Protein AF-A0AAE9F0Z2-F1 (afdb_monomer)

InterPro domains:
  IPR056711 Domain of unknown function DUF7809 [PF25100] (105-266)

Secondary structure (DSSP, 8-state):
-----S-S--SS-HHHHHHHHHHHS-GGGS-TT----SSSHHHHHHHHHHHTTTTTTTSSSHHHHHHHHHHHTTSTTHHHHTT--TTS-----PPPEEETTS-EEEEGGGHHHHHHTT------HHHHHHHHHHHHHHHHHHHHHHHHH-S-TT-EEE--HHHHHHHHHHHHHHHHTHHHHHHHHHHSS-GGGGG--HHHHHHHHHHHS---HHHHHHHHHHHHHHHTTS-GGGSHHHHHHHHHHHHHHHHHHHHHHHHTT---SSS-----PPPEEEEEEETTEEEEEHHHHHHHHHTTT---TTTHHHHHHSPTTBEEEHHHHHHHS-HHHHHHSEEEEEPPP--SSSPPPEE-TTSSEEEEHHHHHHHHHHIIIIIS-HHHH--GGGHHHHHHHHHHHGGGS-TTS-SBEEEHHHHHHHHHHHHHHIIIII--TTS-PPPPPPPBTTB--HHHHHHHHHHTTGGGTS-HHHHHHHHHHHHHTTS-GGG--HHHHHHHHHHHHHHHHHHH-HHHHHHHHHTT-HHHHSTTS--HHHHHHHHHHHHHHHHS-------------------PPP-------------------------------------------------------

Structure (mmCIF, N/CA/C/O backbone):
data_AF-A0AAE9F0Z2-F1
#
_entry.id   AF-A0AAE9F0Z2-F1
#
loop_
_atom_site.group_PDB
_atom_site.id
_atom_site.type_symbol
_atom_site.label_atom_id
_atom_site.label_alt_id
_atom_site.label_comp_id
_atom_site.label_asym_id
_atom_site.label_entity_id
_atom_site.label_seq_id
_atom_site.pdbx_PDB_ins_code
_atom_site.Cartn_x
_atom_site.Cartn_y
_atom_site.Cartn_z
_atom_site.occupancy
_atom_site.B_iso_or_equiv
_atom_site.auth_seq_id
_atom_site.auth_comp_id
_atom_site.auth_asym_id
_atom_site.auth_atom_id
_atom_site.pdbx_PDB_model_num
ATOM 1 N N . MET A 1 1 ? 5.894 -17.227 -7.018 1.00 23.23 1 MET A N 1
ATOM 2 C CA . MET A 1 1 ? 7.211 -17.845 -7.264 1.00 23.23 1 MET A CA 1
ATOM 3 C C . MET A 1 1 ? 8.264 -16.753 -7.184 1.00 23.23 1 MET A C 1
ATOM 5 O O . MET A 1 1 ? 8.417 -16.005 -8.135 1.00 23.23 1 MET A O 1
ATOM 9 N N . LEU A 1 2 ? 8.924 -16.619 -6.035 1.00 24.56 2 LEU A N 1
ATOM 10 C CA . LEU A 1 2 ? 10.175 -15.875 -5.896 1.00 24.56 2 LEU A CA 1
ATOM 11 C C . LEU A 1 2 ? 11.239 -16.944 -5.645 1.00 24.56 2 LEU A C 1
ATOM 13 O O . LEU A 1 2 ? 11.263 -17.547 -4.576 1.00 24.56 2 LEU A O 1
ATOM 17 N N . SER A 1 3 ? 12.028 -17.264 -6.666 1.00 22.17 3 SER A N 1
ATOM 18 C CA . SER A 1 3 ? 13.262 -18.024 -6.478 1.00 22.17 3 SER A CA 1
ATOM 19 C C . SER A 1 3 ? 14.332 -17.024 -6.032 1.00 22.17 3 SER A C 1
ATOM 21 O O . SER A 1 3 ? 14.550 -16.045 -6.750 1.00 22.17 3 SER A O 1
ATOM 23 N N . PRO A 1 4 ? 14.983 -17.210 -4.872 1.00 28.02 4 PRO A N 1
ATOM 24 C CA . PRO A 1 4 ? 16.077 -16.363 -4.424 1.00 28.02 4 PRO A CA 1
ATOM 25 C C . PRO A 1 4 ? 17.340 -16.752 -5.198 1.00 28.02 4 PRO A C 1
ATOM 27 O O . PRO A 1 4 ? 18.231 -17.422 -4.689 1.00 28.02 4 PRO A O 1
ATOM 30 N N . GLN A 1 5 ? 17.403 -16.361 -6.466 1.00 26.73 5 GLN A N 1
ATOM 31 C CA . GLN A 1 5 ? 18.641 -16.361 -7.240 1.00 26.73 5 GLN A CA 1
ATOM 32 C C . GLN A 1 5 ? 18.972 -14.928 -7.645 1.00 26.73 5 GLN A C 1
ATOM 34 O O . GLN A 1 5 ? 19.009 -14.566 -8.813 1.00 26.73 5 GLN A O 1
ATOM 39 N N . SER A 1 6 ? 19.224 -14.093 -6.644 1.00 31.36 6 SER A N 1
ATOM 40 C CA . SER A 1 6 ? 20.105 -12.945 -6.813 1.00 31.36 6 SER A CA 1
ATOM 41 C C . SER A 1 6 ? 21.090 -12.972 -5.658 1.00 31.36 6 SER A C 1
ATOM 43 O O . SER A 1 6 ? 20.675 -12.886 -4.503 1.00 31.36 6 SER A O 1
ATOM 45 N N . ASN A 1 7 ? 22.371 -13.151 -5.984 1.00 29.77 7 ASN A N 1
ATOM 46 C CA . ASN A 1 7 ? 23.508 -13.074 -5.068 1.00 29.77 7 ASN A CA 1
ATOM 47 C C . ASN A 1 7 ? 23.286 -11.981 -4.011 1.00 29.77 7 ASN A C 1
ATOM 49 O O . ASN A 1 7 ? 22.944 -10.855 -4.371 1.00 29.77 7 ASN A O 1
ATOM 53 N N . GLY A 1 8 ? 23.446 -12.338 -2.733 1.00 32.72 8 GLY A N 1
ATOM 54 C CA . GLY A 1 8 ? 23.045 -11.567 -1.551 1.00 32.72 8 GLY A CA 1
ATOM 55 C C . GLY A 1 8 ? 23.664 -10.174 -1.410 1.00 32.72 8 GLY A C 1
ATOM 56 O O . GLY A 1 8 ? 24.499 -9.944 -0.542 1.00 32.72 8 GLY A O 1
ATOM 57 N N . ARG A 1 9 ? 23.219 -9.224 -2.233 1.00 47.19 9 ARG A N 1
ATOM 58 C CA . ARG A 1 9 ? 23.392 -7.788 -2.020 1.00 47.19 9 ARG A CA 1
ATOM 59 C C . ARG A 1 9 ? 22.071 -7.208 -1.520 1.00 47.19 9 ARG A C 1
ATOM 61 O O . ARG A 1 9 ? 21.014 -7.500 -2.076 1.00 47.19 9 ARG A O 1
ATOM 68 N N . ASN A 1 10 ? 22.168 -6.394 -0.471 1.00 51.69 10 ASN A N 1
ATOM 69 C CA . ASN A 1 10 ? 21.094 -5.595 0.115 1.00 51.69 10 ASN A CA 1
ATOM 70 C C . ASN A 1 10 ? 20.153 -5.027 -0.972 1.00 51.69 10 ASN A C 1
ATOM 72 O O . ASN A 1 10 ? 20.595 -4.266 -1.832 1.00 51.69 10 ASN A O 1
ATOM 76 N N . LEU A 1 11 ? 18.862 -5.393 -0.946 1.00 65.38 11 LEU A N 1
ATOM 77 C CA . LEU A 1 11 ? 17.857 -4.919 -1.919 1.00 65.38 11 LEU A CA 1
ATOM 78 C C . LEU A 1 11 ? 17.582 -3.407 -1.811 1.00 65.38 11 LEU A C 1
ATOM 80 O O . LEU A 1 11 ? 17.001 -2.812 -2.721 1.00 65.38 11 LEU A O 1
ATOM 84 N N . LEU A 1 12 ? 17.986 -2.797 -0.697 1.00 75.44 12 LEU A N 1
ATOM 85 C CA . LEU A 1 12 ? 17.801 -1.395 -0.352 1.00 75.44 12 LEU A CA 1
ATOM 86 C C . LEU A 1 12 ? 19.026 -0.901 0.411 1.00 75.44 12 LEU A C 1
ATOM 88 O O . LEU A 1 12 ? 19.617 -1.645 1.193 1.00 75.44 12 LEU A O 1
ATOM 92 N N . THR A 1 13 ? 19.377 0.370 0.238 1.00 80.75 13 THR A N 1
ATOM 93 C CA . THR A 1 13 ? 20.332 1.019 1.138 1.00 80.75 13 THR A CA 1
ATOM 94 C C . THR A 1 13 ? 19.736 1.198 2.534 1.00 80.75 13 THR A C 1
ATOM 96 O O . THR A 1 13 ? 18.512 1.303 2.663 1.00 80.75 13 THR A O 1
ATOM 99 N N . PRO A 1 14 ? 20.580 1.314 3.576 1.00 85.12 14 PRO A N 1
ATOM 100 C CA . PRO A 1 14 ? 20.148 1.682 4.920 1.00 85.12 14 PRO A CA 1
ATOM 101 C C . PRO A 1 14 ? 19.176 2.861 4.991 1.00 85.12 14 PRO A C 1
ATOM 103 O O . PRO A 1 14 ? 18.185 2.817 5.718 1.00 85.12 14 PRO A O 1
ATOM 106 N N . GLU A 1 15 ? 19.432 3.906 4.204 1.00 87.12 15 GLU A N 1
ATOM 107 C CA . GLU A 1 15 ? 18.581 5.093 4.157 1.00 87.12 15 GLU A CA 1
ATOM 108 C C . GLU A 1 15 ? 17.193 4.777 3.586 1.00 87.12 15 GLU A C 1
ATOM 110 O O . GLU A 1 15 ? 16.177 5.103 4.201 1.00 87.12 15 GLU A O 1
ATOM 115 N N . ASN A 1 16 ? 17.132 4.102 2.434 1.00 88.19 16 ASN A N 1
ATOM 116 C CA . ASN A 1 16 ? 15.860 3.741 1.810 1.00 88.19 16 ASN A CA 1
ATOM 117 C C . ASN A 1 16 ? 15.083 2.737 2.671 1.00 88.19 16 ASN A C 1
ATOM 119 O O . ASN A 1 16 ? 13.862 2.837 2.773 1.00 88.19 16 ASN A O 1
ATOM 123 N N . PHE A 1 17 ? 15.772 1.822 3.357 1.00 88.00 17 PHE A N 1
ATOM 124 C CA . PHE A 1 17 ? 15.135 0.927 4.315 1.00 88.00 17 PHE A CA 1
ATOM 125 C C . PHE A 1 17 ? 14.530 1.688 5.499 1.00 88.00 17 PHE A C 1
ATOM 127 O O . PHE A 1 17 ? 13.364 1.479 5.834 1.00 88.00 17 PHE A O 1
ATOM 134 N N . MET A 1 18 ? 15.278 2.627 6.085 1.00 90.25 18 MET A N 1
ATOM 135 C CA . MET A 1 18 ? 14.787 3.481 7.168 1.00 90.25 18 MET A CA 1
ATOM 136 C C . MET A 1 18 ? 13.537 4.271 6.752 1.00 90.25 18 MET A C 1
ATOM 138 O O . MET A 1 18 ? 12.600 4.380 7.544 1.00 90.25 18 MET A O 1
ATOM 142 N N . LYS A 1 19 ? 13.474 4.773 5.509 1.00 92.19 19 LYS A N 1
ATOM 143 C CA . LYS A 1 19 ? 12.275 5.445 4.968 1.00 92.19 19 LYS A CA 1
ATOM 144 C C . LYS A 1 19 ? 11.043 4.530 4.997 1.00 92.19 19 LYS A C 1
ATOM 146 O O . LYS A 1 19 ? 9.976 4.967 5.420 1.00 92.19 19 LYS A O 1
ATOM 151 N N . ILE A 1 20 ? 11.182 3.254 4.622 1.00 91.69 20 ILE A N 1
ATOM 152 C CA . ILE A 1 20 ? 10.072 2.284 4.679 1.00 91.69 20 ILE A CA 1
ATOM 153 C C . ILE A 1 20 ? 9.693 1.967 6.124 1.00 91.69 20 ILE A C 1
ATOM 155 O O . ILE A 1 20 ? 8.508 1.944 6.453 1.00 91.69 20 ILE A O 1
ATOM 159 N N . VAL A 1 21 ? 10.681 1.741 6.997 1.00 92.75 21 VAL A N 1
ATOM 160 C CA . VAL A 1 21 ? 10.434 1.450 8.417 1.00 92.75 21 VAL A CA 1
ATOM 161 C C . VAL A 1 21 ? 9.631 2.581 9.050 1.00 92.75 21 VAL A C 1
ATOM 163 O O . VAL A 1 21 ? 8.590 2.309 9.635 1.00 92.75 21 VAL A O 1
ATOM 166 N N . LYS A 1 22 ? 10.039 3.840 8.851 1.00 92.94 22 LYS A N 1
ATOM 167 C CA . LYS A 1 22 ? 9.308 5.018 9.346 1.00 92.94 22 LYS A CA 1
ATOM 168 C C . LYS A 1 22 ? 7.918 5.179 8.732 1.00 92.94 22 LYS A C 1
ATOM 170 O O . LYS A 1 22 ? 7.051 5.791 9.344 1.00 92.94 22 LYS A O 1
ATOM 175 N N . ARG A 1 23 ? 7.682 4.633 7.536 1.00 92.75 23 ARG A N 1
ATOM 176 C CA . ARG A 1 23 ? 6.346 4.620 6.927 1.00 92.75 23 ARG A CA 1
ATOM 177 C C . ARG A 1 23 ? 5.436 3.539 7.510 1.00 92.75 23 ARG A C 1
ATOM 179 O O . ARG A 1 23 ? 4.223 3.746 7.545 1.00 92.75 23 ARG A O 1
ATOM 186 N N . CYS A 1 24 ? 6.000 2.399 7.909 1.00 92.44 24 CYS A N 1
ATOM 187 C CA . CYS A 1 24 ? 5.256 1.230 8.385 1.00 92.44 24 CYS A CA 1
ATOM 188 C C . CYS A 1 24 ? 5.094 1.186 9.909 1.00 92.44 24 CYS A C 1
ATOM 190 O O . CYS A 1 24 ? 4.158 0.561 10.406 1.00 92.44 24 CYS A O 1
ATOM 192 N N . ILE A 1 25 ? 6.023 1.804 10.639 1.00 93.56 25 ILE A N 1
ATOM 193 C CA . ILE A 1 25 ? 6.140 1.755 12.092 1.00 93.56 25 ILE A CA 1
ATOM 194 C C . ILE A 1 25 ? 6.165 3.195 12.630 1.00 93.56 25 ILE A C 1
ATOM 196 O O . ILE A 1 25 ? 7.055 3.953 12.242 1.00 93.56 25 ILE A O 1
ATOM 200 N N . PRO A 1 26 ? 5.242 3.566 13.537 1.00 92.62 26 PRO A N 1
ATOM 201 C CA . PRO A 1 26 ? 5.269 4.858 14.219 1.00 92.62 26 PRO A CA 1
ATOM 202 C C . PRO A 1 26 ? 6.601 5.118 14.929 1.00 92.62 26 PRO A C 1
ATOM 204 O O . PRO A 1 26 ? 7.195 4.200 15.509 1.00 92.62 26 PRO A O 1
ATOM 207 N N . GLU A 1 27 ? 7.059 6.369 14.918 1.00 92.44 27 GLU A N 1
ATOM 208 C CA . GLU A 1 27 ? 8.378 6.757 15.432 1.00 92.44 27 GLU A CA 1
ATOM 209 C C . GLU A 1 27 ? 8.548 6.425 16.924 1.00 92.44 27 GLU A C 1
ATOM 211 O O . GLU A 1 27 ? 9.615 5.982 17.344 1.00 92.44 27 GLU A O 1
ATOM 216 N N . GLU A 1 28 ? 7.479 6.503 17.719 1.00 91.38 28 GLU A N 1
ATOM 217 C CA . GLU A 1 28 ? 7.463 6.181 19.153 1.00 91.38 28 GLU A CA 1
ATOM 218 C C . GLU A 1 28 ? 7.796 4.706 19.451 1.00 91.38 28 GLU A C 1
ATOM 220 O O . GLU A 1 28 ? 8.251 4.344 20.557 1.00 91.38 28 GLU A O 1
ATOM 225 N N . LEU A 1 29 ? 7.561 3.835 18.465 1.00 92.44 29 LEU A N 1
ATOM 226 C CA . LEU A 1 29 ? 7.838 2.404 18.541 1.00 92.44 29 LEU A CA 1
ATOM 227 C C . LEU A 1 29 ? 9.240 2.045 18.034 1.00 92.44 29 LEU A C 1
ATOM 229 O O . LEU A 1 29 ? 9.730 0.964 18.376 1.00 92.44 29 LEU A O 1
ATOM 233 N N . ILE A 1 30 ? 9.903 2.941 17.298 1.00 93.69 30 ILE A N 1
ATOM 234 C CA . ILE A 1 30 ? 11.276 2.762 16.820 1.00 93.69 30 ILE A CA 1
ATOM 235 C C . ILE A 1 30 ? 12.249 3.176 17.941 1.00 93.69 30 ILE A C 1
ATOM 237 O O . ILE A 1 30 ? 12.164 4.285 18.471 1.00 93.69 30 ILE A O 1
ATOM 241 N N . PRO A 1 31 ? 13.185 2.311 18.370 1.00 91.56 31 PRO A N 1
ATOM 242 C CA . PRO A 1 31 ? 14.181 2.688 19.371 1.00 91.56 31 PRO A CA 1
ATOM 243 C C . PRO A 1 31 ? 15.118 3.777 18.843 1.00 91.56 31 PRO A C 1
ATOM 245 O O . PRO A 1 31 ? 15.688 3.632 17.767 1.00 91.56 31 PRO A O 1
ATOM 248 N N . SER A 1 32 ? 15.361 4.825 19.631 1.00 88.94 32 SER A N 1
ATOM 249 C CA . SER A 1 32 ? 16.244 5.937 19.240 1.00 88.94 32 SER A CA 1
ATOM 250 C C . SER A 1 32 ? 17.703 5.528 19.014 1.00 88.94 32 SER A C 1
ATOM 252 O O . SER A 1 32 ? 18.441 6.226 18.328 1.00 88.94 32 SER A O 1
ATOM 254 N N . ASN A 1 33 ? 18.129 4.407 19.598 1.00 87.88 33 ASN A N 1
ATOM 255 C CA . ASN A 1 33 ? 19.465 3.840 19.442 1.00 87.88 33 ASN A CA 1
ATOM 256 C C . ASN A 1 33 ? 19.540 2.745 18.366 1.00 87.88 33 ASN A C 1
ATOM 258 O O . ASN A 1 33 ? 20.595 2.131 18.218 1.00 87.88 33 ASN A O 1
ATOM 262 N N . TRP A 1 34 ? 18.432 2.441 17.686 1.00 92.62 34 TRP A N 1
ATOM 263 C CA . TRP A 1 34 ? 18.434 1.475 16.598 1.00 92.62 34 TRP A CA 1
ATOM 264 C C . TRP A 1 34 ? 18.971 2.131 15.327 1.00 92.62 34 TRP A C 1
ATOM 266 O O . TRP A 1 34 ? 18.594 3.249 14.977 1.00 92.62 34 TRP A O 1
ATOM 276 N N . ILE A 1 35 ? 19.856 1.418 14.640 1.00 87.81 35 ILE A N 1
ATOM 277 C CA . ILE A 1 35 ? 20.432 1.824 13.362 1.00 87.81 35 ILE A CA 1
ATOM 278 C C . ILE A 1 35 ? 20.193 0.715 12.345 1.00 87.81 35 ILE A C 1
ATOM 280 O O . ILE A 1 35 ? 20.168 -0.463 12.692 1.00 87.81 35 ILE A O 1
ATOM 284 N N . CYS A 1 36 ? 20.003 1.104 11.089 1.00 86.31 36 CYS A N 1
ATOM 285 C CA . CYS A 1 36 ? 19.877 0.161 9.989 1.00 86.31 36 CYS A CA 1
ATOM 286 C C . CYS A 1 36 ? 21.267 -0.113 9.407 1.00 86.31 36 CYS A C 1
ATOM 288 O O . CYS A 1 36 ? 21.727 0.624 8.541 1.00 86.31 36 CYS A O 1
ATOM 290 N N . ASP A 1 37 ? 21.957 -1.142 9.882 1.00 86.12 37 ASP A N 1
ATOM 291 C CA . ASP A 1 37 ? 23.317 -1.480 9.440 1.00 86.12 37 ASP A CA 1
ATOM 292 C C . ASP A 1 37 ? 23.492 -2.960 9.065 1.00 86.12 37 ASP A C 1
ATOM 294 O O . ASP A 1 37 ? 24.594 -3.390 8.722 1.00 86.12 37 ASP A O 1
ATOM 298 N N . GLN A 1 38 ? 22.406 -3.740 9.082 1.00 86.06 38 GLN A N 1
ATOM 299 C CA . GLN A 1 38 ? 22.452 -5.170 8.784 1.00 86.06 38 GLN A CA 1
ATOM 300 C C . GLN A 1 38 ? 22.494 -5.447 7.265 1.00 86.06 38 GLN A C 1
ATOM 302 O O . GLN A 1 38 ? 22.052 -4.614 6.460 1.00 86.06 38 GLN A O 1
ATOM 307 N N . PRO A 1 39 ? 23.028 -6.614 6.844 1.00 75.81 39 PRO A N 1
ATOM 308 C CA . PRO A 1 39 ? 23.294 -6.927 5.434 1.00 75.81 39 PRO A CA 1
ATOM 309 C C . PRO A 1 39 ? 22.051 -7.212 4.580 1.00 75.81 39 PRO A C 1
ATOM 311 O O . PRO A 1 39 ? 22.183 -7.321 3.360 1.00 75.81 39 PRO A O 1
ATOM 314 N N . ASP A 1 40 ? 20.876 -7.359 5.193 1.00 80.31 40 ASP A N 1
ATOM 315 C CA . ASP A 1 40 ? 19.605 -7.585 4.507 1.00 80.31 40 ASP A CA 1
ATOM 316 C C . ASP A 1 40 ? 18.405 -7.073 5.333 1.00 80.31 40 ASP A C 1
ATOM 318 O O . ASP A 1 40 ? 18.523 -6.715 6.510 1.00 80.31 40 ASP A O 1
ATOM 322 N N . ILE A 1 41 ? 17.231 -7.015 4.697 1.00 81.50 41 ILE A N 1
ATOM 323 C CA . ILE A 1 41 ? 15.986 -6.489 5.283 1.00 81.50 41 ILE A CA 1
ATOM 324 C C . ILE A 1 41 ? 15.498 -7.352 6.460 1.00 81.50 41 ILE A C 1
ATOM 326 O O . ILE A 1 41 ? 15.017 -6.804 7.452 1.00 81.50 41 ILE A O 1
ATOM 330 N N . LEU A 1 42 ? 15.622 -8.681 6.377 1.00 87.00 42 LEU A N 1
ATOM 331 C CA . LEU A 1 42 ? 15.175 -9.588 7.437 1.00 87.00 42 LEU A CA 1
ATOM 332 C C . LEU A 1 42 ? 16.051 -9.427 8.681 1.00 87.00 42 LEU A C 1
ATOM 334 O O . LEU A 1 42 ? 15.515 -9.242 9.769 1.00 87.00 42 LEU A O 1
ATOM 338 N N . SER A 1 43 ? 17.373 -9.378 8.508 1.00 89.19 43 SER A N 1
ATOM 339 C CA . SER A 1 43 ? 18.321 -9.126 9.599 1.00 89.19 43 SER A CA 1
ATOM 340 C C . SER A 1 43 ? 18.071 -7.769 10.276 1.00 89.19 43 SER A C 1
ATOM 342 O O . SER A 1 43 ? 18.089 -7.663 11.503 1.00 89.19 43 SER A O 1
ATOM 344 N N . ASN A 1 44 ? 17.763 -6.718 9.501 1.00 88.75 44 ASN A N 1
ATOM 345 C CA . ASN A 1 44 ? 17.380 -5.420 10.072 1.00 88.75 44 ASN A CA 1
ATOM 346 C C . ASN A 1 44 ? 16.036 -5.484 10.827 1.00 88.75 44 ASN A C 1
ATOM 348 O O . ASN A 1 44 ? 15.890 -4.835 11.864 1.00 88.75 44 ASN A O 1
ATOM 352 N N . ALA A 1 45 ? 15.058 -6.254 10.337 1.00 89.31 45 ALA A N 1
ATOM 353 C CA . ALA A 1 45 ? 13.771 -6.445 11.007 1.00 89.31 45 ALA A CA 1
ATOM 354 C C . ALA A 1 45 ? 13.911 -7.234 12.322 1.00 89.31 45 ALA A C 1
ATOM 356 O O . ALA A 1 45 ? 13.307 -6.850 13.327 1.00 89.31 45 ALA A O 1
ATOM 357 N N . GLU A 1 46 ? 14.734 -8.287 12.344 1.00 91.69 46 GLU A N 1
ATOM 358 C CA . GLU A 1 46 ? 15.075 -9.037 13.558 1.00 91.69 46 GLU A CA 1
ATOM 359 C C . GLU A 1 46 ? 15.698 -8.106 14.607 1.00 91.69 46 GLU A C 1
ATOM 361 O O . GLU A 1 46 ? 15.252 -8.064 15.761 1.00 91.69 46 GLU A O 1
ATOM 366 N N . GLU A 1 47 ? 16.672 -7.290 14.191 1.00 92.62 47 GLU A N 1
ATOM 367 C CA . GLU A 1 47 ? 17.334 -6.347 15.087 1.00 92.62 47 GLU A CA 1
ATOM 368 C C . GLU A 1 47 ? 16.376 -5.281 15.619 1.00 92.62 47 GLU A C 1
ATOM 370 O O . GLU A 1 47 ? 16.395 -4.979 16.814 1.00 92.62 47 GLU A O 1
ATOM 375 N N . LEU A 1 48 ? 15.500 -4.743 14.766 1.00 93.19 48 LEU A N 1
ATOM 376 C CA . LEU A 1 48 ? 14.483 -3.775 15.170 1.00 93.19 48 LEU A CA 1
ATOM 377 C C . LEU A 1 48 ? 13.538 -4.372 16.220 1.00 93.19 48 LEU A C 1
ATOM 379 O O . LEU A 1 48 ? 13.287 -3.749 17.256 1.00 93.19 48 LEU A O 1
ATOM 383 N N . LEU A 1 49 ? 13.047 -5.595 15.996 1.00 91.19 49 LEU A N 1
ATOM 384 C CA . LEU A 1 49 ? 12.151 -6.281 16.928 1.00 91.19 49 LEU A CA 1
ATOM 385 C C . LEU A 1 49 ? 12.837 -6.536 18.281 1.00 91.19 49 LEU A C 1
ATOM 387 O O . LEU A 1 49 ? 12.238 -6.319 19.342 1.00 91.19 49 LEU A O 1
ATOM 391 N N . ARG A 1 50 ? 14.115 -6.935 18.252 1.00 89.56 50 ARG A N 1
ATOM 392 C CA . ARG A 1 50 ? 14.952 -7.142 19.442 1.00 89.56 50 ARG A CA 1
ATOM 393 C C . ARG A 1 50 ? 15.191 -5.836 20.202 1.00 89.56 50 ARG A C 1
ATOM 395 O O . ARG A 1 50 ? 14.964 -5.773 21.417 1.00 89.56 50 ARG A O 1
ATOM 402 N N . ALA A 1 51 ? 15.603 -4.783 19.500 1.00 91.31 51 ALA A N 1
ATOM 403 C CA . ALA A 1 51 ? 15.893 -3.466 20.061 1.00 91.31 51 ALA A CA 1
ATOM 404 C C . ALA A 1 51 ? 14.638 -2.782 20.627 1.00 91.31 51 ALA A C 1
ATOM 406 O O . ALA A 1 51 ? 14.719 -2.078 21.636 1.00 91.31 51 ALA A O 1
ATOM 407 N N . ALA A 1 52 ? 13.461 -3.050 20.050 1.00 88.81 52 ALA A N 1
ATOM 408 C CA . ALA A 1 52 ? 12.174 -2.546 20.525 1.00 88.81 52 ALA A CA 1
ATOM 409 C C . ALA A 1 52 ? 11.768 -3.070 21.912 1.00 88.81 52 ALA A C 1
ATOM 411 O O . ALA A 1 52 ? 10.844 -2.519 22.514 1.00 88.81 52 ALA A O 1
ATOM 412 N N . ARG A 1 53 ? 12.435 -4.108 22.450 1.00 83.75 53 ARG A N 1
ATOM 413 C CA . ARG A 1 53 ? 12.219 -4.649 23.812 1.00 83.75 53 ARG A CA 1
ATOM 414 C C . ARG A 1 53 ? 10.735 -4.871 24.146 1.00 83.75 53 ARG A C 1
ATOM 416 O O . ARG A 1 53 ? 10.270 -4.547 25.239 1.00 83.75 53 ARG A O 1
ATOM 423 N N . GLY A 1 54 ? 9.981 -5.407 23.186 1.00 82.69 54 GLY A N 1
ATOM 424 C CA . GLY A 1 54 ? 8.551 -5.699 23.330 1.00 82.69 54 GLY A CA 1
ATOM 425 C C . GLY A 1 54 ? 7.597 -4.542 23.008 1.00 82.69 54 GLY A C 1
ATOM 426 O O . GLY A 1 54 ? 6.389 -4.750 23.051 1.00 82.69 54 GLY A O 1
ATOM 427 N N . LYS A 1 55 ? 8.078 -3.344 22.633 1.00 86.88 55 LYS A N 1
ATOM 428 C CA . LYS A 1 55 ? 7.207 -2.276 22.092 1.00 86.88 55 LYS A CA 1
ATOM 429 C C . LYS A 1 55 ? 6.486 -2.713 20.811 1.00 86.88 55 LYS A C 1
ATOM 431 O O . LYS A 1 55 ? 5.323 -2.371 20.636 1.00 86.88 55 LYS A O 1
ATOM 436 N N . LEU A 1 56 ? 7.158 -3.518 19.990 1.00 90.94 56 LEU A N 1
ATOM 437 C CA . LEU A 1 56 ? 6.636 -4.136 18.768 1.00 90.94 56 LEU A CA 1
ATOM 438 C C . LEU A 1 56 ? 6.031 -5.532 19.018 1.00 90.94 56 LEU A C 1
ATOM 440 O O . LEU A 1 56 ? 5.958 -6.361 18.119 1.00 90.94 56 LEU A O 1
ATOM 444 N N . GLY A 1 57 ? 5.587 -5.819 20.247 1.00 89.00 57 GLY A N 1
ATOM 445 C CA . GLY A 1 57 ? 5.072 -7.138 20.632 1.00 89.00 57 GLY A CA 1
ATOM 446 C C . GLY A 1 57 ? 3.756 -7.558 19.966 1.00 89.00 57 GLY A C 1
ATOM 447 O O . GLY A 1 57 ? 3.287 -8.656 20.251 1.00 89.00 57 GLY A O 1
ATOM 448 N N . MET A 1 58 ? 3.160 -6.726 19.097 1.00 91.25 58 MET A N 1
ATOM 449 C CA . MET A 1 58 ? 2.038 -7.120 18.231 1.00 91.25 58 MET A CA 1
ATOM 450 C C . MET A 1 58 ? 2.461 -7.985 17.037 1.00 91.25 58 MET A C 1
ATOM 452 O O . MET A 1 58 ? 1.597 -8.593 16.402 1.00 91.25 58 MET A O 1
ATOM 456 N N . PHE A 1 59 ? 3.753 -8.015 16.710 1.00 91.94 59 PHE A N 1
ATOM 457 C CA . PHE A 1 59 ? 4.307 -8.925 15.715 1.00 91.94 59 PHE A CA 1
ATOM 458 C C . PHE A 1 59 ? 4.698 -10.235 16.407 1.00 91.94 59 PHE A C 1
ATOM 460 O O . PHE A 1 59 ? 5.384 -10.226 17.431 1.00 91.94 59 PHE A O 1
ATOM 467 N N . GLU A 1 60 ? 4.226 -11.363 15.878 1.00 87.12 60 GLU A N 1
ATOM 468 C CA . GLU A 1 60 ? 4.512 -12.702 16.403 1.00 87.12 60 GLU A CA 1
ATOM 469 C C . GLU A 1 60 ? 5.966 -13.113 16.166 1.00 87.12 60 GLU A C 1
ATOM 471 O O . GLU A 1 60 ? 6.527 -13.876 16.954 1.00 87.12 60 GLU A O 1
ATOM 476 N N . SER A 1 61 ? 6.573 -12.594 15.098 1.00 89.19 61 SER A N 1
ATOM 477 C CA . SER A 1 61 ? 7.950 -12.872 14.706 1.00 89.19 61 SER A CA 1
ATOM 478 C C . SER A 1 61 ? 8.558 -11.728 13.891 1.00 89.19 61 SER A C 1
ATOM 480 O O . SER A 1 61 ? 7.865 -10.854 13.364 1.00 89.19 61 SER A O 1
ATOM 482 N N . ASP A 1 62 ? 9.878 -11.775 13.765 1.00 89.12 62 ASP A N 1
ATOM 483 C CA . ASP A 1 62 ? 10.677 -11.021 12.801 1.00 89.12 62 ASP A CA 1
ATOM 484 C C . ASP A 1 62 ? 10.193 -11.234 11.358 1.00 89.12 62 ASP A C 1
ATOM 486 O O . ASP A 1 62 ? 10.105 -10.272 10.605 1.00 89.12 62 ASP A O 1
ATOM 490 N N . VAL A 1 63 ? 9.777 -12.453 10.996 1.00 89.75 63 VAL A N 1
ATOM 491 C CA . VAL A 1 63 ? 9.192 -12.766 9.679 1.00 89.75 63 VAL A CA 1
ATOM 492 C C . VAL A 1 63 ? 7.889 -11.997 9.436 1.00 89.75 63 VAL A C 1
ATOM 494 O O . VAL A 1 63 ? 7.651 -11.522 8.325 1.00 89.75 63 VAL A O 1
ATOM 497 N N . GLU A 1 64 ? 7.037 -11.845 10.453 1.00 90.00 64 GLU A N 1
ATOM 498 C CA . GLU A 1 64 ? 5.798 -11.069 10.319 1.00 90.00 64 GLU A CA 1
ATOM 499 C C . GLU A 1 64 ? 6.076 -9.564 10.165 1.00 90.00 64 GLU A C 1
ATOM 501 O O . GLU A 1 64 ? 5.452 -8.892 9.334 1.00 90.00 64 GLU A O 1
ATOM 506 N N . LEU A 1 65 ? 7.042 -9.035 10.922 1.00 90.50 65 LEU A N 1
ATOM 507 C CA . LEU A 1 65 ? 7.495 -7.650 10.784 1.00 90.50 65 LEU A CA 1
ATOM 508 C C . LEU A 1 65 ? 8.134 -7.410 9.408 1.00 90.50 65 LEU A C 1
ATOM 510 O O . LEU A 1 65 ? 7.763 -6.467 8.710 1.00 90.50 65 LEU A O 1
ATOM 514 N N . PHE A 1 66 ? 9.032 -8.302 8.987 1.00 88.69 66 PHE A N 1
ATOM 515 C CA . PHE A 1 66 ? 9.643 -8.312 7.661 1.00 88.69 66 PHE A CA 1
ATOM 516 C C . PHE A 1 66 ? 8.582 -8.300 6.567 1.00 88.69 66 PHE A C 1
ATOM 518 O O . PHE A 1 66 ? 8.684 -7.507 5.635 1.00 88.69 66 PHE A O 1
ATOM 525 N N . LYS A 1 67 ? 7.548 -9.141 6.685 1.00 86.81 67 LYS A N 1
ATOM 526 C CA . LYS A 1 67 ? 6.447 -9.182 5.723 1.00 86.81 67 LYS A CA 1
ATOM 527 C C . LYS A 1 67 ? 5.703 -7.851 5.675 1.00 86.81 67 LYS A C 1
ATOM 529 O O . LYS A 1 67 ? 5.474 -7.346 4.590 1.00 86.81 67 LYS A O 1
ATOM 534 N N . THR A 1 68 ? 5.398 -7.250 6.823 1.00 87.38 68 THR A N 1
ATOM 535 C CA . THR A 1 68 ? 4.723 -5.940 6.885 1.00 87.38 68 THR A CA 1
ATOM 536 C C . THR A 1 68 ? 5.530 -4.852 6.170 1.00 87.38 68 THR A C 1
ATOM 538 O O . THR A 1 68 ? 4.976 -4.076 5.397 1.00 87.38 68 THR A O 1
ATOM 541 N N . ILE A 1 69 ? 6.846 -4.824 6.393 1.00 88.00 69 ILE A N 1
ATOM 542 C CA . ILE A 1 69 ? 7.764 -3.881 5.741 1.00 88.00 69 ILE A CA 1
ATOM 543 C C . ILE A 1 69 ? 7.882 -4.185 4.236 1.00 88.00 69 ILE A C 1
ATOM 545 O O . ILE A 1 69 ? 7.853 -3.276 3.410 1.00 88.00 69 ILE A O 1
ATOM 549 N N . SER A 1 70 ? 7.992 -5.464 3.872 1.00 84.69 70 SER A N 1
ATOM 550 C CA . SER A 1 70 ? 8.180 -5.916 2.488 1.00 84.69 70 SER A CA 1
ATOM 551 C C . SER A 1 70 ? 6.924 -5.758 1.638 1.00 84.69 70 SER A C 1
ATOM 553 O O . SER A 1 70 ? 7.031 -5.409 0.468 1.00 84.69 70 SER A O 1
ATOM 555 N N . ASP A 1 71 ? 5.736 -5.950 2.209 1.00 86.06 71 ASP A N 1
ATOM 556 C CA . ASP A 1 71 ? 4.460 -5.756 1.515 1.00 86.06 71 ASP A CA 1
ATOM 557 C C . ASP A 1 71 ? 4.318 -4.293 1.043 1.00 86.06 71 ASP A C 1
ATOM 559 O O . ASP A 1 71 ? 3.745 -4.038 -0.017 1.00 86.06 71 ASP A O 1
ATOM 563 N N . PHE A 1 72 ? 4.921 -3.329 1.756 1.00 89.88 72 PHE A N 1
ATOM 564 C CA . PHE A 1 72 ? 4.939 -1.922 1.340 1.00 89.88 72 PHE A CA 1
ATOM 565 C C . PHE A 1 72 ? 5.791 -1.675 0.080 1.00 89.88 72 PHE A C 1
ATOM 567 O O . PHE A 1 72 ? 5.487 -0.774 -0.700 1.00 89.88 72 PHE A O 1
ATOM 574 N N . LEU A 1 73 ? 6.816 -2.496 -0.181 1.00 88.88 73 LEU A N 1
ATOM 575 C CA . LEU A 1 73 ? 7.591 -2.428 -1.431 1.00 88.88 73 LEU A CA 1
ATOM 576 C C . LEU A 1 73 ? 6.774 -2.828 -2.664 1.00 88.88 73 LEU A C 1
ATOM 578 O O . LEU A 1 73 ? 7.210 -2.570 -3.785 1.00 88.88 73 LEU A O 1
ATOM 582 N N . GLY A 1 74 ? 5.621 -3.469 -2.465 1.00 89.38 74 GLY A N 1
ATOM 583 C CA . GLY A 1 74 ? 4.678 -3.801 -3.526 1.00 89.38 74 GLY A CA 1
ATOM 584 C C . GLY A 1 74 ? 3.620 -2.735 -3.793 1.00 89.38 74 GLY A C 1
ATOM 585 O O . GLY A 1 74 ? 2.799 -2.918 -4.691 1.00 89.38 74 GLY A O 1
ATOM 586 N N . VAL A 1 75 ? 3.626 -1.626 -3.045 1.00 91.56 75 VAL A N 1
ATOM 587 C CA . VAL A 1 75 ? 2.786 -0.466 -3.359 1.00 91.56 75 VAL A CA 1
ATOM 588 C C . VAL A 1 75 ? 3.225 0.108 -4.703 1.00 91.56 75 VAL A C 1
ATOM 590 O O . VAL A 1 75 ? 4.408 0.369 -4.921 1.00 91.56 75 VAL A O 1
ATOM 593 N N . ALA A 1 76 ? 2.269 0.324 -5.602 1.00 91.88 76 ALA A N 1
ATOM 594 C CA . ALA A 1 76 ? 2.571 0.853 -6.923 1.00 91.88 76 ALA A CA 1
ATOM 595 C C . ALA A 1 76 ? 3.248 2.223 -6.829 1.00 91.88 76 ALA A C 1
ATOM 597 O O . ALA A 1 76 ? 2.773 3.095 -6.103 1.00 91.88 76 ALA A O 1
ATOM 598 N N . GLY A 1 77 ? 4.370 2.406 -7.528 1.00 89.19 77 GLY A N 1
ATOM 599 C CA . GLY A 1 77 ? 5.174 3.625 -7.436 1.00 89.19 77 GLY A CA 1
ATOM 600 C C . GLY A 1 77 ? 5.795 3.881 -6.053 1.00 89.19 77 GLY A C 1
ATOM 601 O O . GLY A 1 77 ? 6.038 5.040 -5.710 1.00 89.19 77 GLY A O 1
ATOM 602 N N . CYS A 1 78 ? 6.059 2.844 -5.240 1.00 89.69 78 CYS A N 1
ATOM 603 C CA . CYS A 1 78 ? 6.538 3.024 -3.860 1.00 89.69 78 CYS A CA 1
ATOM 604 C C . CYS A 1 78 ? 7.830 3.848 -3.752 1.00 89.69 78 CYS A C 1
ATOM 606 O O . CYS A 1 78 ? 8.006 4.572 -2.775 1.00 89.69 78 CYS A O 1
ATOM 608 N N . ALA A 1 79 ? 8.732 3.749 -4.734 1.00 88.88 79 ALA A N 1
ATOM 609 C CA . ALA A 1 79 ? 9.994 4.484 -4.726 1.00 88.88 79 ALA A CA 1
ATOM 610 C C . ALA A 1 79 ? 9.773 6.003 -4.789 1.00 88.88 79 ALA A C 1
ATOM 612 O O . ALA A 1 79 ? 10.449 6.748 -4.082 1.00 88.88 79 ALA A O 1
ATOM 613 N N . ASP A 1 80 ? 8.795 6.450 -5.582 1.00 88.31 80 ASP A N 1
ATOM 614 C CA . ASP A 1 80 ? 8.358 7.848 -5.633 1.00 88.31 80 ASP A CA 1
ATOM 615 C C . ASP A 1 80 ? 7.648 8.257 -4.349 1.00 88.31 80 ASP A C 1
ATOM 617 O O . ASP A 1 80 ? 7.973 9.282 -3.753 1.00 88.31 80 ASP A O 1
ATOM 621 N N . LEU A 1 81 ? 6.707 7.422 -3.900 1.00 89.94 81 LEU A N 1
ATOM 622 C CA . LEU A 1 81 ? 5.914 7.674 -2.701 1.00 89.94 81 LEU A CA 1
ATOM 623 C C . LEU A 1 81 ? 6.792 7.876 -1.456 1.00 89.94 81 LEU A C 1
ATOM 625 O O . LEU A 1 81 ? 6.490 8.719 -0.616 1.00 89.94 81 LEU A O 1
ATOM 629 N N . LEU A 1 82 ? 7.876 7.107 -1.341 1.00 90.75 82 LEU A N 1
ATOM 630 C CA . LEU A 1 82 ? 8.827 7.177 -0.231 1.00 90.75 82 LEU A CA 1
ATOM 631 C C . LEU A 1 82 ? 10.025 8.087 -0.501 1.00 90.75 82 LEU A C 1
ATOM 633 O O . LEU A 1 82 ? 10.880 8.213 0.374 1.00 90.75 82 LEU A O 1
ATOM 637 N N . GLN A 1 83 ? 10.109 8.698 -1.686 1.00 90.88 83 GLN A N 1
ATOM 638 C CA . GLN A 1 83 ? 11.237 9.537 -2.100 1.00 90.88 83 GLN A CA 1
ATO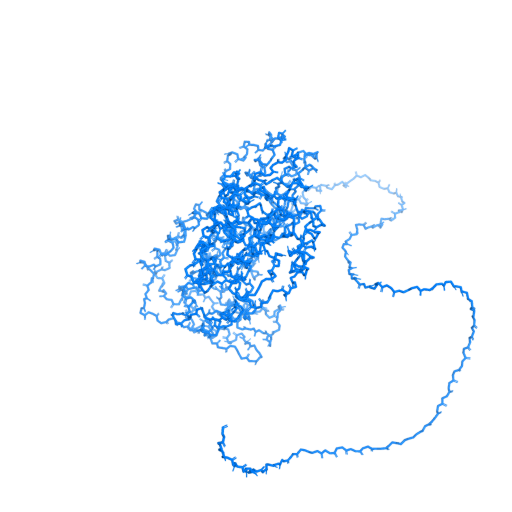M 639 C C . GLN A 1 83 ? 12.581 8.819 -1.895 1.00 90.88 83 GLN A C 1
ATOM 641 O O . GLN A 1 83 ? 13.500 9.314 -1.228 1.00 90.88 83 GLN A O 1
ATOM 646 N N . PHE A 1 84 ? 12.680 7.594 -2.418 1.00 89.31 84 PHE A N 1
ATOM 647 C CA . PHE A 1 84 ? 13.931 6.847 -2.383 1.00 89.31 84 PHE A CA 1
ATOM 648 C C . PHE A 1 84 ? 15.043 7.628 -3.068 1.00 89.31 84 PHE A C 1
ATOM 650 O O . PHE A 1 84 ? 14.828 8.248 -4.111 1.00 89.31 84 PHE A O 1
ATOM 657 N N . ASP A 1 85 ? 16.245 7.559 -2.495 1.00 83.50 85 ASP A N 1
ATOM 658 C CA . ASP A 1 85 ? 17.402 8.174 -3.130 1.00 83.50 85 ASP A CA 1
ATOM 659 C C . ASP A 1 85 ? 17.680 7.463 -4.461 1.00 83.50 85 ASP A C 1
ATOM 661 O O . ASP A 1 85 ? 17.915 6.248 -4.517 1.00 83.50 85 ASP A O 1
ATOM 665 N N . VAL A 1 86 ? 17.601 8.235 -5.542 1.00 71.69 86 VAL A N 1
ATOM 666 C CA . VAL A 1 86 ? 17.829 7.780 -6.915 1.00 71.69 86 VAL A CA 1
ATOM 667 C C . VAL A 1 86 ? 19.305 7.488 -7.179 1.00 71.69 86 VAL A C 1
ATOM 669 O O . VAL A 1 86 ? 19.603 6.633 -8.011 1.00 71.69 86 VAL A O 1
ATOM 672 N N . ASN A 1 87 ? 20.215 8.098 -6.410 1.00 72.75 87 ASN A N 1
ATOM 673 C CA . ASN A 1 87 ? 21.664 7.898 -6.508 1.00 72.75 87 ASN A CA 1
ATOM 674 C C . ASN A 1 87 ? 22.133 6.572 -5.896 1.00 72.75 87 ASN A C 1
ATOM 676 O O . ASN A 1 87 ? 23.324 6.265 -5.872 1.00 72.75 87 ASN A O 1
ATOM 680 N N . HIS A 1 88 ? 21.207 5.768 -5.381 1.00 74.62 88 HIS A N 1
ATOM 681 C CA . HIS A 1 88 ? 21.482 4.508 -4.711 1.00 74.62 88 HIS A CA 1
ATOM 682 C C . HIS A 1 88 ? 20.669 3.386 -5.326 1.00 74.62 88 HIS A C 1
ATOM 684 O O . HIS A 1 88 ? 19.514 3.605 -5.653 1.00 74.62 88 HIS A O 1
ATOM 690 N N . LEU A 1 89 ? 21.214 2.173 -5.469 1.00 73.38 89 LEU A N 1
ATOM 691 C CA . LEU A 1 89 ? 20.439 1.027 -5.956 1.00 73.38 89 LEU A CA 1
ATOM 692 C C . LEU A 1 89 ? 19.294 0.699 -4.985 1.00 73.38 89 LEU A C 1
ATOM 694 O O . LEU A 1 89 ? 19.460 0.694 -3.767 1.00 73.38 89 LEU A O 1
ATOM 698 N N . TYR A 1 90 ? 18.115 0.442 -5.546 1.00 78.25 90 TYR A N 1
ATOM 699 C CA . TYR A 1 90 ? 16.961 -0.062 -4.808 1.00 78.25 90 TYR A CA 1
ATOM 700 C C . TYR A 1 90 ? 16.183 -1.006 -5.715 1.00 78.25 90 TYR A C 1
ATOM 702 O O . TYR A 1 90 ? 16.197 -0.839 -6.938 1.00 78.25 90 TYR A O 1
ATOM 710 N N . LYS A 1 91 ? 15.486 -1.964 -5.111 1.00 79.38 91 LYS A N 1
ATOM 711 C CA . LYS A 1 91 ? 14.497 -2.806 -5.781 1.00 79.38 91 LYS A CA 1
ATOM 712 C C . LYS A 1 91 ? 13.160 -2.674 -5.063 1.00 79.38 91 LYS A C 1
ATOM 714 O O . LYS A 1 91 ? 13.094 -2.776 -3.840 1.00 79.38 91 LYS A O 1
ATOM 719 N N . THR A 1 92 ? 12.111 -2.429 -5.835 1.00 85.25 92 THR A N 1
ATOM 720 C CA . THR A 1 92 ? 10.720 -2.526 -5.379 1.00 85.25 92 THR A CA 1
ATOM 721 C C . THR A 1 92 ? 10.213 -3.945 -5.650 1.00 85.25 92 THR A C 1
ATOM 723 O O . THR A 1 92 ? 10.921 -4.749 -6.257 1.00 85.25 92 THR A O 1
ATOM 726 N N . ALA A 1 93 ? 9.009 -4.287 -5.198 1.00 86.38 93 ALA A N 1
ATOM 727 C CA . ALA A 1 93 ? 8.429 -5.615 -5.397 1.00 86.38 93 ALA A CA 1
ATOM 728 C C . ALA A 1 93 ? 7.031 -5.529 -6.034 1.00 86.38 93 ALA A C 1
ATOM 730 O O . ALA A 1 93 ? 6.056 -5.908 -5.382 1.00 86.38 93 ALA A O 1
ATOM 731 N N . PRO A 1 94 ? 6.904 -5.035 -7.285 1.00 89.56 94 PRO A N 1
ATOM 732 C CA . PRO A 1 94 ? 5.599 -4.808 -7.892 1.00 89.56 94 PRO A CA 1
ATOM 733 C C . PRO A 1 94 ? 4.695 -6.036 -7.881 1.00 89.56 94 PRO A C 1
ATOM 735 O O . PRO A 1 94 ? 5.131 -7.160 -8.148 1.00 89.56 94 PRO A O 1
ATOM 738 N N . ILE A 1 95 ? 3.415 -5.803 -7.598 1.00 89.31 95 ILE A N 1
ATOM 739 C CA . ILE A 1 95 ? 2.425 -6.864 -7.431 1.00 89.31 95 ILE A CA 1
ATOM 740 C C . ILE A 1 95 ? 1.650 -7.054 -8.732 1.00 89.31 95 ILE A C 1
ATOM 742 O O . ILE A 1 95 ? 1.040 -6.133 -9.270 1.00 89.31 95 ILE A O 1
ATOM 746 N N . MET A 1 96 ? 1.638 -8.292 -9.219 1.00 91.94 96 MET A N 1
ATOM 747 C CA . MET A 1 96 ? 0.783 -8.699 -10.327 1.00 91.94 96 MET A CA 1
ATOM 748 C C . MET A 1 96 ? -0.642 -8.956 -9.826 1.00 91.94 96 MET A C 1
ATOM 750 O O . MET A 1 96 ? -0.854 -9.675 -8.845 1.00 91.94 96 MET A O 1
ATOM 754 N N . HIS A 1 97 ? -1.623 -8.418 -10.540 1.00 94.38 97 HIS A N 1
ATOM 755 C CA . HIS A 1 97 ? -3.045 -8.556 -10.245 1.00 94.38 97 HIS A CA 1
ATOM 756 C C . HIS A 1 97 ? -3.735 -9.397 -11.315 1.00 94.38 97 HIS A C 1
ATOM 758 O O . HIS A 1 97 ? -3.346 -9.365 -12.476 1.00 94.38 97 HIS A O 1
ATOM 764 N N . LEU A 1 98 ? -4.768 -10.152 -10.945 1.00 95.62 98 LEU A N 1
ATOM 765 C CA . LEU A 1 98 ? -5.513 -10.985 -11.891 1.00 95.62 98 LEU A CA 1
ATOM 766 C C . LEU A 1 98 ? -6.877 -10.373 -12.175 1.00 95.62 98 LEU A C 1
ATOM 768 O O . LEU A 1 98 ? -7.573 -9.943 -11.257 1.00 95.62 98 LEU A O 1
ATOM 772 N N . SER A 1 99 ? -7.303 -10.384 -13.431 1.00 95.56 99 SER A N 1
ATOM 773 C CA . SER A 1 99 ? -8.673 -10.033 -13.777 1.00 95.56 99 SER A CA 1
ATOM 774 C C . SER A 1 99 ? -9.674 -11.103 -13.338 1.00 95.56 99 SER A C 1
ATOM 776 O O . SER A 1 99 ? -9.305 -12.225 -12.977 1.00 95.56 99 SER A O 1
ATOM 778 N N . LEU A 1 100 ? -10.973 -10.794 -13.414 1.00 93.88 100 LEU A N 1
ATOM 779 C CA . LEU A 1 100 ? -12.037 -11.793 -13.232 1.00 93.88 100 LEU A CA 1
ATOM 780 C C . LEU A 1 100 ? -11.901 -12.994 -14.184 1.00 93.88 100 LEU A C 1
ATOM 782 O O . LEU A 1 100 ? -12.416 -14.066 -13.877 1.00 93.88 100 LEU A O 1
ATOM 786 N N . LYS A 1 101 ? -11.208 -12.819 -15.315 1.00 92.56 101 LYS A N 1
ATOM 787 C CA . LYS A 1 101 ? -10.950 -13.852 -16.328 1.00 92.56 101 LYS A CA 1
ATOM 788 C C . LYS A 1 101 ? -9.627 -14.594 -16.095 1.00 92.56 101 LYS A C 1
ATOM 790 O O . LYS A 1 101 ? -9.260 -15.434 -16.907 1.00 92.56 101 LYS A O 1
ATOM 795 N N . GLY A 1 102 ? -8.906 -14.284 -15.014 1.00 93.25 102 GLY A N 1
ATOM 796 C CA . GLY A 1 102 ? -7.601 -14.872 -14.704 1.00 93.25 102 GLY A CA 1
ATOM 797 C C . GLY A 1 102 ? -6.444 -14.300 -15.526 1.00 93.25 102 GLY A C 1
ATOM 798 O O . GLY A 1 102 ? -5.365 -14.883 -15.527 1.00 93.25 102 GLY A O 1
ATOM 799 N N . VAL A 1 103 ? -6.647 -13.176 -16.221 1.00 92.75 103 VAL A N 1
ATOM 800 C CA . VAL A 1 103 ? -5.605 -12.526 -17.027 1.00 92.75 103 VAL A CA 1
ATOM 801 C C . VAL A 1 103 ? -4.733 -11.648 -16.122 1.00 92.75 103 VAL A C 1
ATOM 803 O O . VAL A 1 103 ? -5.292 -10.902 -15.316 1.00 92.75 103 VAL A O 1
ATOM 806 N N . PRO A 1 104 ? -3.394 -11.712 -16.213 1.00 93.56 104 PRO A N 1
ATOM 807 C CA . PRO A 1 104 ? -2.514 -10.925 -15.361 1.00 93.56 104 PRO A CA 1
ATOM 808 C C . PRO A 1 104 ? -2.325 -9.485 -15.847 1.00 93.56 104 PRO A C 1
ATOM 810 O O . PRO A 1 104 ? -2.176 -9.219 -17.038 1.00 93.56 104 PRO A O 1
ATOM 813 N N . PHE A 1 105 ? -2.293 -8.565 -14.887 1.00 93.75 105 PHE A N 1
ATOM 814 C CA . PHE A 1 105 ? -2.142 -7.125 -15.052 1.00 93.75 105 PHE A CA 1
ATOM 815 C C . PHE A 1 105 ? -1.110 -6.573 -14.071 1.00 93.75 105 PHE A C 1
ATOM 817 O O . PHE A 1 105 ? -0.955 -7.076 -12.956 1.00 93.75 105 PHE A O 1
ATOM 824 N N . LEU A 1 106 ? -0.452 -5.492 -14.474 1.00 92.50 106 LEU A N 1
ATOM 825 C CA . LEU A 1 106 ? 0.473 -4.721 -13.650 1.00 92.50 106 LEU A CA 1
ATOM 826 C C . LEU A 1 106 ? 0.145 -3.232 -13.784 1.00 92.50 106 LEU A C 1
ATOM 828 O O . LEU A 1 106 ? -0.319 -2.798 -14.839 1.00 92.50 106 LEU A O 1
ATOM 832 N N . TYR A 1 107 ? 0.390 -2.441 -12.741 1.00 92.56 107 TYR A N 1
ATOM 833 C CA . TYR A 1 107 ? 0.340 -0.987 -12.876 1.00 92.56 107 TYR A CA 1
ATOM 834 C C . TYR A 1 107 ? 1.397 -0.519 -13.874 1.00 92.56 107 TYR A C 1
ATOM 836 O O . TYR A 1 107 ? 2.548 -0.951 -13.811 1.00 92.56 107 TYR A O 1
ATOM 844 N N . LYS A 1 108 ? 1.023 0.388 -14.783 1.00 90.38 108 LYS A N 1
ATOM 845 C CA . LYS A 1 108 ? 1.943 0.909 -15.804 1.00 90.38 108 LYS A CA 1
ATOM 846 C C . LYS A 1 108 ? 3.191 1.526 -15.170 1.00 90.38 108 LYS A C 1
ATOM 848 O O . LYS A 1 108 ? 4.294 1.270 -15.643 1.00 90.38 108 LYS A O 1
ATOM 853 N N . VAL A 1 109 ? 3.020 2.247 -14.057 1.00 88.69 109 VAL A N 1
ATOM 854 C CA . VAL A 1 109 ? 4.121 2.853 -13.285 1.00 88.69 109 VAL A CA 1
ATOM 855 C C . VAL A 1 109 ? 5.158 1.836 -12.798 1.00 88.69 109 VAL A C 1
ATOM 857 O O . VAL A 1 109 ? 6.317 2.189 -12.631 1.00 88.69 109 VAL A O 1
ATOM 860 N N . ASP A 1 110 ? 4.791 0.564 -12.643 1.00 90.19 110 ASP A N 1
ATOM 861 C CA . ASP A 1 110 ? 5.693 -0.453 -12.107 1.00 90.19 110 ASP A CA 1
ATOM 862 C C . ASP A 1 110 ? 6.323 -1.359 -13.173 1.00 90.19 110 ASP A C 1
ATOM 864 O O . ASP A 1 110 ? 7.168 -2.190 -12.839 1.00 90.19 110 ASP A O 1
ATOM 868 N N . VAL A 1 111 ? 5.947 -1.237 -14.450 1.00 88.62 111 VAL A N 1
ATOM 869 C CA . VAL A 1 111 ? 6.397 -2.157 -15.514 1.00 88.62 111 VAL A CA 1
ATOM 870 C C . VAL A 1 111 ? 7.922 -2.194 -15.635 1.00 88.62 111 VAL A C 1
ATOM 872 O O . VAL A 1 111 ? 8.516 -3.273 -15.698 1.00 88.62 111 VAL A O 1
ATOM 875 N N . TYR A 1 112 ? 8.566 -1.026 -15.599 1.00 86.56 112 TYR A N 1
ATOM 876 C CA . TYR A 1 112 ? 10.024 -0.909 -15.633 1.00 86.56 112 TYR A CA 1
ATOM 877 C C . TYR A 1 112 ? 10.675 -1.532 -14.388 1.00 86.56 112 TYR A C 1
ATOM 879 O O . TYR A 1 112 ? 11.625 -2.307 -14.508 1.00 86.56 112 TYR A O 1
ATOM 887 N N . SER A 1 113 ? 10.130 -1.258 -13.201 1.00 85.44 113 SER A N 1
ATOM 888 C CA . SER A 1 113 ? 10.620 -1.829 -11.940 1.00 85.44 113 SER A CA 1
ATOM 889 C C . SER A 1 113 ? 10.475 -3.353 -11.896 1.00 85.44 113 SER A C 1
ATOM 891 O O . SER A 1 113 ? 11.387 -4.052 -11.459 1.00 85.44 113 SER A O 1
ATOM 893 N N . TYR A 1 114 ? 9.360 -3.883 -12.403 1.00 86.81 114 TYR A N 1
ATOM 894 C CA . TYR A 1 114 ? 9.106 -5.318 -12.485 1.00 86.81 114 TYR A CA 1
ATOM 895 C C . TYR A 1 114 ? 10.080 -6.008 -13.442 1.00 86.81 114 TYR A C 1
ATOM 897 O O . TYR A 1 114 ? 10.632 -7.052 -13.108 1.00 86.81 114 TYR A O 1
ATOM 905 N N . ALA A 1 115 ? 10.355 -5.405 -14.601 1.00 83.38 115 ALA A N 1
ATOM 906 C CA . ALA A 1 115 ? 11.335 -5.918 -15.555 1.00 83.38 115 ALA A CA 1
ATOM 907 C C . ALA A 1 115 ? 12.735 -6.047 -14.947 1.00 83.38 115 ALA A C 1
ATOM 909 O O . ALA A 1 115 ? 13.389 -7.079 -15.111 1.00 83.38 115 ALA A O 1
ATOM 910 N N . LEU A 1 116 ? 13.165 -5.030 -14.195 1.00 81.75 116 LEU A N 1
ATOM 911 C CA . LEU A 1 116 ? 14.485 -4.976 -13.571 1.00 81.75 116 LEU A CA 1
ATOM 912 C C . LEU A 1 116 ? 14.721 -6.110 -12.557 1.00 81.75 116 LEU A C 1
ATOM 914 O O . LEU A 1 116 ? 15.868 -6.496 -12.334 1.00 81.75 116 LEU A O 1
ATOM 918 N N . LEU A 1 117 ? 13.662 -6.691 -11.977 1.00 81.88 117 LEU A N 1
ATOM 919 C CA . LEU A 1 117 ? 13.784 -7.843 -11.074 1.00 81.88 117 LEU A CA 1
ATOM 920 C C . LEU A 1 117 ? 14.414 -9.067 -11.744 1.00 81.88 117 LEU A C 1
ATOM 922 O O . LEU A 1 117 ? 15.044 -9.871 -11.058 1.00 81.88 117 LEU A O 1
ATOM 926 N N . PHE A 1 118 ? 14.258 -9.193 -13.062 1.00 83.75 118 PHE A N 1
ATOM 927 C CA . PHE A 1 118 ? 14.668 -10.369 -13.824 1.00 83.75 118 PHE A CA 1
ATOM 928 C C . PHE A 1 118 ? 15.867 -10.117 -14.738 1.00 83.75 118 PHE A C 1
ATOM 930 O O . PHE A 1 118 ? 16.268 -11.025 -15.462 1.00 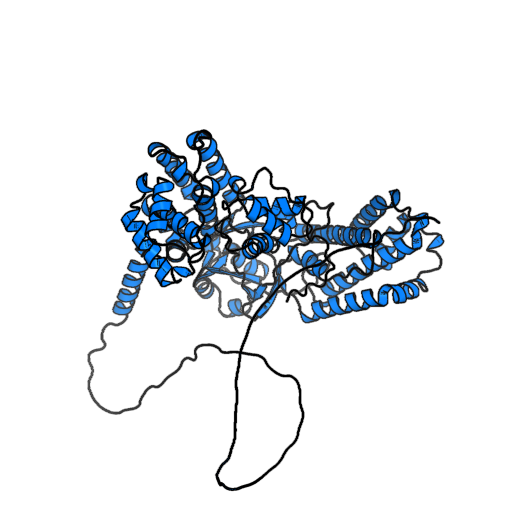83.75 118 PHE A O 1
ATOM 937 N N . VAL A 1 119 ? 16.437 -8.909 -14.728 1.00 85.00 119 VAL A N 1
ATOM 938 C CA . VAL A 1 119 ? 17.632 -8.601 -15.520 1.00 85.00 119 VAL A CA 1
ATOM 939 C C . VAL A 1 119 ? 18.861 -9.181 -14.808 1.00 85.00 119 VAL A C 1
ATOM 941 O O . VAL A 1 119 ? 19.203 -8.714 -13.717 1.00 85.00 119 VAL A O 1
ATOM 944 N N . PRO A 1 120 ? 19.547 -10.185 -15.387 1.00 86.94 120 PRO A N 1
ATOM 945 C CA . PRO A 1 120 ? 20.792 -10.690 -14.823 1.00 86.94 120 PRO A CA 1
ATOM 946 C C . PRO A 1 120 ? 21.915 -9.653 -14.973 1.00 86.94 120 PRO A C 1
ATOM 948 O O . PRO A 1 120 ? 21.899 -8.818 -15.877 1.00 86.94 120 PRO A O 1
ATOM 951 N N . CYS A 1 121 ? 22.923 -9.726 -14.106 1.00 86.62 121 CYS A N 1
ATOM 952 C CA . CYS A 1 121 ? 24.155 -8.959 -14.265 1.00 86.62 121 CYS A CA 1
ATOM 953 C C . CYS A 1 121 ? 25.308 -9.937 -14.534 1.00 86.62 121 CYS A C 1
ATOM 955 O O . CYS A 1 121 ? 25.700 -10.642 -13.604 1.00 86.62 121 CYS A O 1
ATOM 957 N N . PRO A 1 122 ? 25.849 -10.007 -15.767 1.00 86.19 122 PRO A N 1
ATOM 958 C CA . PRO A 1 122 ? 26.959 -10.907 -16.096 1.00 86.19 122 PRO A CA 1
ATOM 959 C C . PRO A 1 122 ? 28.322 -10.392 -15.596 1.00 86.19 122 PRO A C 1
ATOM 961 O O . PRO A 1 122 ? 29.349 -11.003 -15.872 1.00 86.19 122 PRO A O 1
ATOM 964 N N . PHE A 1 123 ? 28.344 -9.263 -14.884 1.00 86.69 123 PHE A N 1
ATOM 965 C CA . PHE A 1 123 ? 29.557 -8.600 -14.419 1.00 86.69 123 PHE A CA 1
ATOM 966 C C . PHE A 1 123 ? 29.754 -8.759 -12.915 1.00 86.69 123 PHE A C 1
ATOM 968 O O . PHE A 1 123 ? 28.797 -8.774 -12.133 1.00 86.69 123 PHE A O 1
ATOM 975 N N . GLU A 1 124 ? 31.020 -8.761 -12.509 1.00 86.94 124 GLU A N 1
ATOM 976 C CA . GLU A 1 124 ? 31.452 -8.778 -11.113 1.00 86.94 124 GLU A CA 1
ATOM 977 C C . GLU A 1 124 ? 32.099 -7.440 -10.720 1.00 86.94 124 GLU A C 1
ATOM 979 O O . GLU A 1 124 ? 32.259 -6.546 -11.548 1.00 86.94 124 GLU A O 1
ATOM 984 N N . ASN A 1 125 ? 32.450 -7.287 -9.439 1.00 88.81 125 ASN A N 1
ATOM 985 C CA . ASN A 1 125 ? 33.201 -6.140 -8.914 1.00 88.81 125 ASN A CA 1
ATOM 986 C C . ASN A 1 125 ? 32.599 -4.773 -9.301 1.00 88.81 125 ASN A C 1
ATOM 988 O O . ASN A 1 125 ? 31.385 -4.582 -9.201 1.00 88.81 125 ASN A O 1
ATOM 992 N N . TRP A 1 126 ? 33.450 -3.818 -9.691 1.00 90.62 126 TRP A N 1
ATOM 993 C CA . TRP A 1 126 ? 33.057 -2.445 -9.999 1.00 90.62 126 TRP A CA 1
ATOM 994 C C . TRP A 1 126 ? 32.227 -2.355 -11.282 1.00 90.62 126 TRP A C 1
ATOM 996 O O . TRP A 1 126 ? 31.329 -1.518 -11.362 1.00 90.62 126 TRP A O 1
ATOM 1006 N N . GLN A 1 127 ? 32.462 -3.251 -12.247 1.00 89.69 127 GLN A N 1
ATOM 1007 C CA . GLN A 1 127 ? 31.688 -3.318 -13.484 1.00 89.69 127 GLN A CA 1
ATOM 1008 C C . GLN A 1 127 ? 30.215 -3.635 -13.193 1.00 89.69 127 GLN A C 1
ATOM 1010 O O . GLN A 1 127 ? 29.307 -3.038 -13.770 1.00 89.69 127 GLN A O 1
ATOM 1015 N N . SER A 1 128 ? 29.971 -4.537 -12.235 1.00 89.50 128 SER A N 1
ATOM 1016 C CA . SER A 1 128 ? 28.619 -4.873 -11.778 1.00 89.50 128 SER A CA 1
ATOM 1017 C C . SER A 1 128 ? 27.874 -3.666 -11.216 1.00 89.50 128 SER A C 1
ATOM 1019 O O . SER A 1 128 ? 26.683 -3.503 -11.480 1.00 89.50 128 SER A O 1
ATOM 1021 N N . ASP A 1 129 ? 28.569 -2.819 -10.454 1.00 87.44 129 ASP A N 1
ATOM 1022 C CA . ASP A 1 129 ? 27.980 -1.619 -9.864 1.00 87.44 129 ASP A CA 1
ATOM 1023 C C . ASP A 1 129 ? 27.633 -0.611 -10.961 1.00 87.44 129 ASP A C 1
ATOM 1025 O O . ASP A 1 129 ? 26.484 -0.178 -11.045 1.00 87.44 129 ASP A O 1
ATOM 1029 N N . VAL A 1 130 ? 28.585 -0.320 -11.856 1.00 89.50 130 VAL A N 1
ATOM 1030 C CA . VAL A 1 130 ? 28.387 0.589 -12.995 1.00 89.50 130 VAL A CA 1
ATOM 1031 C C . VAL A 1 130 ? 27.181 0.167 -13.829 1.00 89.50 130 VAL A C 1
ATOM 1033 O O . VAL A 1 130 ? 26.292 0.981 -14.063 1.00 89.50 130 VAL A O 1
ATOM 1036 N N . VAL A 1 131 ? 27.106 -1.106 -14.230 1.00 89.50 131 VAL A N 1
ATOM 1037 C CA . VAL A 1 131 ? 26.013 -1.633 -15.061 1.00 89.50 131 VAL A CA 1
ATOM 1038 C C . VAL A 1 131 ? 24.667 -1.552 -14.355 1.00 89.50 131 VAL A C 1
ATOM 1040 O O . VAL A 1 131 ? 23.683 -1.125 -14.958 1.00 89.50 131 VAL A O 1
ATOM 1043 N N . GLN A 1 132 ? 24.598 -1.938 -13.081 1.00 88.31 132 GLN A N 1
ATOM 1044 C CA . GLN A 1 132 ? 23.342 -1.885 -12.335 1.00 88.31 132 GLN A CA 1
ATOM 1045 C C . GLN A 1 132 ? 22.864 -0.443 -12.139 1.00 88.31 132 GLN A C 1
ATOM 1047 O O . GLN A 1 132 ? 21.674 -0.173 -12.305 1.00 88.31 132 GLN A O 1
ATOM 1052 N N . PHE A 1 133 ? 23.768 0.491 -11.832 1.00 88.19 133 PHE A N 1
ATOM 1053 C CA . PHE A 1 133 ? 23.432 1.909 -11.694 1.00 88.19 133 PHE A CA 1
ATOM 1054 C C . PHE A 1 133 ? 23.014 2.536 -13.023 1.00 88.19 133 PHE A C 1
ATOM 1056 O O . PHE A 1 133 ? 22.023 3.265 -13.069 1.00 88.19 133 PHE A O 1
ATOM 1063 N N . ALA A 1 134 ? 23.727 2.217 -14.099 1.00 88.31 134 ALA A N 1
ATOM 1064 C CA . ALA A 1 134 ? 23.424 2.625 -15.464 1.00 88.31 134 ALA A CA 1
ATOM 1065 C C . ALA A 1 134 ? 22.013 2.200 -15.890 1.00 88.31 134 ALA A C 1
ATOM 1067 O O . ALA A 1 134 ? 21.184 3.043 -16.236 1.00 88.31 134 ALA A O 1
ATOM 1068 N N . LEU A 1 135 ? 21.725 0.895 -15.804 1.00 87.94 135 LEU A N 1
ATOM 1069 C CA . LEU A 1 135 ? 20.400 0.341 -16.085 1.00 87.94 135 LEU A CA 1
ATOM 1070 C C . LEU A 1 135 ? 19.356 1.014 -15.196 1.00 87.94 135 LEU A C 1
ATOM 1072 O O . LEU A 1 135 ? 18.341 1.501 -15.671 1.00 87.94 135 LEU A O 1
ATOM 1076 N N . LYS A 1 136 ? 19.602 1.138 -13.896 1.00 87.19 136 LYS A N 1
ATOM 1077 C CA . LYS A 1 136 ? 18.617 1.766 -13.023 1.00 87.19 136 LYS A CA 1
ATOM 1078 C C . LYS A 1 136 ? 18.281 3.209 -13.433 1.00 87.19 136 LYS A C 1
ATOM 1080 O O . LYS A 1 136 ? 17.102 3.553 -13.475 1.00 87.19 136 LYS A O 1
ATOM 1085 N N . ASN A 1 137 ? 19.281 4.036 -13.743 1.00 86.81 137 ASN A N 1
ATOM 1086 C CA . ASN A 1 137 ? 19.063 5.429 -14.146 1.00 86.81 137 ASN A CA 1
ATOM 1087 C C . ASN A 1 137 ? 18.307 5.529 -15.477 1.00 86.81 137 ASN A C 1
ATOM 1089 O O . ASN A 1 137 ? 17.348 6.294 -15.570 1.00 86.81 137 ASN A O 1
ATOM 1093 N N . TYR A 1 138 ? 18.647 4.694 -16.465 1.00 86.50 138 TYR A N 1
ATOM 1094 C CA . TYR A 1 138 ? 17.885 4.620 -17.715 1.00 86.50 138 TYR A CA 1
ATOM 1095 C C . TYR A 1 138 ? 16.425 4.220 -17.473 1.00 86.50 138 TYR A C 1
ATOM 1097 O O . TYR A 1 138 ? 15.510 4.870 -17.971 1.00 86.50 138 TYR A O 1
ATOM 1105 N N . TRP A 1 139 ? 16.175 3.177 -16.677 1.00 85.56 139 TRP A N 1
ATOM 1106 C CA . TRP A 1 139 ? 14.812 2.715 -16.391 1.00 85.56 139 TRP A CA 1
ATOM 1107 C C . TRP A 1 139 ? 14.016 3.775 -15.640 1.00 85.56 139 TRP A C 1
ATOM 1109 O O . TRP A 1 139 ? 12.841 3.971 -15.930 1.00 85.56 139 TRP A O 1
ATOM 1119 N N . ARG A 1 140 ? 14.660 4.495 -14.719 1.00 85.50 140 ARG A N 1
ATOM 1120 C CA . ARG A 1 140 ? 14.041 5.596 -13.985 1.00 85.50 140 ARG A CA 1
ATOM 1121 C C . ARG A 1 140 ? 13.664 6.756 -14.900 1.00 85.50 140 ARG A C 1
ATOM 1123 O O . ARG A 1 140 ? 12.585 7.325 -14.756 1.00 85.50 140 ARG A O 1
ATOM 1130 N N . PHE A 1 141 ? 14.522 7.087 -15.861 1.00 86.12 141 PHE A N 1
ATOM 1131 C CA . PHE A 1 141 ? 14.195 8.054 -16.901 1.00 86.12 141 PHE A CA 1
ATOM 1132 C C . PHE A 1 141 ? 12.972 7.609 -17.712 1.00 86.12 141 PHE A C 1
ATOM 1134 O O . PHE A 1 141 ? 12.027 8.381 -17.869 1.00 86.12 141 PHE A O 1
ATOM 1141 N N . MET A 1 142 ? 12.945 6.350 -18.152 1.00 83.50 142 MET A N 1
ATOM 1142 C CA . MET A 1 142 ? 11.818 5.801 -18.909 1.00 83.50 142 MET A CA 1
ATOM 1143 C C . MET A 1 142 ? 10.522 5.746 -18.085 1.00 83.50 142 MET A C 1
ATOM 1145 O O . MET A 1 142 ? 9.448 6.040 -18.606 1.00 83.50 142 MET A O 1
ATOM 1149 N N . GLU A 1 143 ? 10.607 5.427 -16.794 1.00 84.31 143 GLU A N 1
ATOM 1150 C CA . GLU A 1 143 ? 9.480 5.471 -15.858 1.00 84.31 143 GLU A CA 1
ATOM 1151 C C . GLU A 1 143 ? 8.926 6.896 -15.728 1.00 84.31 143 GLU A C 1
ATOM 1153 O O . GLU A 1 143 ? 7.715 7.093 -15.809 1.00 84.31 143 GLU A O 1
ATOM 1158 N N . ASN A 1 144 ? 9.796 7.901 -15.594 1.00 84.44 144 ASN A N 1
ATOM 1159 C CA . ASN A 1 144 ? 9.392 9.306 -15.519 1.00 84.44 144 ASN A CA 1
ATOM 1160 C C . ASN A 1 144 ? 8.732 9.786 -16.820 1.00 84.44 144 ASN A C 1
ATOM 1162 O O . ASN A 1 144 ? 7.730 10.501 -16.767 1.00 84.44 144 ASN A O 1
ATOM 1166 N N . GLN A 1 145 ? 9.258 9.369 -17.977 1.00 82.25 145 GLN A N 1
ATOM 1167 C CA . GLN A 1 145 ? 8.641 9.638 -19.279 1.00 82.25 145 GLN A CA 1
ATOM 1168 C C . GLN A 1 145 ? 7.275 8.970 -19.402 1.00 82.25 145 GLN A C 1
ATOM 1170 O O . GLN A 1 145 ? 6.327 9.588 -19.869 1.00 82.25 145 GLN A O 1
ATOM 1175 N N . LEU A 1 146 ? 7.135 7.723 -18.958 1.00 82.25 146 LEU A N 1
ATOM 1176 C CA . LEU A 1 146 ? 5.836 7.064 -18.937 1.00 82.25 146 LEU A CA 1
ATOM 1177 C C . LEU A 1 146 ? 4.863 7.835 -18.037 1.00 82.25 146 LEU A C 1
ATOM 1179 O O . LEU A 1 146 ? 3.761 8.165 -18.467 1.00 82.25 146 LEU A O 1
ATOM 1183 N N . ARG A 1 147 ? 5.289 8.167 -16.814 1.00 81.62 147 ARG A N 1
ATOM 1184 C CA . ARG A 1 147 ? 4.473 8.840 -15.798 1.00 81.62 147 ARG A CA 1
ATOM 1185 C C . ARG A 1 147 ? 3.958 10.201 -16.264 1.00 81.62 147 ARG A C 1
ATOM 1187 O O . ARG A 1 147 ? 2.803 10.507 -15.996 1.00 81.62 147 ARG A O 1
ATOM 1194 N N . SER A 1 148 ? 4.763 10.985 -16.986 1.00 82.06 148 SER A N 1
ATOM 1195 C CA . SER A 1 148 ? 4.352 12.304 -17.501 1.00 82.06 148 SER A CA 1
ATOM 1196 C C . SER A 1 148 ? 3.211 12.247 -18.522 1.00 82.06 148 SER A C 1
ATOM 1198 O O . SER A 1 148 ? 2.569 13.266 -18.772 1.00 82.06 148 SER A O 1
ATOM 1200 N N . HIS A 1 149 ? 2.937 11.068 -19.082 1.00 79.88 149 HIS A N 1
ATOM 1201 C CA . HIS A 1 149 ? 1.871 10.853 -20.053 1.00 79.88 149 HIS A CA 1
ATOM 1202 C C . HIS A 1 149 ? 0.719 9.984 -19.535 1.00 79.88 149 HIS A C 1
ATOM 1204 O O . HIS A 1 149 ? -0.261 9.782 -20.253 1.00 79.88 149 HIS A O 1
ATOM 1210 N N . LEU A 1 150 ? 0.821 9.448 -18.316 1.00 79.00 150 LEU A N 1
ATOM 1211 C CA . LEU A 1 150 ? -0.304 8.763 -17.691 1.00 79.00 150 LEU A CA 1
ATOM 1212 C C . LEU A 1 150 ? -1.360 9.794 -17.297 1.00 79.00 150 LEU A C 1
ATOM 1214 O O . LEU A 1 150 ? -1.048 10.819 -16.693 1.00 79.00 150 LEU A O 1
ATOM 1218 N N . ASN A 1 151 ? -2.625 9.489 -17.576 1.00 73.44 151 ASN A N 1
ATOM 1219 C CA . ASN A 1 151 ? -3.735 10.273 -17.039 1.00 73.44 151 ASN A CA 1
ATOM 1220 C C . ASN A 1 151 ? -3.882 10.025 -15.533 1.00 73.44 151 ASN A C 1
ATOM 1222 O O . ASN A 1 151 ? -4.329 10.897 -14.794 1.00 73.44 151 ASN A O 1
ATOM 1226 N N . SER A 1 152 ? -3.508 8.822 -15.081 1.00 79.19 152 SER A N 1
ATOM 1227 C CA . SER A 1 152 ? -3.503 8.443 -13.674 1.00 79.19 152 SER A CA 1
ATOM 1228 C C . SER A 1 152 ? -2.477 7.348 -13.375 1.00 79.19 152 SER A C 1
ATOM 1230 O O . SER A 1 152 ? -2.256 6.432 -14.167 1.00 79.19 152 SER A O 1
ATOM 1232 N N . HIS A 1 153 ? -1.909 7.375 -12.166 1.00 81.19 153 HIS A N 1
ATOM 1233 C CA . HIS A 1 153 ? -1.063 6.298 -11.646 1.00 81.19 153 HIS A CA 1
ATOM 1234 C C . HIS A 1 153 ? -1.808 4.966 -11.454 1.00 81.19 153 HIS A C 1
ATOM 1236 O O . HIS A 1 153 ? -1.163 3.944 -11.225 1.00 81.19 153 HIS A O 1
ATOM 1242 N N . CYS A 1 154 ? -3.144 4.945 -11.537 1.00 88.56 154 CYS A N 1
ATOM 1243 C CA . CYS A 1 154 ? -3.915 3.709 -11.452 1.00 88.56 154 CYS A CA 1
ATOM 1244 C C . CYS A 1 154 ? -4.058 2.957 -12.781 1.00 88.56 154 CYS A C 1
ATOM 1246 O O . CYS A 1 154 ? -4.654 1.881 -12.788 1.00 88.56 154 CYS A O 1
ATOM 1248 N N . GLU A 1 155 ? -3.541 3.490 -13.894 1.00 89.50 155 GLU A N 1
ATOM 1249 C CA . GLU A 1 155 ? -3.561 2.786 -15.176 1.00 89.50 155 GLU A CA 1
ATOM 1250 C C . GLU A 1 155 ? -2.785 1.464 -15.098 1.00 89.50 155 GLU A C 1
ATOM 1252 O O . GLU A 1 155 ? -1.665 1.397 -14.583 1.00 89.50 155 GLU A O 1
ATOM 1257 N N . MET A 1 156 ? -3.374 0.406 -15.655 1.00 91.38 156 MET A N 1
ATOM 1258 C CA . MET A 1 156 ? -2.793 -0.934 -15.675 1.00 91.38 156 MET A CA 1
ATOM 1259 C C . MET A 1 156 ? -2.632 -1.427 -17.110 1.00 91.38 156 MET A C 1
ATOM 1261 O O . MET A 1 156 ? -3.360 -1.011 -18.008 1.00 91.38 156 MET A O 1
ATOM 1265 N N . VAL A 1 157 ? -1.674 -2.323 -17.320 1.00 90.06 157 VAL A N 1
ATOM 1266 C CA . VAL A 1 157 ? -1.428 -2.985 -18.603 1.00 90.06 157 VAL A CA 1
ATOM 1267 C C . VAL A 1 157 ? -1.472 -4.494 -18.414 1.00 90.06 157 VAL A C 1
ATOM 1269 O O . VAL A 1 157 ? -1.049 -5.016 -17.377 1.00 90.06 157 VAL A O 1
ATOM 1272 N N . GLN A 1 158 ? -2.016 -5.195 -19.406 1.00 90.12 158 GLN A N 1
ATOM 1273 C CA . GLN A 1 158 ? -1.997 -6.650 -19.435 1.00 90.12 158 GLN A CA 1
ATOM 1274 C C . GLN A 1 158 ? -0.554 -7.137 -19.590 1.00 90.12 158 GLN A C 1
ATOM 1276 O O . GLN A 1 158 ? 0.184 -6.669 -20.455 1.00 90.12 158 GLN A O 1
ATOM 1281 N N . LEU A 1 159 ? -0.169 -8.116 -18.776 1.00 87.25 159 LEU A N 1
ATOM 1282 C CA . LEU A 1 159 ? 1.118 -8.781 -18.902 1.00 87.25 159 LEU A CA 1
ATOM 1283 C C . LEU A 1 159 ? 0.935 -10.103 -19.650 1.00 87.25 159 LEU A C 1
ATOM 1285 O O . LEU A 1 159 ? 0.210 -10.989 -19.208 1.00 87.25 159 LEU A O 1
ATOM 1289 N N . HIS A 1 160 ? 1.617 -10.270 -20.776 1.00 86.19 160 HIS A N 1
ATOM 1290 C CA . HIS A 1 160 ? 1.678 -11.558 -21.460 1.00 86.19 160 HIS A CA 1
ATOM 1291 C C . HIS A 1 160 ? 2.784 -12.405 -20.824 1.00 86.19 160 HIS A C 1
ATOM 1293 O O . HIS A 1 160 ? 3.959 -12.239 -21.141 1.00 86.19 160 HIS A O 1
ATOM 1299 N N . VAL A 1 161 ? 2.414 -13.273 -19.874 1.00 84.50 161 VAL A N 1
ATOM 1300 C CA . VAL A 1 161 ? 3.380 -14.029 -19.050 1.00 84.50 161 VAL A CA 1
ATOM 1301 C C . VAL A 1 161 ? 4.352 -14.830 -19.911 1.00 84.50 161 VAL A C 1
ATOM 1303 O O . VAL A 1 161 ? 5.548 -14.759 -19.666 1.00 84.50 161 VAL A O 1
ATOM 1306 N N . ASP A 1 162 ? 3.878 -15.514 -20.953 1.00 86.69 162 ASP A N 1
ATOM 1307 C CA . ASP A 1 162 ? 4.737 -16.323 -21.829 1.00 86.69 162 ASP A CA 1
ATOM 1308 C C . ASP A 1 162 ? 5.746 -15.476 -22.619 1.00 86.69 162 ASP A C 1
ATOM 1310 O O . ASP A 1 162 ? 6.879 -15.895 -22.866 1.00 86.69 162 ASP A O 1
ATOM 1314 N N . ASP A 1 163 ? 5.358 -14.272 -23.038 1.00 85.38 163 ASP A N 1
ATOM 1315 C CA . ASP A 1 163 ? 6.252 -13.336 -23.719 1.00 85.38 163 ASP A CA 1
ATOM 1316 C C . ASP A 1 163 ? 7.282 -12.748 -22.758 1.00 85.38 163 ASP A C 1
ATOM 1318 O O . ASP A 1 163 ? 8.467 -12.661 -23.088 1.00 85.38 163 ASP A O 1
ATOM 1322 N N . PHE A 1 164 ? 6.851 -12.422 -21.540 1.00 85.94 164 PHE A N 1
ATOM 1323 C CA . PHE A 1 164 ? 7.741 -11.967 -20.483 1.00 85.94 164 PHE A CA 1
ATOM 1324 C C . PHE A 1 164 ? 8.734 -13.067 -20.076 1.00 85.94 164 PHE A C 1
ATOM 1326 O O . PHE A 1 164 ? 9.933 -12.811 -19.980 1.00 85.94 164 PHE A O 1
ATOM 1333 N N . SER A 1 165 ? 8.280 -14.313 -19.926 1.00 87.38 165 SER A N 1
ATOM 1334 C CA . SER A 1 165 ? 9.138 -15.476 -19.681 1.00 87.38 165 SER A CA 1
ATOM 1335 C C . SER A 1 165 ? 10.159 -15.664 -20.800 1.00 87.38 165 SER A C 1
ATOM 1337 O O . SER A 1 165 ? 11.346 -15.791 -20.512 1.00 87.38 165 SER A O 1
ATOM 1339 N N . ARG A 1 166 ? 9.748 -15.574 -22.073 1.00 87.62 166 ARG A N 1
ATOM 1340 C CA . ARG A 1 166 ? 10.678 -15.623 -23.216 1.00 87.62 166 ARG A CA 1
ATOM 1341 C C . ARG A 1 166 ? 11.685 -14.474 -23.212 1.00 87.62 166 ARG A C 1
ATOM 1343 O O . ARG A 1 166 ? 12.834 -14.672 -23.603 1.00 87.62 166 ARG A O 1
ATOM 1350 N N . PHE A 1 167 ? 11.281 -13.276 -22.793 1.00 86.38 167 PHE A N 1
ATOM 1351 C CA . PHE A 1 167 ? 12.193 -12.147 -22.604 1.00 86.38 167 PHE A CA 1
ATOM 1352 C C . PHE A 1 167 ? 13.249 -12.451 -21.530 1.00 86.38 167 PHE A C 1
ATOM 1354 O O . PHE A 1 167 ? 14.443 -12.293 -21.793 1.00 86.38 167 PHE A O 1
ATOM 1361 N N . VAL A 1 168 ? 12.833 -12.969 -20.371 1.00 87.88 168 VAL A N 1
ATOM 1362 C CA . VAL A 1 168 ? 13.739 -13.360 -19.279 1.00 87.88 168 VAL A CA 1
ATOM 1363 C C . VAL A 1 168 ? 14.670 -14.503 -19.699 1.00 87.88 168 VAL A C 1
ATOM 1365 O O . VAL A 1 168 ? 15.868 -14.462 -19.425 1.00 87.88 168 VAL A O 1
ATOM 1368 N N . GLU A 1 169 ? 14.163 -15.511 -20.408 1.00 87.94 169 GLU A N 1
ATOM 1369 C CA . GLU A 1 169 ? 14.967 -16.612 -20.951 1.00 87.94 169 GLU A CA 1
ATOM 1370 C C . GLU A 1 169 ? 16.022 -16.115 -21.944 1.00 87.94 169 GLU A C 1
ATOM 1372 O O . GLU A 1 169 ? 17.188 -16.499 -21.842 1.00 87.94 169 GLU A O 1
ATOM 1377 N N . LYS A 1 170 ? 15.645 -15.218 -22.868 1.00 86.38 170 LYS A N 1
ATOM 1378 C CA . LYS A 1 170 ? 16.591 -14.585 -23.799 1.00 86.38 170 LYS A CA 1
ATOM 1379 C C . LYS A 1 170 ? 17.676 -13.826 -23.042 1.00 86.38 170 LYS A C 1
ATOM 1381 O O . LYS A 1 170 ? 18.847 -14.010 -23.353 1.00 86.38 170 LYS A O 1
ATOM 1386 N N . LEU A 1 171 ? 17.310 -13.016 -22.046 1.00 86.38 171 LEU A N 1
ATOM 1387 C CA . LEU A 1 171 ? 18.275 -12.274 -21.229 1.00 86.38 171 LEU A CA 1
ATOM 1388 C C . LEU A 1 171 ? 19.257 -13.195 -20.506 1.00 86.38 171 LEU A C 1
ATOM 1390 O O . LEU A 1 171 ? 20.460 -12.966 -20.578 1.00 86.38 171 LEU A O 1
ATOM 1394 N N . ASN A 1 172 ? 18.769 -14.257 -19.865 1.00 86.38 172 ASN A N 1
ATOM 1395 C CA . ASN A 1 172 ? 19.632 -15.240 -19.208 1.00 86.38 172 ASN A CA 1
ATOM 1396 C C . ASN A 1 172 ? 20.545 -15.961 -20.208 1.00 86.38 172 ASN A C 1
ATOM 1398 O O . ASN A 1 172 ? 21.730 -16.146 -19.942 1.00 86.38 172 ASN A O 1
ATOM 1402 N N . GLY A 1 173 ? 20.024 -16.317 -21.386 1.00 83.88 173 GLY A N 1
ATOM 1403 C CA . GLY A 1 173 ? 20.818 -16.901 -22.465 1.00 83.88 173 GLY A CA 1
ATOM 1404 C C . GLY A 1 173 ? 21.898 -15.953 -22.995 1.00 83.88 173 GLY A C 1
ATOM 1405 O O . GLY A 1 173 ? 23.008 -16.392 -23.291 1.00 83.88 173 GLY A O 1
ATOM 1406 N N . TYR A 1 174 ? 21.607 -14.652 -23.091 1.00 81.56 174 TYR A N 1
ATOM 1407 C CA . TYR A 1 174 ? 22.621 -13.654 -23.425 1.00 81.56 174 TYR A CA 1
ATOM 1408 C C . TYR A 1 174 ? 23.646 -13.499 -22.311 1.00 81.56 174 TYR A C 1
ATOM 1410 O O . TYR A 1 174 ? 24.819 -13.474 -22.641 1.00 81.56 174 TYR A O 1
ATOM 1418 N N . ALA A 1 175 ? 23.237 -13.441 -21.039 1.00 83.88 175 ALA A N 1
ATOM 1419 C CA . ALA A 1 175 ? 24.133 -13.270 -19.894 1.00 83.88 175 ALA A CA 1
ATOM 1420 C C . ALA A 1 175 ? 25.129 -14.429 -19.737 1.00 83.88 175 ALA A C 1
ATOM 1422 O O . ALA A 1 175 ? 26.323 -14.189 -19.577 1.00 83.88 175 ALA A O 1
ATOM 1423 N N . ASN A 1 176 ? 24.654 -15.676 -19.831 1.00 81.25 176 ASN A N 1
ATOM 1424 C CA . ASN A 1 176 ? 25.488 -16.871 -19.654 1.00 81.25 176 ASN A CA 1
ATOM 1425 C C . ASN A 1 176 ? 26.567 -17.006 -20.734 1.00 81.25 176 ASN A C 1
ATOM 1427 O O . ASN A 1 176 ? 27.689 -17.412 -20.448 1.00 81.25 176 ASN A O 1
ATOM 1431 N N . ASP A 1 177 ? 26.228 -16.636 -21.967 1.00 73.06 177 ASP A N 1
ATOM 1432 C CA . ASP A 1 177 ? 27.158 -16.671 -23.093 1.00 73.06 177 ASP A CA 1
ATOM 1433 C C . ASP A 1 177 ? 27.792 -15.299 -23.356 1.00 73.06 177 ASP A C 1
ATOM 1435 O O . ASP A 1 177 ? 28.467 -15.135 -24.375 1.00 73.06 177 ASP A O 1
ATOM 1439 N N . PHE A 1 178 ? 27.555 -14.299 -22.494 1.00 72.44 178 PHE A N 1
ATOM 1440 C CA . PHE A 1 178 ? 27.815 -12.902 -22.836 1.00 72.44 178 PHE A CA 1
ATOM 1441 C C . PHE A 1 178 ? 29.286 -12.682 -23.128 1.00 72.44 178 PHE A C 1
ATOM 1443 O O . PHE A 1 178 ? 29.608 -12.145 -24.172 1.00 72.44 178 PHE A O 1
ATOM 1450 N N . SER A 1 179 ? 30.191 -13.189 -22.294 1.00 62.31 179 SER A N 1
ATOM 1451 C CA . SER A 1 179 ? 31.630 -13.022 -22.517 1.00 62.31 179 SER A CA 1
ATOM 1452 C C . SER A 1 179 ? 32.114 -13.645 -23.836 1.00 62.31 179 SER A C 1
ATOM 1454 O O . SER A 1 179 ? 33.024 -13.109 -24.456 1.00 62.31 179 SER A O 1
ATOM 1456 N N . MET A 1 180 ? 31.497 -14.737 -24.314 1.00 62.38 180 MET A N 1
ATOM 1457 C CA . MET A 1 180 ? 31.848 -15.348 -25.609 1.00 62.38 180 MET A CA 1
ATOM 1458 C C . MET A 1 180 ? 31.156 -14.664 -26.797 1.00 62.38 180 MET A C 1
ATOM 1460 O O . MET A 1 180 ? 31.768 -14.477 -27.847 1.00 62.38 180 MET A O 1
ATOM 1464 N N . LYS A 1 181 ? 29.881 -14.287 -26.649 1.00 61.88 181 LYS A N 1
ATOM 1465 C CA . LYS A 1 181 ? 29.083 -13.635 -27.699 1.00 61.88 181 LYS A CA 1
ATOM 1466 C C . LYS A 1 181 ? 29.430 -12.164 -27.862 1.00 61.88 181 LYS A C 1
ATOM 1468 O O . LYS A 1 181 ? 29.406 -11.687 -28.985 1.00 61.88 181 LYS A O 1
ATOM 1473 N N . ALA A 1 182 ? 29.760 -11.463 -26.783 1.00 57.75 182 ALA A N 1
ATOM 1474 C CA . ALA A 1 182 ? 30.158 -10.066 -26.814 1.00 57.75 182 ALA A CA 1
ATOM 1475 C C . ALA A 1 182 ? 31.419 -9.924 -27.672 1.00 57.75 182 ALA A C 1
ATOM 1477 O O . ALA A 1 182 ? 31.379 -9.171 -28.632 1.00 57.75 182 ALA A O 1
ATOM 1478 N N . CYS A 1 183 ? 32.451 -10.754 -27.458 1.00 50.03 183 CYS A N 1
ATOM 1479 C CA . CYS A 1 183 ? 33.638 -10.812 -28.325 1.00 50.03 183 CYS A CA 1
ATOM 1480 C C . CYS A 1 183 ? 33.298 -10.960 -29.821 1.00 50.03 183 CYS A C 1
ATOM 1482 O O . CYS A 1 183 ? 33.851 -10.223 -30.626 1.00 50.03 183 CYS A O 1
ATOM 1484 N N . GLY A 1 184 ? 32.346 -11.826 -30.194 1.00 54.75 184 GLY A N 1
ATOM 1485 C CA . GLY A 1 184 ? 31.896 -11.971 -31.589 1.00 54.75 184 GLY A CA 1
ATOM 1486 C C . GLY A 1 184 ? 30.999 -10.830 -32.096 1.00 54.75 184 GLY A C 1
ATOM 1487 O O . GLY A 1 184 ? 31.085 -10.448 -33.256 1.00 54.75 184 GLY A O 1
ATOM 1488 N N . MET A 1 185 ? 30.173 -10.226 -31.234 1.00 52.44 185 MET A N 1
ATOM 1489 C CA . MET A 1 185 ? 29.422 -8.999 -31.548 1.00 52.44 185 MET A CA 1
ATOM 1490 C C . MET A 1 185 ? 30.357 -7.793 -31.736 1.00 52.44 185 MET A C 1
ATOM 1492 O O . MET A 1 185 ? 29.961 -6.820 -32.376 1.00 52.44 185 MET A O 1
ATOM 1496 N N . PHE A 1 186 ? 31.586 -7.869 -31.209 1.00 49.91 186 PHE A N 1
ATOM 1497 C CA . PHE A 1 186 ? 32.638 -6.874 -31.402 1.00 49.91 186 PHE A CA 1
ATOM 1498 C C . PHE A 1 186 ? 33.472 -7.068 -32.673 1.00 49.91 186 PHE A C 1
ATOM 1500 O O . PHE A 1 186 ? 34.105 -6.110 -33.097 1.00 49.91 186 PHE A O 1
ATOM 1507 N N . GLU A 1 187 ? 33.468 -8.249 -33.302 1.00 44.59 187 GLU A N 1
ATOM 1508 C CA . GLU A 1 187 ? 34.232 -8.495 -34.541 1.00 44.59 187 GLU A CA 1
ATOM 1509 C C . GLU A 1 187 ? 33.648 -7.743 -35.751 1.00 44.59 187 GLU A C 1
ATOM 1511 O O . GLU A 1 187 ? 34.400 -7.286 -36.611 1.00 44.59 187 GLU A O 1
ATOM 1516 N N . ASP A 1 188 ? 32.322 -7.554 -35.778 1.00 45.97 188 ASP A N 1
ATOM 1517 C CA . ASP A 1 188 ? 31.614 -6.728 -36.768 1.00 45.97 188 ASP A CA 1
ATOM 1518 C C . ASP A 1 188 ? 31.439 -5.264 -36.315 1.00 45.97 188 ASP A C 1
ATOM 1520 O O . ASP A 1 188 ? 31.065 -4.407 -37.126 1.00 45.97 188 ASP A O 1
ATOM 1524 N N . LEU A 1 189 ? 31.712 -4.945 -35.037 1.00 48.34 189 LEU A N 1
ATOM 1525 C CA . LEU A 1 189 ? 31.882 -3.551 -34.629 1.00 48.34 189 LEU A CA 1
ATOM 1526 C C . LEU A 1 189 ? 33.177 -3.090 -35.284 1.00 48.34 189 LEU A C 1
ATOM 1528 O O . LEU A 1 189 ? 34.236 -3.665 -35.029 1.00 48.34 189 LEU A O 1
ATOM 1532 N N . PRO A 1 190 ? 33.122 -2.093 -36.171 1.00 40.75 190 PRO A N 1
ATOM 1533 C CA . PRO A 1 190 ? 34.287 -1.764 -36.954 1.00 40.75 190 PRO A CA 1
ATOM 1534 C C . PRO A 1 190 ? 35.427 -1.380 -36.002 1.00 40.75 190 PRO A C 1
ATOM 1536 O O . PRO A 1 190 ? 35.183 -0.800 -34.945 1.00 40.75 190 PRO A O 1
ATOM 1539 N N . ILE A 1 191 ? 36.651 -1.721 -36.419 1.00 42.16 191 ILE A N 1
ATOM 1540 C CA . ILE A 1 191 ? 37.995 -1.605 -35.799 1.00 42.16 191 ILE A CA 1
ATOM 1541 C C . ILE A 1 191 ? 38.301 -0.235 -35.119 1.00 42.16 191 ILE A C 1
ATOM 1543 O O . ILE A 1 191 ? 39.394 0.023 -34.631 1.00 42.16 191 ILE A O 1
ATOM 1547 N N . TYR A 1 192 ? 37.332 0.669 -35.039 1.00 48.50 192 TYR A N 1
ATOM 1548 C CA . TYR A 1 192 ? 37.394 2.002 -34.465 1.00 48.50 192 TYR A CA 1
ATOM 1549 C C . TYR A 1 192 ? 37.232 2.080 -32.938 1.00 48.50 192 TYR A C 1
ATOM 1551 O O . TYR A 1 192 ? 37.397 3.178 -32.415 1.00 48.50 192 TYR A O 1
ATOM 1559 N N . LEU A 1 193 ? 36.971 0.994 -32.198 1.00 51.53 193 LEU A N 1
ATOM 1560 C CA . LEU A 1 193 ? 36.845 1.053 -30.725 1.00 51.53 193 LEU A CA 1
ATOM 1561 C C . LEU A 1 193 ? 38.087 1.646 -30.029 1.00 51.53 193 LEU A C 1
ATOM 1563 O O . LEU A 1 193 ? 37.945 2.408 -29.075 1.00 51.53 193 LEU A O 1
ATOM 1567 N N . ASP A 1 194 ? 39.290 1.401 -30.560 1.00 54.06 194 ASP A N 1
ATOM 1568 C CA . ASP A 1 194 ? 40.531 2.003 -30.043 1.00 54.06 194 ASP A CA 1
ATOM 1569 C C . ASP A 1 194 ? 40.579 3.533 -30.226 1.00 54.06 194 ASP A C 1
ATOM 1571 O O . ASP A 1 194 ? 41.258 4.235 -29.471 1.00 54.06 194 ASP A O 1
ATOM 1575 N N . SER A 1 195 ? 39.840 4.056 -31.213 1.00 59.31 195 SER A N 1
ATOM 1576 C CA . SER A 1 195 ? 39.764 5.483 -31.557 1.00 59.31 195 SER A CA 1
ATOM 1577 C C . SER A 1 195 ? 38.589 6.228 -30.920 1.00 59.31 195 SER A C 1
ATOM 1579 O O . SER A 1 195 ? 38.578 7.457 -30.963 1.00 59.31 195 SER A O 1
ATOM 1581 N N . TYR A 1 196 ? 37.621 5.510 -30.340 1.00 63.59 196 TYR A N 1
ATOM 1582 C CA . TYR A 1 196 ? 36.436 6.114 -29.736 1.00 63.59 196 TYR A CA 1
ATOM 1583 C C . TYR A 1 196 ? 36.788 6.713 -28.378 1.00 63.59 196 TYR A C 1
ATOM 1585 O O . TYR A 1 196 ? 37.416 6.072 -27.528 1.00 63.59 196 TYR A O 1
ATOM 1593 N N . LYS A 1 197 ? 36.351 7.950 -28.179 1.00 71.12 197 LYS A N 1
ATOM 1594 C CA . LYS A 1 197 ? 36.283 8.589 -26.871 1.00 71.12 197 LYS A CA 1
ATOM 1595 C C . LYS A 1 197 ? 34.941 8.277 -26.226 1.00 71.12 197 LYS A C 1
ATOM 1597 O O . LYS A 1 197 ? 34.021 7.770 -26.867 1.00 71.12 197 LYS A O 1
ATOM 1602 N N . LEU A 1 198 ? 34.822 8.592 -24.944 1.00 68.62 198 LEU A N 1
ATOM 1603 C CA . LEU A 1 198 ? 33.600 8.348 -24.189 1.00 68.62 198 LEU A CA 1
ATOM 1604 C C . LEU A 1 198 ? 32.375 9.045 -24.816 1.00 68.62 198 LEU A C 1
ATOM 1606 O O . LEU A 1 198 ? 31.290 8.467 -24.849 1.00 68.62 198 LEU A O 1
ATOM 1610 N N . GLU A 1 199 ? 32.562 10.222 -25.417 1.00 72.19 199 GLU A N 1
ATOM 1611 C CA . GLU A 1 199 ? 31.498 10.962 -26.104 1.00 72.19 199 GLU A CA 1
ATOM 1612 C C . GLU A 1 199 ? 30.966 10.227 -27.350 1.00 72.19 199 GLU A C 1
ATOM 1614 O O . GLU A 1 199 ? 29.785 10.338 -27.688 1.00 72.19 199 GLU A O 1
ATOM 1619 N N . ASP A 1 200 ? 31.799 9.416 -28.009 1.00 73.06 200 ASP A N 1
ATOM 1620 C CA . ASP A 1 200 ? 31.411 8.664 -29.208 1.00 73.06 200 ASP A CA 1
ATOM 1621 C C . ASP A 1 200 ? 30.444 7.508 -28.876 1.00 73.06 200 ASP A C 1
ATOM 1623 O O . ASP A 1 200 ? 29.650 7.078 -29.721 1.00 73.06 200 ASP A O 1
ATOM 1627 N N . TYR A 1 201 ? 30.423 7.040 -27.620 1.00 68.06 201 TYR A N 1
ATOM 1628 C CA . TYR A 1 201 ? 29.483 6.007 -27.168 1.00 68.06 201 TYR A CA 1
ATOM 1629 C C . TYR A 1 201 ? 28.038 6.501 -27.073 1.00 68.06 201 TYR A C 1
ATOM 1631 O O . TYR A 1 201 ? 27.109 5.717 -27.280 1.00 68.06 201 TYR A O 1
ATOM 1639 N N . GLN A 1 202 ? 27.827 7.797 -26.832 1.00 67.75 202 GLN A N 1
ATOM 1640 C CA . GLN A 1 202 ? 26.487 8.388 -26.849 1.00 67.75 202 GLN A CA 1
ATOM 1641 C C . GLN A 1 202 ? 25.871 8.312 -28.259 1.00 67.75 202 GLN A C 1
ATOM 1643 O O . GLN A 1 202 ? 24.689 7.987 -28.431 1.00 67.75 202 GLN A O 1
ATOM 1648 N N . VAL A 1 203 ? 26.693 8.543 -29.290 1.00 68.62 203 VAL A N 1
ATOM 1649 C CA . VAL A 1 203 ? 26.296 8.403 -30.699 1.00 68.62 203 VAL A CA 1
ATOM 1650 C C . VAL A 1 203 ? 26.015 6.941 -31.034 1.00 68.62 203 VAL A C 1
ATOM 1652 O O . VAL A 1 203 ? 25.006 6.646 -31.681 1.00 68.62 203 VAL A O 1
ATOM 1655 N N . TYR A 1 204 ? 26.865 6.025 -30.561 1.00 68.56 204 TYR A N 1
ATOM 1656 C CA . TYR A 1 204 ? 26.681 4.584 -30.738 1.00 68.56 204 TYR A CA 1
ATOM 1657 C C . TYR A 1 204 ? 25.329 4.106 -30.188 1.00 68.56 204 TYR A C 1
ATOM 1659 O O . TYR A 1 204 ? 24.588 3.418 -30.887 1.00 68.56 204 TYR A O 1
ATOM 1667 N N . TRP A 1 205 ? 24.940 4.520 -28.986 1.00 70.81 205 TRP A N 1
ATOM 1668 C CA . TRP A 1 205 ? 23.650 4.133 -28.410 1.00 70.81 205 TRP A CA 1
ATOM 1669 C C . TRP A 1 205 ? 22.439 4.684 -29.143 1.00 70.81 205 TRP A C 1
ATOM 1671 O O . TRP A 1 205 ? 21.494 3.939 -29.407 1.00 70.81 205 TRP A O 1
ATOM 1681 N N . THR A 1 206 ? 22.487 5.960 -29.510 1.00 66.62 206 THR A N 1
ATOM 1682 C CA . THR A 1 206 ? 21.386 6.602 -30.232 1.00 66.62 206 THR A CA 1
ATOM 1683 C C . THR A 1 206 ? 21.220 5.998 -31.631 1.00 66.62 206 THR A C 1
ATOM 1685 O O . THR A 1 206 ? 20.104 5.766 -32.089 1.00 66.62 206 THR A O 1
ATOM 1688 N N . THR A 1 207 ? 22.333 5.711 -32.315 1.00 64.38 207 THR A N 1
ATOM 1689 C CA . THR A 1 207 ? 22.334 5.350 -33.743 1.00 64.38 207 THR A CA 1
ATOM 1690 C C . THR A 1 207 ? 22.292 3.841 -33.982 1.00 64.38 207 THR A C 1
ATOM 1692 O O . THR A 1 207 ? 21.581 3.385 -34.870 1.00 64.38 207 THR A O 1
ATOM 1695 N N . MET A 1 208 ? 23.053 3.052 -33.214 1.00 58.22 208 MET A N 1
ATOM 1696 C CA . MET A 1 208 ? 23.203 1.604 -33.441 1.00 58.22 208 MET A CA 1
ATOM 1697 C C . MET A 1 208 ? 22.247 0.767 -32.592 1.00 58.22 208 MET A C 1
ATOM 1699 O O . MET A 1 208 ? 21.794 -0.297 -33.022 1.00 58.22 208 MET A O 1
ATOM 1703 N N . LEU A 1 209 ? 21.946 1.222 -31.373 1.00 61.03 209 LEU A N 1
ATOM 1704 C CA . LEU A 1 209 ? 21.064 0.502 -30.450 1.00 61.03 209 LEU A CA 1
ATOM 1705 C C . LEU A 1 209 ? 19.638 1.062 -30.424 1.00 61.03 209 LEU A C 1
ATOM 1707 O O . LEU A 1 209 ? 18.791 0.462 -29.765 1.00 61.03 209 LEU A O 1
ATOM 1711 N N . GLU A 1 210 ? 19.376 2.127 -31.195 1.00 64.56 210 GLU A N 1
ATOM 1712 C CA . GLU A 1 210 ? 18.069 2.792 -31.330 1.00 64.56 210 GLU A CA 1
ATOM 1713 C C . GLU A 1 210 ? 17.479 3.191 -29.966 1.00 64.56 210 GLU A C 1
ATOM 1715 O O . GLU A 1 210 ? 16.278 3.065 -29.721 1.00 64.56 210 GLU A O 1
ATOM 1720 N N . LEU A 1 211 ? 18.341 3.631 -29.045 1.00 65.25 211 LEU A N 1
ATOM 1721 C CA . LEU A 1 211 ? 17.927 4.083 -27.720 1.00 65.25 211 LEU A CA 1
ATOM 1722 C C . LEU A 1 211 ? 17.522 5.558 -27.738 1.00 65.25 211 LEU A C 1
ATOM 1724 O O . LEU A 1 211 ? 18.016 6.350 -28.539 1.00 65.25 211 LEU A O 1
ATOM 1728 N N . ASP A 1 212 ? 16.643 5.926 -26.806 1.00 71.62 212 ASP A N 1
ATOM 1729 C CA . ASP A 1 212 ? 16.273 7.319 -26.561 1.00 71.62 212 ASP A CA 1
ATOM 1730 C C . ASP A 1 212 ? 17.508 8.162 -26.185 1.00 71.62 212 ASP A C 1
ATOM 1732 O O . ASP A 1 212 ? 18.297 7.763 -25.325 1.00 71.62 212 ASP A O 1
ATOM 1736 N N . VAL A 1 213 ? 17.666 9.328 -26.828 1.00 76.31 213 VAL A N 1
ATOM 1737 C CA . VAL A 1 213 ? 18.824 10.228 -26.650 1.00 76.31 213 VAL A CA 1
ATOM 1738 C C . VAL A 1 213 ? 18.986 10.645 -25.191 1.00 76.31 213 VAL A C 1
ATOM 1740 O O . VAL A 1 213 ? 20.090 10.587 -24.651 1.00 76.31 213 VAL A O 1
ATOM 1743 N N . ALA A 1 214 ? 17.891 11.039 -24.543 1.00 79.75 214 ALA A N 1
ATOM 1744 C CA . ALA A 1 214 ? 17.921 11.513 -23.167 1.00 79.75 214 ALA A CA 1
ATOM 1745 C C . ALA A 1 214 ? 18.107 10.346 -22.183 1.00 79.75 214 ALA A C 1
ATOM 1747 O O . ALA A 1 214 ? 18.861 10.468 -21.219 1.00 79.75 214 ALA A O 1
ATOM 1748 N N . GLY A 1 215 ? 17.542 9.170 -22.471 1.00 80.06 215 GLY A N 1
ATOM 1749 C CA . GLY A 1 215 ? 17.864 7.946 -21.731 1.00 80.06 215 GLY A CA 1
ATOM 1750 C C . GLY A 1 215 ? 19.353 7.580 -21.818 1.00 80.06 215 GLY A C 1
ATOM 1751 O O . GLY A 1 215 ? 19.964 7.214 -20.815 1.00 80.06 215 GLY A O 1
ATOM 1752 N N . SER A 1 216 ? 19.957 7.719 -22.999 1.00 80.25 216 SER A N 1
ATOM 1753 C CA . SER A 1 216 ? 21.393 7.513 -23.236 1.00 80.25 216 SER A CA 1
ATOM 1754 C C . SER A 1 216 ? 22.262 8.490 -22.425 1.00 80.25 216 SER A C 1
ATOM 1756 O O . SER A 1 216 ? 23.288 8.092 -21.868 1.00 80.25 216 SER A O 1
ATOM 1758 N N . GLU A 1 217 ? 21.845 9.753 -22.297 1.00 85.12 217 GLU A N 1
ATOM 1759 C CA . GLU A 1 217 ? 22.533 10.746 -21.458 1.00 85.12 217 GLU A CA 1
ATOM 1760 C C . GLU A 1 217 ? 22.576 10.346 -19.980 1.00 85.12 217 GLU A C 1
ATOM 1762 O O . GLU A 1 217 ? 23.617 10.507 -19.340 1.00 85.12 217 GLU A O 1
ATOM 1767 N N . GLU A 1 218 ? 21.491 9.790 -19.434 1.00 87.00 218 GLU A N 1
ATOM 1768 C CA . GLU A 1 218 ? 21.465 9.336 -18.037 1.00 87.00 218 GLU A CA 1
ATOM 1769 C C . GLU A 1 218 ? 22.476 8.227 -17.771 1.00 87.00 218 GLU A C 1
ATOM 1771 O O . GLU A 1 218 ? 23.158 8.221 -16.744 1.00 87.00 218 GLU A O 1
ATOM 1776 N N . VAL A 1 219 ? 22.642 7.311 -18.721 1.00 86.38 219 VAL A N 1
ATOM 1777 C CA . VAL A 1 219 ? 23.655 6.274 -18.572 1.00 86.38 219 VAL A CA 1
ATOM 1778 C C . VAL A 1 219 ? 25.064 6.858 -18.706 1.00 86.38 219 VAL A C 1
ATOM 1780 O O . VAL A 1 219 ? 25.942 6.527 -17.910 1.00 86.38 219 VAL A O 1
ATOM 1783 N N . HIS A 1 220 ? 25.287 7.775 -19.650 1.00 85.12 220 HIS A N 1
ATOM 1784 C CA . HIS A 1 220 ? 26.573 8.457 -19.810 1.00 85.12 220 HIS A CA 1
ATOM 1785 C C . HIS A 1 220 ? 26.992 9.219 -18.539 1.00 85.12 220 HIS A C 1
ATOM 1787 O O . HIS A 1 220 ? 28.160 9.171 -18.147 1.00 85.12 220 HIS A O 1
ATOM 1793 N N . LYS A 1 221 ? 26.048 9.858 -17.830 1.00 88.25 221 LYS A N 1
ATOM 1794 C CA . LYS A 1 221 ? 26.304 10.492 -16.522 1.00 88.25 221 LYS A CA 1
ATOM 1795 C C . LYS A 1 221 ? 26.836 9.495 -15.492 1.00 88.25 221 LYS A C 1
ATOM 1797 O O . LYS A 1 221 ? 27.805 9.805 -14.800 1.00 88.25 221 LYS A O 1
ATOM 1802 N N . VAL A 1 222 ? 26.245 8.299 -15.412 1.00 88.94 222 VAL A N 1
ATOM 1803 C CA . VAL A 1 222 ? 26.730 7.244 -14.509 1.00 88.94 222 VAL A CA 1
ATOM 1804 C C . VAL A 1 222 ? 28.156 6.856 -14.882 1.00 88.94 222 VAL A C 1
ATOM 1806 O O . V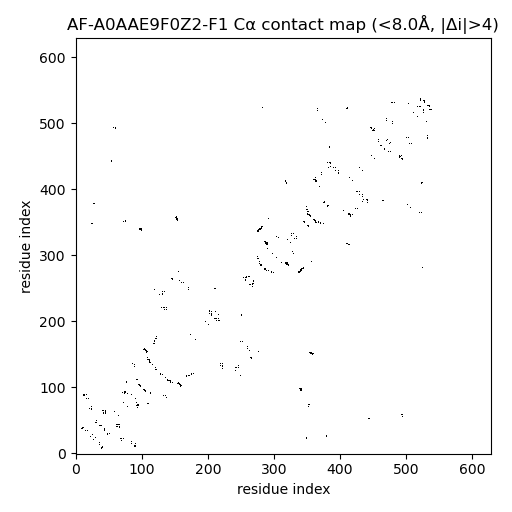AL A 1 222 ? 29.022 6.851 -14.016 1.00 88.94 222 VAL A O 1
ATOM 1809 N N . ILE A 1 223 ? 28.435 6.606 -16.159 1.00 86.88 223 ILE A N 1
ATOM 1810 C CA . ILE A 1 223 ? 29.771 6.198 -16.617 1.00 86.88 223 ILE A CA 1
ATOM 1811 C C . ILE A 1 223 ? 30.830 7.248 -16.263 1.00 86.88 223 ILE A C 1
ATOM 1813 O O . ILE A 1 223 ? 31.858 6.906 -15.679 1.00 86.88 223 ILE A O 1
ATOM 1817 N N . ASN A 1 224 ? 30.541 8.528 -16.509 1.00 86.50 224 ASN A N 1
ATOM 1818 C CA . ASN A 1 224 ? 31.416 9.636 -16.119 1.00 86.50 224 ASN A CA 1
ATOM 1819 C C . ASN A 1 224 ? 31.668 9.700 -14.609 1.00 86.50 224 ASN A C 1
ATOM 1821 O O . ASN A 1 224 ? 32.777 9.995 -14.182 1.00 86.50 224 ASN A O 1
ATOM 1825 N N . SER A 1 225 ? 30.674 9.393 -13.771 1.00 89.12 225 SER A N 1
ATOM 1826 C CA . SER A 1 225 ? 30.881 9.414 -12.315 1.00 89.12 225 SER A CA 1
ATOM 1827 C C . SER A 1 225 ? 31.871 8.348 -11.823 1.00 89.12 225 SER A C 1
ATOM 1829 O O . SER A 1 225 ? 32.458 8.497 -10.752 1.00 89.12 225 SER A O 1
ATOM 1831 N N . TYR A 1 226 ? 32.090 7.286 -12.607 1.00 89.19 226 TYR A N 1
ATOM 1832 C CA . TYR A 1 226 ? 33.061 6.234 -12.300 1.00 89.19 226 TYR A CA 1
ATOM 1833 C C . TYR A 1 226 ? 34.406 6.427 -13.006 1.00 89.19 226 TYR A C 1
ATOM 1835 O O . TYR A 1 226 ? 35.383 5.810 -12.575 1.00 89.19 226 TYR A O 1
ATOM 1843 N N . SER A 1 227 ? 34.501 7.295 -14.022 1.00 83.31 227 SER A N 1
ATOM 1844 C CA . SER A 1 227 ? 35.742 7.489 -14.781 1.00 83.31 227 SER A CA 1
ATOM 1845 C C . SER A 1 227 ? 36.881 8.083 -13.951 1.00 83.31 227 SER A C 1
ATOM 1847 O O . SER A 1 227 ? 38.040 7.830 -14.258 1.00 83.31 227 SER A O 1
ATOM 1849 N N . ASP A 1 228 ? 36.577 8.806 -12.870 1.00 86.06 228 ASP A N 1
ATOM 1850 C CA . ASP A 1 228 ? 37.598 9.322 -11.944 1.00 86.06 228 ASP A CA 1
ATOM 1851 C C . ASP A 1 228 ? 38.310 8.195 -11.182 1.00 86.06 228 ASP A C 1
ATOM 1853 O O . ASP A 1 228 ? 39.503 8.277 -10.889 1.00 86.06 228 ASP A O 1
ATOM 1857 N N . LYS A 1 229 ? 37.572 7.132 -10.845 1.00 92.00 229 LYS A N 1
ATOM 1858 C CA . LYS A 1 229 ? 38.083 5.984 -10.084 1.00 92.00 229 LYS A CA 1
ATOM 1859 C C . LYS A 1 229 ? 38.590 4.865 -10.994 1.00 92.00 229 LYS A C 1
ATOM 1861 O O . LYS A 1 229 ? 39.537 4.171 -10.633 1.00 92.00 229 LYS A O 1
ATOM 1866 N N . TYR A 1 230 ? 37.947 4.690 -12.143 1.00 91.50 230 TYR A N 1
ATOM 1867 C CA . TYR A 1 230 ? 38.256 3.686 -13.155 1.00 91.50 230 TYR A CA 1
ATOM 1868 C C . TYR A 1 230 ? 38.374 4.389 -14.513 1.00 91.50 230 TYR A C 1
ATOM 1870 O O . TYR A 1 230 ? 37.381 4.461 -15.248 1.00 91.50 230 TYR A O 1
ATOM 1878 N N . PRO A 1 231 ? 39.560 4.940 -14.842 1.00 89.62 231 PRO A N 1
ATOM 1879 C CA . PRO A 1 231 ? 39.762 5.738 -16.045 1.00 89.62 231 PRO A CA 1
ATOM 1880 C C . PRO A 1 231 ? 39.323 5.009 -17.311 1.00 89.62 231 PRO A C 1
ATOM 1882 O O . PRO A 1 231 ? 39.670 3.845 -17.528 1.00 89.62 231 PRO A O 1
ATOM 1885 N N . PHE A 1 232 ? 38.568 5.708 -18.160 1.00 83.62 232 PHE A N 1
ATOM 1886 C CA . PHE A 1 232 ? 38.015 5.140 -19.389 1.00 83.62 232 PHE A CA 1
ATOM 1887 C C . PHE A 1 232 ? 39.108 4.593 -20.315 1.00 83.62 232 PHE A C 1
ATOM 1889 O O . PHE A 1 232 ? 39.013 3.459 -20.773 1.00 83.62 232 PHE A 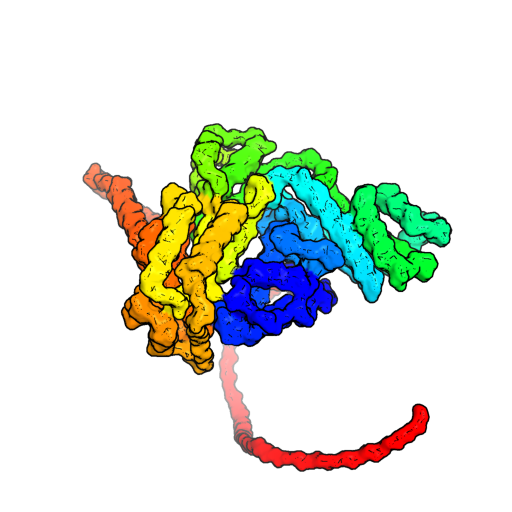O 1
ATOM 1896 N N . GLU A 1 233 ? 40.179 5.363 -20.531 1.00 82.00 233 GLU A N 1
ATOM 1897 C CA . GLU A 1 233 ? 41.284 4.980 -21.420 1.00 82.00 233 GLU A CA 1
ATOM 1898 C C . GLU A 1 233 ? 42.000 3.695 -20.978 1.00 82.00 233 GLU A C 1
ATOM 1900 O O . GLU A 1 233 ? 42.476 2.938 -21.820 1.00 82.00 233 GLU A O 1
ATOM 1905 N N . GLU A 1 234 ? 42.042 3.421 -19.673 1.00 87.12 234 GLU A N 1
ATOM 1906 C CA . GLU A 1 234 ? 42.668 2.220 -19.107 1.00 87.12 234 GLU A CA 1
ATOM 1907 C C . GLU A 1 234 ? 41.734 1.002 -19.144 1.00 87.12 234 GLU A C 1
ATOM 1909 O O . GLU A 1 234 ? 42.197 -0.136 -19.152 1.00 87.12 234 GLU A O 1
ATOM 1914 N N . ASN A 1 235 ? 40.418 1.234 -19.193 1.00 86.50 235 ASN A N 1
ATOM 1915 C CA . ASN A 1 235 ? 39.381 0.208 -19.059 1.00 86.50 235 ASN A CA 1
ATOM 1916 C C . ASN A 1 235 ? 38.434 0.173 -20.275 1.00 86.50 235 ASN A C 1
ATOM 1918 O O . ASN A 1 235 ? 37.271 -0.213 -20.145 1.00 86.50 235 ASN A O 1
ATOM 1922 N N . LYS A 1 236 ? 38.904 0.580 -21.467 1.00 79.31 236 LYS A N 1
ATOM 1923 C CA . LYS A 1 236 ? 38.065 0.713 -22.677 1.00 79.31 236 LYS A CA 1
ATOM 1924 C C . LYS A 1 236 ? 37.267 -0.545 -22.984 1.00 79.31 236 LYS A C 1
ATOM 1926 O O . LYS A 1 236 ? 36.072 -0.460 -23.257 1.00 79.31 236 LYS A O 1
ATOM 1931 N N . HIS A 1 237 ? 37.917 -1.706 -22.924 1.00 79.19 237 HIS A N 1
ATOM 1932 C CA . HIS A 1 237 ? 37.266 -2.985 -23.193 1.00 79.19 237 HIS A CA 1
ATOM 1933 C C . HIS A 1 237 ? 36.096 -3.233 -22.232 1.00 79.19 237 HIS A C 1
ATOM 1935 O O . HIS A 1 237 ? 34.981 -3.483 -22.682 1.00 79.19 237 HIS A O 1
ATOM 1941 N N . ASP A 1 238 ? 36.318 -3.064 -20.926 1.00 84.00 238 ASP A N 1
ATOM 1942 C CA . ASP A 1 238 ? 35.285 -3.259 -19.907 1.00 84.00 238 ASP A CA 1
ATOM 1943 C C . ASP A 1 238 ? 34.103 -2.311 -20.117 1.00 84.00 238 ASP A C 1
ATOM 1945 O O . ASP A 1 238 ? 32.955 -2.759 -20.143 1.00 84.00 238 ASP A O 1
ATOM 1949 N N . TYR A 1 239 ? 34.360 -1.017 -20.344 1.00 83.12 239 TYR A N 1
ATOM 1950 C CA . TYR A 1 239 ? 33.295 -0.064 -20.656 1.00 83.12 239 TYR A CA 1
ATOM 1951 C C . TYR A 1 239 ? 32.539 -0.458 -21.925 1.00 83.12 239 TYR A C 1
ATOM 1953 O O . TYR A 1 239 ? 31.314 -0.497 -21.909 1.00 83.12 239 TYR A O 1
ATOM 1961 N N . THR A 1 240 ? 33.228 -0.850 -22.994 1.00 78.50 240 THR A N 1
ATOM 1962 C CA . THR A 1 240 ? 32.584 -1.307 -24.237 1.00 78.50 240 THR A CA 1
ATOM 1963 C C . THR A 1 240 ? 31.610 -2.462 -23.980 1.00 78.50 240 THR A C 1
ATOM 1965 O O . THR A 1 240 ? 30.456 -2.443 -24.425 1.00 78.50 240 THR A O 1
ATOM 1968 N N . VAL A 1 241 ? 32.065 -3.469 -23.230 1.00 80.62 241 VAL A N 1
ATOM 1969 C CA . VAL A 1 241 ? 31.299 -4.676 -22.907 1.00 80.62 241 VAL A CA 1
ATOM 1970 C C . VAL A 1 241 ? 30.095 -4.329 -22.022 1.00 80.62 241 VAL A C 1
ATOM 1972 O O . VAL A 1 241 ? 28.974 -4.754 -22.315 1.00 80.62 241 VAL A O 1
ATOM 1975 N N . MET A 1 242 ? 30.288 -3.491 -20.998 1.00 85.62 242 MET A N 1
ATOM 1976 C CA . MET A 1 242 ? 29.217 -2.989 -20.127 1.00 85.62 242 MET A CA 1
ATOM 1977 C C . MET A 1 242 ? 28.149 -2.210 -20.901 1.00 85.62 242 MET A C 1
ATOM 1979 O O . MET A 1 242 ? 26.958 -2.498 -20.773 1.00 85.62 242 MET A O 1
ATOM 1983 N N . LEU A 1 243 ? 28.560 -1.253 -21.735 1.00 81.06 243 LEU A N 1
ATOM 1984 C CA . LEU A 1 243 ? 27.655 -0.402 -22.515 1.00 81.06 243 LEU A CA 1
ATOM 1985 C C . LEU A 1 243 ? 26.857 -1.219 -23.540 1.00 81.06 243 LEU A C 1
ATOM 1987 O O . LEU A 1 243 ? 25.688 -0.928 -23.805 1.00 81.06 243 LEU A O 1
ATOM 1991 N N . THR A 1 244 ? 27.469 -2.272 -24.084 1.00 79.31 244 THR A N 1
ATOM 1992 C CA . THR A 1 244 ? 26.800 -3.222 -24.980 1.00 79.31 244 THR A CA 1
ATOM 1993 C C . THR A 1 244 ? 25.741 -4.028 -24.241 1.00 79.31 244 THR A C 1
ATOM 1995 O O . THR A 1 244 ? 24.618 -4.137 -24.732 1.00 79.31 244 THR A O 1
ATOM 1998 N N . TRP A 1 245 ? 26.049 -4.544 -23.045 1.00 84.62 245 TRP A N 1
ATOM 1999 C CA . TRP A 1 245 ? 25.061 -5.247 -22.222 1.00 84.62 245 TRP A CA 1
ATOM 2000 C C . TRP A 1 245 ? 23.860 -4.355 -21.909 1.00 84.62 245 TRP A C 1
ATOM 2002 O O . TRP A 1 245 ? 22.722 -4.752 -22.157 1.00 84.62 245 TRP A O 1
ATOM 2012 N N . ILE A 1 246 ? 24.111 -3.128 -21.438 1.00 84.62 246 ILE A N 1
ATOM 2013 C CA . ILE A 1 246 ? 23.065 -2.150 -21.108 1.00 84.62 246 ILE A CA 1
ATOM 2014 C C . ILE A 1 246 ? 22.111 -1.955 -22.292 1.00 84.62 246 ILE A C 1
ATOM 2016 O O . ILE A 1 246 ? 20.891 -2.056 -22.140 1.00 84.62 246 ILE A O 1
ATOM 2020 N N . GLY A 1 247 ? 22.662 -1.746 -23.488 1.00 80.44 247 GLY A N 1
ATOM 2021 C CA . GLY A 1 247 ? 21.848 -1.545 -24.677 1.00 80.44 247 GLY A CA 1
ATOM 2022 C C . GLY A 1 247 ? 21.141 -2.806 -25.184 1.00 80.44 247 GLY A C 1
ATOM 2023 O O . GLY A 1 247 ? 20.015 -2.703 -25.668 1.00 80.44 247 GLY A O 1
ATOM 2024 N N . VAL A 1 248 ? 21.718 -4.004 -25.015 1.00 81.44 248 VAL A N 1
ATOM 2025 C CA . VAL A 1 248 ? 21.018 -5.276 -25.287 1.00 81.44 248 VAL A CA 1
ATOM 2026 C C . VAL A 1 248 ? 19.783 -5.409 -24.399 1.00 81.44 248 VAL A C 1
ATOM 2028 O O . VAL A 1 248 ? 18.703 -5.717 -24.908 1.00 81.44 248 VAL A O 1
ATOM 2031 N N . VAL A 1 249 ? 19.917 -5.140 -23.095 1.00 85.88 249 VAL A N 1
ATOM 2032 C CA . VAL A 1 249 ? 18.789 -5.200 -22.155 1.00 85.88 249 VAL A CA 1
ATOM 2033 C C . VAL A 1 249 ? 17.703 -4.203 -22.565 1.00 85.88 249 VAL A C 1
ATOM 2035 O O . VAL A 1 249 ? 16.542 -4.594 -22.707 1.00 85.88 249 VAL A O 1
ATOM 2038 N N . ALA A 1 250 ? 18.070 -2.942 -22.815 1.00 83.12 250 ALA A N 1
ATOM 2039 C CA . ALA A 1 250 ? 17.119 -1.897 -23.191 1.00 83.12 250 ALA A CA 1
ATOM 2040 C C . ALA A 1 250 ? 16.396 -2.219 -24.514 1.00 83.12 250 ALA A C 1
ATOM 2042 O O . ALA A 1 250 ? 15.171 -2.125 -24.594 1.00 83.12 250 ALA A O 1
ATOM 2043 N N . LYS A 1 251 ? 17.124 -2.708 -25.526 1.00 80.00 251 LYS A N 1
ATOM 2044 C CA . LYS A 1 251 ? 16.560 -3.111 -26.824 1.00 80.00 251 LYS A CA 1
ATOM 2045 C C . LYS A 1 251 ? 15.608 -4.298 -26.707 1.00 80.00 251 LYS A C 1
ATOM 2047 O O . LYS A 1 251 ? 14.542 -4.293 -27.320 1.00 80.00 251 LYS A O 1
ATOM 2052 N N . LEU A 1 252 ? 15.972 -5.329 -25.942 1.00 83.00 252 LEU A N 1
ATOM 2053 C CA . LEU A 1 252 ? 15.093 -6.481 -25.719 1.00 83.00 252 LEU A CA 1
ATOM 2054 C C . LEU A 1 252 ? 13.824 -6.080 -24.970 1.00 83.00 252 LEU A C 1
ATOM 2056 O O . LEU A 1 252 ? 12.754 -6.605 -25.273 1.00 83.00 252 LEU A O 1
ATOM 2060 N N . PHE A 1 253 ? 13.931 -5.134 -24.039 1.00 85.12 253 PHE A N 1
ATOM 2061 C CA . PHE A 1 253 ? 12.773 -4.614 -23.332 1.00 85.12 253 PHE A CA 1
ATOM 2062 C C . PHE A 1 253 ? 11.865 -3.776 -24.245 1.00 85.12 253 PHE A C 1
ATOM 2064 O O . PHE A 1 253 ? 10.657 -3.991 -24.271 1.00 85.12 253 PHE A O 1
ATOM 2071 N N . GLY A 1 254 ? 12.433 -2.901 -25.081 1.00 81.25 254 GLY A N 1
ATOM 2072 C CA . GLY A 1 254 ? 11.671 -2.176 -26.105 1.00 81.25 254 GLY A CA 1
ATOM 2073 C C . GLY A 1 254 ? 10.954 -3.117 -27.083 1.00 81.25 254 GLY A C 1
ATOM 2074 O O . GLY A 1 254 ? 9.787 -2.903 -27.419 1.00 81.25 254 GLY A O 1
ATOM 2075 N N . LYS A 1 255 ? 11.601 -4.223 -27.478 1.00 81.69 255 LYS A N 1
ATOM 2076 C CA . LYS A 1 255 ? 10.958 -5.290 -28.265 1.00 81.69 255 LYS A CA 1
ATOM 2077 C C . LYS A 1 255 ? 9.816 -5.964 -27.515 1.00 81.69 255 LYS A C 1
ATOM 2079 O O . LYS A 1 255 ? 8.758 -6.144 -28.096 1.00 81.69 255 LYS A O 1
ATOM 2084 N N . LEU A 1 256 ? 9.992 -6.290 -26.235 1.00 84.75 256 LEU A N 1
ATOM 2085 C CA . LEU A 1 256 ? 8.920 -6.856 -25.412 1.00 84.75 256 LEU A CA 1
ATOM 2086 C C . LEU A 1 256 ? 7.690 -5.934 -25.392 1.00 84.75 256 LEU A C 1
ATOM 2088 O O . LEU A 1 256 ? 6.575 -6.420 -25.548 1.00 84.75 256 LEU A O 1
ATOM 2092 N N . ILE A 1 257 ? 7.878 -4.624 -25.223 1.00 81.06 257 ILE A N 1
ATOM 2093 C CA . ILE A 1 257 ? 6.768 -3.661 -25.205 1.00 81.06 257 ILE A CA 1
ATOM 2094 C C . ILE A 1 257 ? 6.076 -3.605 -26.576 1.00 81.06 257 ILE A C 1
ATOM 2096 O O . ILE A 1 257 ? 4.853 -3.711 -26.657 1.00 81.06 257 ILE A O 1
ATOM 2100 N N . THR A 1 258 ? 6.856 -3.475 -27.652 1.00 78.81 258 THR A N 1
ATOM 2101 C CA . THR A 1 258 ? 6.330 -3.310 -29.018 1.00 78.81 258 THR A CA 1
ATOM 2102 C C . THR A 1 258 ? 5.711 -4.589 -29.589 1.00 78.81 258 THR A C 1
ATOM 2104 O O . THR A 1 258 ? 4.632 -4.530 -30.169 1.00 78.81 258 THR A O 1
ATOM 2107 N N . GLU A 1 259 ? 6.332 -5.757 -29.421 1.00 78.69 259 GLU A N 1
ATOM 2108 C CA . GLU A 1 259 ? 5.825 -7.036 -29.947 1.00 78.69 259 GLU A CA 1
ATOM 2109 C C . GLU A 1 259 ? 4.545 -7.495 -29.231 1.00 78.69 259 GLU A C 1
ATOM 2111 O O . GLU A 1 259 ? 3.703 -8.140 -29.851 1.00 78.69 259 GLU A O 1
ATOM 2116 N N . ASN A 1 260 ? 4.369 -7.125 -27.957 1.00 73.81 260 ASN A N 1
ATOM 2117 C CA . ASN A 1 260 ? 3.170 -7.453 -27.174 1.00 73.81 260 ASN A CA 1
ATOM 2118 C C . ASN A 1 260 ? 2.111 -6.358 -27.180 1.00 73.81 260 ASN A C 1
ATOM 2120 O O . ASN A 1 260 ? 1.136 -6.455 -26.436 1.00 73.81 260 ASN A O 1
ATOM 2124 N N . SER A 1 261 ? 2.315 -5.302 -27.971 1.00 69.62 261 SER A N 1
ATOM 2125 C CA . SER A 1 261 ? 1.379 -4.187 -28.048 1.00 69.62 261 SER A CA 1
ATOM 2126 C C . SER A 1 261 ? 1.040 -3.620 -26.658 1.00 69.62 261 SER A C 1
ATOM 2128 O O . SER A 1 261 ? -0.099 -3.247 -26.384 1.00 69.62 261 SER A O 1
ATOM 2130 N N . MET A 1 262 ? 2.018 -3.575 -25.745 1.00 76.06 262 MET A N 1
ATOM 2131 C CA . MET A 1 262 ? 1.799 -2.995 -24.423 1.00 76.06 262 MET A CA 1
ATOM 2132 C C . MET A 1 262 ? 1.600 -1.491 -24.590 1.00 76.06 262 MET A C 1
ATOM 2134 O O . MET A 1 262 ? 2.444 -0.803 -25.165 1.00 76.06 262 MET A O 1
ATOM 2138 N N . ASN A 1 263 ? 0.488 -0.966 -24.080 1.00 74.19 263 ASN A N 1
ATOM 2139 C CA . ASN A 1 263 ? 0.157 0.449 -24.183 1.00 74.19 263 ASN A CA 1
ATOM 2140 C C . ASN A 1 263 ? 0.992 1.309 -23.213 1.00 74.19 263 ASN A C 1
ATOM 2142 O O . ASN A 1 263 ? 0.494 1.811 -22.198 1.00 74.19 263 ASN A O 1
ATOM 2146 N N . LEU A 1 264 ? 2.282 1.441 -23.524 1.00 76.31 264 LEU A N 1
ATOM 2147 C CA . LEU A 1 264 ? 3.298 2.158 -22.759 1.00 76.31 264 LEU A CA 1
ATOM 2148 C C . LEU A 1 264 ? 4.032 3.132 -23.683 1.00 76.31 264 LEU A C 1
ATOM 2150 O O . LEU A 1 264 ? 4.528 2.744 -24.739 1.00 76.31 264 LEU A O 1
ATOM 2154 N N . LEU A 1 265 ? 4.131 4.394 -23.276 1.00 67.50 265 LEU A N 1
ATOM 2155 C CA . LEU A 1 265 ? 4.925 5.391 -23.994 1.00 67.50 265 LEU A CA 1
ATOM 2156 C C . LEU A 1 265 ? 6.431 5.175 -23.793 1.00 67.50 265 LEU A C 1
ATOM 2158 O O . LEU A 1 265 ? 6.836 4.700 -22.728 1.00 67.50 265 LEU A O 1
ATOM 2162 N N . PRO A 1 266 ? 7.263 5.523 -24.798 1.00 57.16 266 PRO A N 1
ATOM 2163 C CA . PRO A 1 266 ? 6.911 6.088 -26.114 1.00 57.16 266 PRO A CA 1
ATOM 2164 C C . PRO A 1 266 ? 6.426 5.054 -27.152 1.00 57.16 266 PRO A C 1
ATOM 2166 O O . PRO A 1 266 ? 6.063 5.411 -28.269 1.00 57.16 266 PRO A O 1
ATOM 2169 N N . PHE A 1 267 ? 6.404 3.770 -26.803 1.00 61.91 267 PHE A N 1
ATOM 2170 C CA . PHE A 1 267 ? 6.228 2.641 -27.721 1.00 61.91 267 PHE A CA 1
ATOM 2171 C C . PHE A 1 267 ? 4.766 2.340 -28.108 1.00 61.91 267 PHE A C 1
ATOM 2173 O O . PHE A 1 267 ? 4.430 1.193 -28.412 1.00 61.91 267 PHE A O 1
ATOM 2180 N N . HIS A 1 268 ? 3.891 3.352 -28.111 1.00 61.12 268 HIS A N 1
ATOM 2181 C CA . HIS A 1 268 ? 2.466 3.177 -28.387 1.00 61.12 268 HIS A CA 1
ATOM 2182 C C . HIS A 1 268 ? 2.202 2.441 -29.704 1.00 61.12 268 HIS A C 1
ATOM 2184 O O . HIS A 1 268 ? 2.705 2.800 -30.769 1.00 61.12 268 HIS A O 1
ATOM 2190 N N . GLN A 1 269 ? 1.289 1.477 -29.634 1.00 54.56 269 GLN A N 1
ATOM 2191 C CA . GLN A 1 269 ? 0.563 0.968 -30.789 1.00 54.56 269 GLN A CA 1
ATOM 2192 C C . GLN A 1 269 ? -0.912 1.356 -30.650 1.00 54.56 269 GLN A C 1
ATOM 2194 O O . GLN A 1 269 ? -1.406 1.535 -29.538 1.00 54.56 269 GLN A O 1
ATOM 2199 N N . ASN A 1 270 ? -1.622 1.488 -31.775 1.00 53.53 270 ASN A N 1
ATOM 2200 C CA . ASN A 1 270 ? -3.069 1.737 -31.825 1.00 53.53 270 ASN A CA 1
ATOM 2201 C C . ASN A 1 270 ? -3.855 0.506 -31.337 1.00 53.53 270 ASN A C 1
ATOM 2203 O O . ASN A 1 270 ? -4.574 -0.137 -32.102 1.00 53.53 270 ASN A O 1
ATOM 2207 N N . VAL A 1 271 ? -3.687 0.138 -30.070 1.00 60.44 271 VAL A N 1
ATOM 2208 C CA . VAL A 1 271 ? -4.356 -1.006 -29.465 1.00 60.44 271 VAL A CA 1
ATOM 2209 C C . VAL A 1 271 ? -5.712 -0.545 -28.972 1.00 60.44 271 VAL A C 1
ATOM 2211 O O . VAL A 1 271 ? -5.819 0.308 -28.088 1.00 60.44 271 VAL A O 1
ATOM 2214 N N . GLN A 1 272 ? -6.775 -1.121 -29.531 1.00 59.22 272 GLN A N 1
ATOM 2215 C CA . GLN A 1 272 ? -8.096 -1.033 -28.921 1.00 59.22 272 GLN A CA 1
ATOM 2216 C C . GLN A 1 272 ? -8.101 -1.852 -27.627 1.00 59.22 272 GLN A C 1
ATOM 2218 O O . GLN A 1 272 ? -8.522 -3.005 -27.594 1.00 59.22 272 GLN A O 1
ATOM 2223 N N . GLU A 1 273 ? -7.603 -1.255 -26.548 1.00 74.69 273 GLU A N 1
ATOM 2224 C CA . GLU A 1 273 ? -7.712 -1.851 -25.222 1.00 74.69 273 GLU A CA 1
ATOM 2225 C C . GLU A 1 273 ? -9.144 -1.730 -24.709 1.00 74.69 273 GLU A C 1
ATOM 2227 O O . GLU A 1 273 ? -9.781 -0.678 -24.847 1.00 74.69 273 GLU A O 1
ATOM 2232 N N . LYS A 1 274 ? -9.621 -2.801 -24.075 1.00 86.31 274 LYS A N 1
ATOM 2233 C CA . LYS A 1 274 ? -10.835 -2.787 -23.257 1.00 86.31 274 LYS A CA 1
ATOM 2234 C C . LYS A 1 274 ? -10.658 -1.821 -22.081 1.00 86.31 274 LYS A C 1
ATOM 2236 O O . LYS A 1 274 ? -9.532 -1.651 -21.615 1.00 86.31 274 LYS A O 1
ATOM 2241 N N . PRO A 1 275 ? -11.730 -1.192 -21.576 1.00 90.62 275 PRO A N 1
ATOM 2242 C CA . PRO A 1 275 ? -11.627 -0.418 -20.346 1.00 90.62 275 PRO A CA 1
ATOM 2243 C C . PRO A 1 275 ? -11.257 -1.344 -19.184 1.00 90.62 275 PRO A C 1
ATOM 2245 O O . PRO A 1 275 ? -11.862 -2.403 -18.996 1.00 90.62 275 PRO A O 1
ATOM 2248 N N . THR A 1 276 ? -10.266 -0.933 -18.404 1.00 92.69 276 THR A N 1
ATOM 2249 C CA . THR A 1 276 ? -9.808 -1.638 -17.206 1.00 92.69 276 THR A CA 1
ATOM 2250 C C . THR A 1 276 ? -10.342 -0.939 -15.968 1.00 92.69 276 THR A C 1
ATOM 2252 O O . THR A 1 276 ? -10.170 0.269 -15.844 1.00 92.69 276 THR A O 1
ATOM 2255 N N . VAL A 1 277 ? -10.953 -1.680 -15.045 1.00 95.56 277 VAL A N 1
ATOM 2256 C CA . VAL A 1 277 ? -11.480 -1.126 -13.787 1.00 95.56 277 VAL A CA 1
ATOM 2257 C C . VAL A 1 277 ? -11.032 -2.000 -12.627 1.00 95.56 277 VAL A C 1
ATOM 2259 O O . VAL A 1 277 ? -11.229 -3.219 -12.648 1.00 95.56 277 VAL A O 1
ATOM 2262 N N . ARG A 1 278 ? -10.444 -1.402 -11.592 1.00 97.00 278 ARG A N 1
ATOM 2263 C CA . ARG A 1 278 ? -10.040 -2.123 -10.385 1.00 97.00 278 ARG A CA 1
ATOM 2264 C C . ARG A 1 278 ? -11.265 -2.501 -9.562 1.00 97.00 278 ARG A C 1
ATOM 2266 O O . ARG A 1 278 ? -12.102 -1.672 -9.209 1.00 97.00 278 ARG A O 1
ATOM 2273 N N . LEU A 1 279 ? -11.344 -3.789 -9.264 1.00 97.00 279 LEU A N 1
ATOM 2274 C CA . LEU A 1 279 ? -12.332 -4.412 -8.407 1.00 97.00 279 LEU A CA 1
ATOM 2275 C C . LEU A 1 279 ? -11.676 -4.732 -7.068 1.00 97.00 279 LEU A C 1
ATOM 2277 O O . LEU A 1 279 ? -10.778 -5.575 -6.989 1.00 97.00 279 LEU A O 1
ATOM 2281 N N . PHE A 1 280 ? -12.154 -4.069 -6.027 1.00 96.38 280 PHE A N 1
ATOM 2282 C CA . PHE A 1 280 ? -11.697 -4.253 -4.660 1.00 96.38 280 PHE A CA 1
ATOM 2283 C C . PHE A 1 280 ? -12.642 -5.182 -3.909 1.00 96.38 280 PHE A C 1
ATOM 2285 O O . PHE A 1 280 ? -13.828 -5.287 -4.236 1.00 96.38 280 PHE A O 1
ATOM 2292 N N . THR A 1 281 ? -12.115 -5.821 -2.870 1.00 91.19 281 THR A N 1
ATOM 2293 C CA . THR A 1 281 ? -12.889 -6.653 -1.952 1.00 91.19 281 THR A CA 1
ATOM 2294 C C . THR A 1 281 ? -12.625 -6.199 -0.524 1.00 91.19 281 THR A C 1
ATOM 2296 O O . THR A 1 281 ? -11.469 -6.101 -0.116 1.00 91.19 281 THR A O 1
ATOM 2299 N N . ASN A 1 282 ? -13.694 -5.962 0.234 1.00 83.38 282 ASN A N 1
ATOM 2300 C CA . ASN A 1 282 ? -13.650 -5.751 1.677 1.00 83.38 282 ASN A CA 1
ATOM 2301 C C . ASN A 1 282 ? -14.654 -6.707 2.336 1.00 83.38 282 ASN A C 1
ATOM 2303 O O . ASN A 1 282 ? -15.867 -6.611 2.119 1.00 83.38 282 ASN A O 1
ATOM 2307 N N . GLY A 1 283 ? -14.143 -7.707 3.054 1.00 78.00 283 GLY A N 1
ATOM 2308 C CA . GLY A 1 283 ? -14.941 -8.831 3.539 1.00 78.00 283 GLY A CA 1
ATOM 2309 C C . GLY A 1 283 ? -15.665 -9.559 2.399 1.00 78.00 283 GLY A C 1
ATOM 2310 O O . GLY A 1 283 ? -15.043 -10.121 1.500 1.00 78.00 283 GLY A O 1
ATOM 2311 N N . LYS A 1 284 ? -17.003 -9.554 2.434 1.00 81.06 284 LYS A N 1
ATOM 2312 C CA . LYS A 1 284 ? -17.868 -10.187 1.414 1.00 81.06 284 LYS A CA 1
ATOM 2313 C C . LYS A 1 284 ? -18.328 -9.223 0.314 1.00 81.06 284 LYS A C 1
ATOM 2315 O O . LYS A 1 284 ? -19.083 -9.625 -0.572 1.00 81.06 284 LYS A O 1
ATOM 2320 N N . VAL A 1 285 ? -17.931 -7.954 0.390 1.00 89.81 285 VAL A N 1
ATOM 2321 C CA . VAL A 1 285 ? -18.392 -6.900 -0.516 1.00 89.81 285 VAL A CA 1
ATOM 2322 C C . VAL A 1 285 ? -17.329 -6.640 -1.571 1.00 89.81 285 VAL A C 1
ATOM 2324 O O . VAL A 1 285 ? -16.161 -6.439 -1.252 1.00 89.81 285 VAL A O 1
ATOM 2327 N N . ASN A 1 286 ? -17.757 -6.637 -2.833 1.00 94.75 286 ASN A N 1
ATOM 2328 C CA . ASN A 1 286 ? -16.932 -6.231 -3.963 1.00 94.75 286 ASN A CA 1
ATOM 2329 C C . ASN A 1 286 ? -17.403 -4.867 -4.454 1.00 94.75 286 ASN A C 1
ATOM 2331 O O . ASN A 1 286 ? -18.612 -4.665 -4.585 1.00 94.75 286 ASN A O 1
ATOM 2335 N N . PHE A 1 287 ? -16.475 -3.968 -4.759 1.00 96.88 287 PHE A N 1
ATOM 2336 C CA . PHE A 1 287 ? -16.782 -2.592 -5.144 1.00 96.88 287 PHE A CA 1
ATOM 2337 C C . PHE A 1 287 ? -15.711 -2.014 -6.075 1.00 96.88 287 PHE A C 1
ATOM 2339 O O . PHE A 1 287 ? -14.608 -2.551 -6.191 1.00 96.88 287 PHE A O 1
ATOM 2346 N N . VAL A 1 288 ? -16.052 -0.922 -6.755 1.00 97.25 288 VAL A N 1
ATOM 2347 C CA . VAL A 1 288 ? -15.167 -0.182 -7.671 1.00 97.25 288 VAL A CA 1
ATOM 2348 C C . VAL A 1 288 ? -15.187 1.304 -7.323 1.00 97.25 288 VAL A C 1
ATOM 2350 O O . VAL A 1 288 ? -16.194 1.798 -6.816 1.00 97.25 288 VAL A O 1
ATOM 2353 N N . ILE A 1 289 ? -14.114 2.039 -7.622 1.00 96.81 289 ILE A N 1
ATOM 2354 C CA . ILE A 1 289 ? -14.128 3.505 -7.497 1.00 96.81 289 ILE A CA 1
ATOM 2355 C C . ILE A 1 289 ? -15.012 4.080 -8.612 1.00 96.81 289 ILE A C 1
ATOM 2357 O O . ILE A 1 289 ? -14.842 3.751 -9.787 1.00 96.81 289 ILE A O 1
ATOM 2361 N N . ALA A 1 290 ? -15.972 4.927 -8.243 1.00 96.31 290 ALA A N 1
ATOM 2362 C CA . ALA A 1 290 ? -17.019 5.396 -9.144 1.00 96.31 290 ALA A CA 1
ATOM 2363 C C . ALA A 1 290 ? -16.467 6.282 -10.279 1.00 96.31 290 ALA A C 1
ATOM 2365 O O . ALA A 1 290 ? -16.788 6.061 -11.448 1.00 96.31 290 ALA A O 1
ATOM 2366 N N . ASP A 1 291 ? -15.565 7.211 -9.945 1.00 94.00 291 ASP A N 1
ATOM 2367 C CA . ASP A 1 291 ? -14.851 8.042 -10.923 1.00 94.00 291 ASP A CA 1
ATOM 2368 C C . ASP A 1 291 ? -13.991 7.196 -11.877 1.00 94.00 291 ASP A C 1
ATOM 2370 O O . ASP A 1 291 ? -13.954 7.451 -13.079 1.00 94.00 291 ASP A O 1
ATOM 2374 N N . GLU A 1 292 ? -13.332 6.149 -11.364 1.00 95.31 292 GLU A N 1
ATOM 2375 C CA . GLU A 1 292 ? -12.508 5.242 -12.175 1.00 95.31 292 GLU A CA 1
ATOM 2376 C C . GLU A 1 292 ? -13.352 4.503 -13.217 1.00 95.31 292 GLU A C 1
ATOM 2378 O O . GLU A 1 292 ? -12.974 4.440 -14.389 1.00 95.31 292 GLU A O 1
ATOM 2383 N N . LEU A 1 293 ? -14.519 3.991 -12.810 1.00 95.44 293 LEU A N 1
ATOM 2384 C CA . LEU A 1 293 ? -15.479 3.361 -13.713 1.00 95.44 293 LEU A CA 1
ATOM 2385 C C . LEU A 1 293 ? -15.944 4.351 -14.791 1.00 95.44 293 LEU A C 1
ATOM 2387 O O . LEU A 1 293 ? -15.892 4.031 -15.978 1.00 95.44 293 LEU A O 1
ATOM 2391 N N . LEU A 1 294 ? -16.364 5.557 -14.393 1.00 94.50 294 LEU A N 1
ATOM 2392 C CA . LEU A 1 294 ? -16.855 6.579 -15.320 1.00 94.50 294 LEU A CA 1
ATOM 2393 C C . LEU A 1 294 ? -15.794 6.957 -16.363 1.00 94.50 294 LEU A C 1
ATOM 2395 O O . LEU A 1 294 ? -16.077 6.950 -17.562 1.00 94.50 294 LEU A O 1
ATOM 2399 N N . MET A 1 295 ? -14.572 7.264 -15.919 1.00 91.75 295 MET A N 1
ATOM 2400 C CA . MET A 1 295 ? -13.474 7.661 -16.804 1.00 91.75 295 MET A CA 1
ATOM 2401 C C . MET A 1 295 ? -13.067 6.531 -17.750 1.00 91.75 295 MET A C 1
ATOM 2403 O O . MET A 1 295 ? -12.895 6.766 -18.948 1.00 91.75 295 MET A O 1
ATOM 2407 N N . SER A 1 296 ? -12.978 5.299 -17.241 1.00 91.62 296 SER A N 1
ATOM 2408 C CA . SER A 1 296 ? -12.588 4.139 -18.045 1.00 91.62 296 SER A CA 1
ATOM 2409 C C . SER A 1 296 ? -13.582 3.882 -19.176 1.00 91.62 296 SER A C 1
ATOM 2411 O O . SER A 1 296 ? -13.171 3.724 -20.325 1.00 91.62 296 SER A O 1
ATOM 2413 N N . LEU A 1 297 ? -14.887 3.918 -18.890 1.00 92.44 297 LEU A N 1
ATOM 2414 C CA . LEU A 1 297 ? -15.938 3.700 -19.891 1.00 92.44 297 LEU A CA 1
ATOM 2415 C C . LEU A 1 297 ? -16.010 4.851 -20.904 1.00 92.44 297 LEU A C 1
ATOM 2417 O O . LEU A 1 297 ? -16.048 4.603 -22.112 1.00 92.44 297 LEU A O 1
ATOM 2421 N N . LYS A 1 298 ? -15.939 6.108 -20.441 1.00 90.94 298 LYS A N 1
ATOM 2422 C CA . LYS A 1 298 ? -15.924 7.285 -21.326 1.00 90.94 298 LYS A CA 1
ATOM 2423 C C . LYS A 1 298 ? -14.744 7.277 -22.290 1.00 90.94 298 LYS A C 1
ATOM 2425 O O . LYS A 1 298 ? -14.931 7.550 -23.472 1.00 90.94 298 LYS A O 1
ATOM 2430 N N . SER A 1 299 ? -13.550 6.908 -21.819 1.00 87.38 299 SER A N 1
ATOM 2431 C CA . SER A 1 299 ? -12.347 6.832 -22.663 1.00 87.38 299 SER A CA 1
ATOM 2432 C C . SER A 1 299 ? -12.482 5.843 -23.833 1.00 87.38 299 SER A C 1
ATOM 2434 O O . SER A 1 299 ? -11.732 5.919 -24.805 1.00 87.38 299 SER A O 1
ATOM 2436 N N . LYS A 1 300 ? -13.454 4.923 -23.754 1.00 88.00 300 LYS A N 1
ATOM 2437 C CA . LYS A 1 300 ? -13.753 3.899 -24.761 1.00 88.00 300 LYS A CA 1
ATOM 2438 C C . LYS A 1 300 ? -15.105 4.109 -25.447 1.00 88.00 300 LYS A C 1
ATOM 2440 O O . LYS A 1 300 ? -15.584 3.198 -26.113 1.00 88.00 300 LYS A O 1
ATOM 2445 N N . ASN A 1 301 ? -15.689 5.307 -25.333 1.00 88.69 301 ASN A N 1
ATOM 2446 C CA . ASN A 1 301 ? -16.975 5.686 -25.935 1.00 88.69 301 ASN A CA 1
ATOM 2447 C C . ASN A 1 301 ? -18.140 4.750 -25.556 1.00 88.69 301 ASN A C 1
ATOM 2449 O O . ASN A 1 301 ? -19.011 4.477 -26.381 1.00 88.69 301 ASN A O 1
ATOM 2453 N N . MET A 1 302 ? -18.145 4.237 -24.323 1.00 91.31 302 MET A N 1
ATOM 2454 C CA . MET A 1 302 ? -19.233 3.402 -23.804 1.00 91.31 302 MET A CA 1
ATOM 2455 C C . MET A 1 302 ? -20.343 4.252 -23.177 1.00 91.31 302 MET A C 1
ATOM 2457 O O . MET A 1 302 ? -20.098 5.380 -22.745 1.00 91.31 302 MET A O 1
ATOM 2461 N N . ASP A 1 303 ? -21.563 3.707 -23.110 1.00 91.00 303 ASP A N 1
ATOM 2462 C CA . ASP A 1 303 ? -22.708 4.400 -22.512 1.00 91.00 303 ASP A CA 1
ATOM 2463 C C . ASP A 1 303 ? -22.576 4.483 -20.983 1.00 91.00 303 ASP A C 1
ATOM 2465 O O . ASP A 1 303 ? -22.472 3.477 -20.279 1.00 91.00 303 ASP A O 1
ATOM 2469 N N . VAL A 1 304 ? -22.603 5.711 -20.471 1.00 94.25 304 VAL A N 1
ATOM 2470 C CA . VAL A 1 304 ? -22.526 6.034 -19.039 1.00 94.25 304 VAL A CA 1
ATOM 2471 C C . VAL A 1 304 ? -23.735 6.838 -18.552 1.00 94.25 304 VAL A C 1
ATOM 2473 O O . VAL A 1 304 ? -23.791 7.233 -17.387 1.00 94.25 304 VAL A O 1
ATOM 2476 N N . SER A 1 305 ? -24.737 7.046 -19.414 1.00 92.62 305 SER A N 1
ATOM 2477 C CA . SER A 1 305 ? -25.892 7.921 -19.157 1.00 92.62 305 SER A CA 1
ATOM 2478 C C . SER A 1 305 ? -26.670 7.568 -17.885 1.00 92.62 305 SER A C 1
ATOM 2480 O O . SER A 1 305 ? -27.218 8.444 -17.226 1.00 92.62 305 SER A O 1
ATOM 2482 N N . LYS A 1 306 ? -26.680 6.289 -17.490 1.00 92.81 306 LYS A N 1
ATOM 2483 C CA . LYS A 1 306 ? -27.391 5.790 -16.301 1.00 92.81 306 LYS A CA 1
ATOM 2484 C C . LYS A 1 306 ? -26.764 6.163 -14.958 1.00 92.81 306 LYS A C 1
ATOM 2486 O O . LYS A 1 306 ? -27.400 5.932 -13.932 1.00 92.81 306 LYS A O 1
ATOM 2491 N N . PHE A 1 307 ? -25.511 6.613 -14.935 1.00 94.81 307 PHE A N 1
ATOM 2492 C CA . PHE A 1 307 ? -24.793 6.861 -13.681 1.00 94.81 307 PHE A CA 1
ATOM 2493 C C . PHE A 1 307 ? -23.830 8.050 -13.730 1.00 94.81 307 PHE A C 1
ATOM 2495 O O . PHE A 1 307 ? -23.232 8.376 -12.711 1.00 94.81 307 PHE A O 1
ATOM 2502 N N . GLU A 1 308 ? -23.660 8.709 -14.874 1.00 95.88 308 GLU A N 1
ATOM 2503 C CA . GLU A 1 308 ? -22.771 9.864 -14.990 1.00 95.88 308 GLU A CA 1
ATOM 2504 C C . GLU A 1 308 ? -23.166 11.006 -14.041 1.00 95.88 308 GLU A C 1
ATOM 2506 O O . GLU A 1 308 ? -22.309 11.505 -13.312 1.00 95.88 308 GLU A O 1
ATOM 2511 N N . GLU A 1 309 ? -24.446 11.388 -14.012 1.00 94.44 309 GLU A N 1
ATOM 2512 C CA . GLU A 1 309 ? -24.951 12.433 -13.108 1.00 94.44 309 GLU A CA 1
ATOM 2513 C C . GLU A 1 309 ? -24.805 12.022 -11.636 1.00 94.44 309 GLU A C 1
ATOM 2515 O O . GLU A 1 309 ? -24.366 12.829 -10.812 1.00 94.44 309 GLU A O 1
ATOM 2520 N N . ASP A 1 310 ? -25.082 10.747 -11.320 1.00 93.44 310 ASP A N 1
ATOM 2521 C CA . ASP A 1 310 ? -24.872 10.177 -9.985 1.00 93.44 310 ASP A CA 1
ATOM 2522 C C . ASP A 1 310 ? -23.418 10.408 -9.541 1.00 93.44 310 ASP A C 1
ATOM 2524 O O . ASP A 1 310 ? -23.187 10.996 -8.487 1.00 93.44 310 ASP A O 1
ATOM 2528 N N . VAL A 1 311 ? -22.436 10.010 -10.360 1.00 94.38 311 VAL A N 1
ATOM 2529 C CA . VAL A 1 311 ? -21.002 10.135 -10.037 1.00 94.38 311 VAL A CA 1
ATOM 2530 C C . VAL A 1 311 ? -20.570 11.591 -9.905 1.00 94.38 311 VAL A C 1
ATOM 2532 O O . VAL A 1 311 ? -19.857 11.922 -8.964 1.00 94.38 311 VAL A O 1
ATOM 2535 N N . GLN A 1 312 ? -21.035 12.481 -10.784 1.00 93.06 312 GLN A N 1
ATOM 2536 C CA . GLN A 1 312 ? -20.703 13.911 -10.704 1.00 93.06 312 GLN A CA 1
ATOM 2537 C C . GLN A 1 312 ? -21.239 14.580 -9.432 1.00 93.06 312 GLN A C 1
ATOM 2539 O O . GLN A 1 312 ? -20.654 15.553 -8.954 1.00 93.06 312 GLN A O 1
ATOM 2544 N N . SER A 1 313 ? -22.346 14.072 -8.882 1.00 93.19 313 SER A N 1
ATOM 2545 C CA . SER A 1 313 ? -22.912 14.547 -7.614 1.00 93.19 313 SER A CA 1
ATOM 2546 C C . SER A 1 313 ? -22.233 13.944 -6.379 1.00 93.19 313 SER A C 1
ATOM 2548 O O . SER A 1 313 ? -22.357 14.481 -5.274 1.00 93.19 313 SER A O 1
ATOM 2550 N N . MET A 1 314 ? -21.514 12.830 -6.549 1.00 92.94 314 MET A N 1
ATOM 2551 C CA . MET A 1 314 ? -20.839 12.142 -5.460 1.00 92.94 314 MET A CA 1
ATOM 2552 C C . MET A 1 314 ? -19.558 12.871 -5.044 1.00 92.94 314 MET A C 1
ATOM 2554 O O . MET A 1 314 ? -18.848 13.452 -5.864 1.00 92.94 314 MET A O 1
ATOM 2558 N N . PRO A 1 315 ? -19.196 12.801 -3.755 1.00 93.00 315 PRO A N 1
ATOM 2559 C CA . PRO A 1 315 ? -17.856 13.155 -3.317 1.00 93.00 315 PRO A CA 1
ATOM 2560 C C . PRO A 1 315 ? -16.804 12.331 -4.068 1.00 93.00 315 PRO A C 1
ATOM 2562 O O . PRO A 1 315 ? -17.012 11.140 -4.317 1.00 93.00 315 PRO A O 1
ATOM 2565 N N . ARG A 1 316 ? -15.651 12.939 -4.362 1.00 92.06 316 ARG A N 1
ATOM 2566 C CA . ARG A 1 316 ? -14.514 12.239 -4.978 1.00 92.06 316 ARG A CA 1
ATOM 2567 C C . ARG A 1 316 ? -14.160 10.970 -4.208 1.00 92.06 316 ARG A C 1
ATOM 2569 O O . ARG A 1 316 ? -14.276 10.942 -2.982 1.00 92.06 316 ARG A O 1
ATOM 2576 N N . LEU A 1 317 ? -13.689 9.955 -4.937 1.00 95.19 317 LEU A N 1
ATOM 2577 C CA . LEU A 1 317 ? -13.270 8.661 -4.381 1.00 95.19 317 LEU A CA 1
ATOM 2578 C C . LEU A 1 317 ? -14.400 7.859 -3.701 1.00 95.19 317 LEU A C 1
ATOM 2580 O O . LEU A 1 317 ? -14.140 6.923 -2.936 1.00 95.19 317 LEU A O 1
ATOM 2584 N N . SER A 1 318 ? -15.658 8.193 -4.008 1.00 96.25 318 SER A N 1
ATOM 2585 C CA . SER A 1 318 ? -16.810 7.343 -3.693 1.00 96.25 318 SER A CA 1
ATOM 2586 C C . SER A 1 318 ? -16.762 6.041 -4.492 1.00 96.25 318 SER A C 1
ATOM 2588 O O . SER A 1 318 ? -16.106 5.949 -5.536 1.00 96.25 318 SER A O 1
ATOM 2590 N N . THR A 1 319 ? -17.468 5.019 -4.010 1.00 97.19 319 THR A N 1
ATOM 2591 C CA . THR A 1 319 ? -17.496 3.702 -4.655 1.00 97.19 319 THR A CA 1
ATOM 2592 C C . THR A 1 319 ? -18.903 3.294 -5.062 1.00 97.19 319 THR A C 1
ATOM 2594 O O . THR A 1 319 ? -19.896 3.773 -4.514 1.00 97.19 319 THR A O 1
ATOM 2597 N N . PHE A 1 320 ? -18.969 2.378 -6.024 1.00 96.50 320 PHE A N 1
ATOM 2598 C CA . PHE A 1 320 ? -20.158 1.581 -6.280 1.00 96.50 320 PHE A CA 1
ATOM 2599 C C . PHE A 1 320 ? -19.921 0.150 -5.828 1.00 96.50 320 PHE A C 1
ATOM 2601 O O . PHE A 1 320 ? -18.916 -0.464 -6.201 1.00 96.50 320 PHE A O 1
ATOM 2608 N N . ASP A 1 321 ? -20.899 -0.417 -5.127 1.00 94.44 321 ASP A N 1
ATOM 2609 C CA . ASP A 1 321 ? -20.972 -1.861 -4.960 1.00 94.44 321 ASP A CA 1
ATOM 2610 C C . ASP A 1 321 ? -21.056 -2.523 -6.338 1.00 94.44 321 ASP A C 1
ATOM 2612 O O . ASP A 1 321 ? -21.751 -2.062 -7.247 1.00 94.44 321 ASP A O 1
ATOM 2616 N N . PHE A 1 322 ? -20.398 -3.667 -6.503 1.00 94.25 322 PHE A N 1
ATOM 2617 C CA . PHE A 1 322 ? -20.346 -4.366 -7.787 1.00 94.25 322 PHE A CA 1
ATOM 2618 C C . PHE A 1 322 ? -21.741 -4.773 -8.295 1.00 94.25 322 PHE A C 1
ATOM 2620 O O . PHE A 1 322 ? -21.984 -4.850 -9.500 1.00 94.25 322 PHE A O 1
ATOM 2627 N N . ARG A 1 323 ? -22.698 -4.979 -7.378 1.00 91.81 323 ARG A N 1
ATOM 2628 C CA . ARG A 1 323 ? -24.110 -5.212 -7.722 1.00 91.81 323 ARG A CA 1
ATOM 2629 C C . ARG A 1 323 ? -24.768 -3.977 -8.339 1.00 91.81 323 ARG A C 1
ATOM 2631 O O . ARG A 1 323 ? -25.590 -4.130 -9.237 1.00 91.81 323 ARG A O 1
ATOM 2638 N N . ASP A 1 324 ? -24.414 -2.780 -7.883 1.00 92.44 324 ASP A N 1
ATOM 2639 C CA . ASP A 1 324 ? -24.932 -1.531 -8.442 1.00 92.44 324 ASP A CA 1
ATOM 2640 C C . ASP A 1 324 ? -24.316 -1.235 -9.804 1.00 92.44 324 ASP A C 1
ATOM 2642 O O . ASP A 1 324 ? -25.036 -0.825 -10.715 1.00 92.44 324 ASP A O 1
ATOM 2646 N N . VAL A 1 325 ? -23.033 -1.561 -9.992 1.00 94.25 325 VAL A N 1
ATOM 2647 C CA . VAL A 1 325 ? -22.388 -1.534 -11.315 1.00 94.25 325 VAL A CA 1
ATOM 2648 C C . VAL A 1 325 ? -23.172 -2.398 -12.308 1.00 94.25 325 VAL A C 1
ATOM 2650 O O . VAL A 1 325 ? -23.537 -1.919 -13.377 1.00 94.25 325 VAL A O 1
ATOM 2653 N N . ALA A 1 326 ? -23.532 -3.630 -11.931 1.00 91.69 326 ALA A N 1
ATOM 2654 C CA . ALA A 1 326 ? -24.297 -4.540 -12.791 1.00 91.69 326 ALA A CA 1
ATOM 2655 C C . ALA A 1 326 ? -25.722 -4.051 -13.133 1.00 91.69 326 ALA A C 1
ATOM 2657 O O . ALA A 1 326 ? -26.316 -4.525 -14.100 1.00 91.69 326 ALA A O 1
ATOM 2658 N N . ARG A 1 327 ? -26.289 -3.120 -12.352 1.00 92.81 327 ARG A N 1
ATOM 2659 C CA . ARG A 1 327 ? -27.588 -2.479 -12.637 1.00 92.81 327 ARG A CA 1
ATOM 2660 C C . ARG A 1 327 ? -27.443 -1.247 -13.533 1.00 92.81 327 ARG A C 1
ATOM 2662 O O . ARG A 1 327 ? -28.353 -0.931 -14.300 1.00 92.81 327 ARG A O 1
ATOM 2669 N N . LYS A 1 328 ? -26.319 -0.541 -13.406 1.00 92.25 328 LYS A N 1
ATOM 2670 C CA . LYS A 1 328 ? -26.028 0.727 -14.088 1.00 92.25 328 LYS A CA 1
ATOM 2671 C C . LYS A 1 328 ? -25.382 0.533 -15.459 1.00 92.25 328 LYS A C 1
ATOM 2673 O O . LYS A 1 328 ? -25.649 1.322 -16.356 1.00 92.25 328 LYS A O 1
ATOM 2678 N N . VAL A 1 329 ? -24.598 -0.524 -15.645 1.00 92.31 329 VAL A N 1
ATOM 2679 C CA . VAL A 1 329 ? -23.897 -0.838 -16.898 1.00 92.31 329 VAL A CA 1
ATOM 2680 C C . VAL A 1 329 ? -24.653 -1.929 -17.661 1.00 92.31 329 VAL A C 1
ATOM 2682 O O . VAL A 1 329 ? -25.190 -2.861 -17.058 1.00 92.31 329 VAL A O 1
ATOM 2685 N N . SER A 1 330 ? -24.739 -1.820 -18.991 1.00 88.69 330 SER A N 1
ATOM 2686 C CA . SER A 1 330 ? -25.427 -2.825 -19.810 1.00 88.69 330 SER A CA 1
ATOM 2687 C C . SER A 1 330 ? -24.720 -4.190 -19.739 1.00 88.69 330 SER A C 1
ATOM 2689 O O . SER A 1 330 ? -23.511 -4.274 -19.536 1.00 88.69 330 SER A O 1
ATOM 2691 N N . LEU A 1 331 ? -25.457 -5.292 -19.927 1.00 87.62 331 LEU A N 1
ATOM 2692 C CA . LEU A 1 331 ? -24.864 -6.640 -19.914 1.00 87.62 331 LEU A CA 1
ATOM 2693 C C . LEU A 1 331 ? -23.813 -6.842 -21.016 1.00 87.62 331 LEU A C 1
ATOM 2695 O O . LEU A 1 331 ? -22.905 -7.657 -20.853 1.00 87.62 331 LEU A O 1
ATOM 2699 N N . GLU A 1 332 ? -23.957 -6.147 -22.143 1.00 86.81 332 GLU A N 1
ATOM 2700 C CA . GLU A 1 332 ? -23.000 -6.183 -23.249 1.00 86.81 332 GLU A CA 1
ATOM 2701 C C . GLU A 1 332 ? -21.711 -5.447 -22.874 1.00 86.81 332 GLU A C 1
ATOM 2703 O O . GLU A 1 332 ? -20.623 -6.017 -22.964 1.00 86.81 332 GLU A O 1
ATOM 2708 N N . ASP A 1 333 ? -21.844 -4.243 -22.322 1.00 88.19 333 ASP A N 1
ATOM 2709 C CA . ASP A 1 333 ? -20.727 -3.442 -21.824 1.00 88.19 333 ASP A CA 1
ATOM 2710 C C . ASP A 1 333 ? -19.980 -4.139 -20.684 1.00 88.19 333 ASP A C 1
ATOM 2712 O O . ASP A 1 333 ? -18.751 -4.209 -20.694 1.00 88.19 333 ASP A O 1
ATOM 2716 N N . MET A 1 334 ? -20.706 -4.761 -19.749 1.00 90.88 334 MET A N 1
ATOM 2717 C CA . MET A 1 334 ? -20.126 -5.532 -18.642 1.00 90.88 334 MET A CA 1
ATOM 2718 C C . MET A 1 334 ? -19.188 -6.650 -19.117 1.00 90.88 334 MET A C 1
ATOM 2720 O O . MET A 1 334 ? -18.195 -6.935 -18.451 1.00 90.88 334 MET A O 1
ATOM 2724 N N . LYS A 1 335 ? -19.463 -7.287 -20.266 1.00 88.94 335 LYS A N 1
ATOM 2725 C CA . LYS A 1 335 ? -18.586 -8.329 -20.845 1.00 88.94 335 LYS A CA 1
ATOM 2726 C C . LYS A 1 335 ? -17.315 -7.747 -21.472 1.00 88.94 335 LYS A C 1
ATOM 2728 O O . LYS A 1 335 ? -16.295 -8.444 -21.574 1.00 88.94 335 LYS A O 1
ATOM 2733 N N . ASN A 1 336 ? -17.386 -6.489 -21.895 1.00 91.06 336 ASN A N 1
ATOM 2734 C CA . ASN A 1 336 ? -16.309 -5.770 -22.560 1.00 91.06 336 ASN A CA 1
ATOM 2735 C C . ASN A 1 336 ? -15.388 -5.029 -21.588 1.00 91.06 336 ASN A C 1
ATOM 2737 O O . ASN A 1 336 ? -14.289 -4.670 -21.994 1.00 91.06 336 ASN A O 1
ATOM 2741 N N . ILE A 1 337 ? -15.771 -4.880 -20.319 1.00 94.12 337 ILE A N 1
ATOM 2742 C CA . ILE A 1 337 ? -14.899 -4.357 -19.262 1.00 94.12 337 ILE A CA 1
ATOM 2743 C C . ILE A 1 337 ? -13.966 -5.456 -18.740 1.00 94.12 337 ILE A C 1
ATOM 2745 O O . ILE A 1 337 ? -14.355 -6.619 -18.574 1.00 94.12 337 ILE A O 1
ATOM 2749 N N . GLU A 1 338 ? -12.719 -5.083 -18.467 1.00 94.88 338 GLU A N 1
ATOM 2750 C CA . GLU A 1 338 ? -11.756 -5.924 -17.769 1.00 94.88 338 GLU A CA 1
ATOM 2751 C C . GLU A 1 338 ? -11.671 -5.501 -16.296 1.00 94.88 338 GLU A C 1
ATOM 2753 O O . GLU A 1 338 ? -11.025 -4.519 -15.936 1.00 94.88 338 GLU A O 1
ATOM 2758 N N . PHE A 1 339 ? -12.363 -6.245 -15.430 1.00 96.50 339 PHE A N 1
ATOM 2759 C CA . PHE A 1 339 ? -12.331 -6.012 -13.987 1.00 96.50 339 PHE A CA 1
ATOM 2760 C C . PHE A 1 339 ? -11.104 -6.681 -13.363 1.00 96.50 339 PHE A C 1
ATOM 2762 O O . PHE A 1 339 ? -11.003 -7.912 -13.372 1.00 96.50 339 PHE A O 1
ATOM 2769 N N . ILE A 1 340 ? -10.193 -5.884 -12.807 1.00 97.00 340 ILE A N 1
ATOM 2770 C CA . ILE A 1 340 ? -8.918 -6.333 -12.235 1.00 97.00 340 ILE A CA 1
ATOM 2771 C C . ILE A 1 340 ? -9.070 -6.502 -10.726 1.00 97.00 340 ILE A C 1
ATOM 2773 O O . ILE A 1 340 ? -9.341 -5.530 -10.029 1.00 97.00 340 ILE A O 1
ATOM 2777 N N . ARG A 1 341 ? -8.890 -7.716 -10.194 1.00 96.06 341 ARG A N 1
ATOM 2778 C CA . ARG A 1 341 ? -8.978 -7.974 -8.750 1.00 96.06 341 ARG A CA 1
ATOM 2779 C C . ARG A 1 341 ? -7.757 -7.391 -8.046 1.00 96.06 341 ARG A C 1
ATOM 2781 O O . ARG A 1 341 ? -6.654 -7.938 -8.132 1.00 96.06 341 ARG A O 1
ATOM 2788 N N . VAL A 1 342 ? -7.971 -6.311 -7.305 1.00 93.69 342 VAL A N 1
ATOM 2789 C CA . VAL A 1 342 ? -6.948 -5.679 -6.474 1.00 93.69 342 VAL A CA 1
ATOM 2790 C C . VAL A 1 342 ? -7.246 -6.000 -5.019 1.00 93.69 342 VAL A C 1
ATOM 2792 O O . VAL A 1 342 ? -8.245 -5.563 -4.450 1.00 93.69 342 VAL A O 1
ATOM 2795 N N . LYS A 1 343 ? -6.361 -6.789 -4.407 1.00 87.88 343 LYS A N 1
ATOM 2796 C CA . LYS A 1 343 ? -6.408 -7.035 -2.970 1.00 87.88 343 LYS A CA 1
ATOM 2797 C C . LYS A 1 343 ? -5.905 -5.784 -2.260 1.00 87.88 343 LYS A C 1
ATOM 2799 O O . LYS A 1 343 ? -4.770 -5.377 -2.493 1.00 87.88 343 LYS A O 1
ATOM 2804 N N . LEU A 1 344 ? -6.736 -5.204 -1.397 1.00 86.00 344 LEU A N 1
ATOM 2805 C CA . LEU A 1 344 ? -6.293 -4.130 -0.517 1.00 86.00 344 LEU A CA 1
ATOM 2806 C C . LEU A 1 344 ? -5.259 -4.701 0.466 1.00 86.00 344 LEU A C 1
ATOM 2808 O O . LEU A 1 344 ? -5.548 -5.707 1.128 1.00 86.00 344 LEU A O 1
ATOM 2812 N N . PRO A 1 345 ? -4.037 -4.145 0.519 1.00 73.81 345 PRO A N 1
ATOM 2813 C CA . PRO A 1 345 ? -3.038 -4.605 1.468 1.00 73.81 345 PRO A CA 1
ATOM 2814 C C . PRO A 1 345 ? -3.499 -4.292 2.893 1.00 73.81 345 PRO A C 1
ATOM 2816 O O . PRO A 1 345 ? -3.954 -3.188 3.173 1.00 73.81 345 PRO A O 1
ATOM 2819 N N . SER A 1 346 ? -3.366 -5.257 3.800 1.00 73.31 346 SER A N 1
ATOM 2820 C CA . SER A 1 346 ? -3.695 -5.082 5.215 1.00 73.31 346 SER A CA 1
ATOM 2821 C C . SER A 1 346 ? -2.412 -4.947 6.030 1.00 73.31 346 SER A C 1
ATOM 2823 O O . SER A 1 346 ? -1.566 -5.840 5.971 1.00 73.31 346 SER A O 1
ATOM 2825 N N . SER A 1 347 ? -2.291 -3.896 6.837 1.00 81.88 347 SER A N 1
ATOM 2826 C CA . SER A 1 347 ? -1.214 -3.741 7.821 1.00 81.88 347 SER A CA 1
ATOM 2827 C C . SER A 1 347 ? -1.802 -3.562 9.219 1.00 81.88 347 SER A C 1
ATOM 2829 O O . SER A 1 347 ? -2.921 -3.081 9.385 1.00 81.88 347 SER A O 1
ATOM 2831 N N . LYS A 1 348 ? -1.058 -4.001 10.242 1.00 80.88 348 LYS A N 1
ATOM 2832 C CA . LYS A 1 348 ? -1.503 -3.936 11.643 1.00 80.88 348 LYS A CA 1
ATOM 2833 C C . LYS A 1 348 ? -1.485 -2.521 12.216 1.00 80.88 348 LYS A C 1
ATOM 2835 O O . LYS A 1 348 ? -2.166 -2.282 13.206 1.00 80.88 348 LYS A O 1
ATOM 2840 N N . LEU A 1 349 ? -0.669 -1.630 11.652 1.00 87.31 349 LEU A N 1
ATOM 2841 C CA . LEU A 1 349 ? -0.392 -0.311 12.228 1.00 87.31 349 LEU A CA 1
ATOM 2842 C C . LEU A 1 349 ? -0.821 0.832 11.317 1.00 87.31 349 LEU A C 1
ATOM 2844 O O . LEU A 1 349 ? -1.411 1.788 11.807 1.00 87.31 349 LEU A O 1
ATOM 2848 N N . VAL A 1 350 ? -0.552 0.715 10.017 1.00 91.62 350 VAL A N 1
ATOM 2849 C CA . VAL A 1 350 ? -0.702 1.818 9.062 1.00 91.62 350 VAL A CA 1
ATOM 2850 C C . VAL A 1 350 ? -1.597 1.433 7.890 1.00 91.62 350 VAL A C 1
ATOM 2852 O O . VAL A 1 350 ? -1.604 0.287 7.451 1.00 91.62 350 VAL A O 1
ATOM 2855 N N . ALA A 1 351 ? -2.315 2.400 7.343 1.00 93.25 351 ALA A N 1
ATOM 2856 C CA . ALA A 1 351 ? -3.023 2.299 6.087 1.00 93.25 351 ALA A CA 1
ATOM 2857 C C . ALA A 1 351 ? -2.026 2.242 4.922 1.00 93.25 351 ALA A C 1
ATOM 2859 O O . ALA A 1 351 ? -1.095 3.056 4.808 1.00 93.25 351 ALA A O 1
ATOM 2860 N N . VAL A 1 352 ? -2.241 1.276 4.029 1.00 92.12 352 VAL A N 1
ATOM 2861 C CA . VAL A 1 352 ? -1.412 1.085 2.839 1.00 92.12 352 VAL A CA 1
ATOM 2862 C C . VAL A 1 352 ? -2.067 1.808 1.657 1.00 92.12 352 VAL A C 1
ATOM 2864 O O . VAL A 1 352 ? -3.207 1.496 1.311 1.00 92.12 352 VAL A O 1
ATOM 2867 N N . PRO A 1 353 ? -1.389 2.792 1.043 1.00 94.00 353 PRO A N 1
ATOM 2868 C CA . PRO A 1 353 ? -1.977 3.584 -0.025 1.00 94.00 353 PRO A CA 1
ATOM 2869 C C . PRO A 1 353 ? -2.039 2.811 -1.343 1.00 94.00 353 PRO A C 1
ATOM 2871 O O . PRO A 1 353 ? -1.196 1.964 -1.634 1.00 94.00 353 PRO A O 1
ATOM 2874 N N . ILE A 1 354 ? -3.018 3.169 -2.171 1.00 94.19 354 ILE A N 1
ATOM 2875 C CA . ILE A 1 354 ? -3.144 2.729 -3.562 1.00 94.19 354 ILE A CA 1
ATOM 2876 C C . ILE A 1 354 ? -3.214 3.948 -4.491 1.00 94.19 354 ILE A C 1
ATOM 2878 O O . ILE A 1 354 ? -3.679 5.007 -4.061 1.00 94.19 354 ILE A O 1
ATOM 2882 N N . PRO A 1 355 ? -2.806 3.827 -5.767 1.00 93.81 355 PRO A N 1
ATOM 2883 C CA . PRO A 1 355 ? -2.968 4.909 -6.732 1.00 93.81 355 PRO A CA 1
ATOM 2884 C C . PRO A 1 355 ? -4.429 5.343 -6.857 1.00 93.81 355 PRO A C 1
ATOM 2886 O O . PRO A 1 355 ? -5.321 4.490 -6.962 1.00 93.81 355 PRO A O 1
ATOM 2889 N N . SER A 1 356 ? -4.686 6.647 -6.869 1.00 93.25 356 SER A N 1
ATOM 2890 C CA . SER A 1 356 ? -6.029 7.197 -7.053 1.00 93.25 356 SER A CA 1
ATOM 2891 C C . SER A 1 356 ? -6.267 7.641 -8.503 1.00 93.25 356 SER A C 1
ATOM 2893 O O . SER A 1 356 ? -5.322 8.014 -9.207 1.00 93.25 356 SER A O 1
ATOM 2895 N N . PRO A 1 357 ? -7.526 7.637 -8.979 1.00 90.12 357 PRO A N 1
ATOM 2896 C CA . PRO A 1 357 ? -7.838 8.015 -10.359 1.00 90.12 357 PRO A CA 1
ATOM 2897 C C . PRO A 1 357 ? -7.503 9.472 -10.715 1.00 90.12 357 PRO A C 1
ATOM 2899 O O . PRO A 1 357 ? -7.366 9.784 -11.889 1.00 90.12 357 PRO A O 1
ATOM 2902 N N . ASP A 1 358 ? -7.319 10.352 -9.730 1.00 85.06 358 ASP A N 1
ATOM 2903 C CA . ASP A 1 358 ? -6.910 11.753 -9.909 1.00 85.06 358 ASP A CA 1
ATOM 2904 C C . ASP A 1 358 ? -5.383 11.957 -10.012 1.00 85.06 358 ASP A C 1
ATOM 2906 O O . ASP A 1 358 ? -4.913 13.093 -10.037 1.00 85.06 358 ASP A O 1
ATOM 2910 N N . GLY A 1 359 ? -4.605 10.870 -10.068 1.00 84.19 359 GLY A N 1
ATOM 2911 C CA . GLY A 1 359 ? -3.145 10.899 -10.208 1.00 84.19 359 GLY A CA 1
ATOM 2912 C C . GLY A 1 359 ? -2.383 10.921 -8.880 1.00 84.19 359 GLY A C 1
ATOM 2913 O O . GLY A 1 359 ? -1.158 10.823 -8.879 1.00 84.19 359 GLY A O 1
ATOM 2914 N N . GLY A 1 360 ? -3.077 11.006 -7.746 1.00 90.94 360 GLY A N 1
ATOM 2915 C CA . GLY A 1 360 ? -2.476 10.905 -6.418 1.00 90.94 360 GLY A CA 1
ATOM 2916 C C . GLY A 1 360 ? -2.413 9.474 -5.874 1.00 90.94 360 GLY A C 1
ATOM 2917 O O . GLY A 1 360 ? -2.305 8.482 -6.603 1.00 90.94 360 GLY A O 1
ATOM 2918 N N . TYR A 1 361 ? -2.521 9.391 -4.550 1.00 94.25 361 TYR A N 1
ATOM 2919 C CA . TYR A 1 361 ? -2.756 8.158 -3.811 1.00 94.25 361 TYR A CA 1
ATOM 2920 C C . TYR A 1 361 ? -3.960 8.337 -2.891 1.00 94.25 361 TYR A C 1
ATOM 2922 O O . TYR A 1 361 ? -4.284 9.450 -2.476 1.00 94.25 361 TYR A O 1
ATOM 2930 N N . CYS A 1 362 ? -4.598 7.233 -2.528 1.00 96.12 362 CYS A N 1
ATOM 2931 C CA . CYS A 1 362 ? -5.684 7.202 -1.560 1.00 96.12 362 CYS A CA 1
ATOM 2932 C C . CYS A 1 362 ? -5.585 5.964 -0.663 1.00 96.12 362 CYS A C 1
ATOM 2934 O O . CYS A 1 362 ? -4.899 4.995 -0.991 1.00 96.12 362 CYS A O 1
ATOM 2936 N N . VAL A 1 363 ? -6.262 6.009 0.479 1.00 96.12 363 VAL A N 1
ATOM 2937 C CA . VAL A 1 363 ? -6.364 4.912 1.452 1.00 96.12 363 VAL A CA 1
ATOM 2938 C C . VAL A 1 363 ? -7.831 4.613 1.730 1.00 96.12 363 VAL A C 1
ATOM 2940 O O . VAL A 1 363 ? -8.676 5.506 1.638 1.00 96.12 363 VAL A O 1
ATOM 2943 N N . LEU A 1 364 ? -8.156 3.359 2.050 1.00 96.00 364 LEU A N 1
ATOM 2944 C CA . LEU A 1 364 ? -9.517 2.997 2.440 1.00 96.00 364 LEU A CA 1
ATOM 2945 C C . LEU A 1 364 ? -9.899 3.789 3.698 1.00 96.00 364 LEU A C 1
ATOM 2947 O O . LEU A 1 364 ? -9.111 3.862 4.641 1.00 96.00 364 LEU A O 1
ATOM 2951 N N . ALA A 1 365 ? -11.093 4.387 3.730 1.00 96.44 365 ALA A N 1
ATOM 2952 C CA . ALA A 1 365 ? -11.481 5.274 4.827 1.00 96.44 365 ALA A CA 1
ATOM 2953 C C . ALA A 1 365 ? -11.479 4.566 6.194 1.00 96.44 365 ALA A C 1
ATOM 2955 O O . ALA A 1 365 ? -11.120 5.173 7.203 1.00 96.44 365 ALA A O 1
ATOM 2956 N N . SER A 1 366 ? -11.840 3.277 6.239 1.00 94.38 366 SER A N 1
ATOM 2957 C CA . SER A 1 366 ? -11.713 2.474 7.459 1.00 94.38 366 SER A CA 1
ATOM 2958 C C . SER A 1 366 ? -10.257 2.331 7.895 1.00 94.38 366 SER A C 1
ATOM 2960 O O . SER A 1 366 ? -9.959 2.542 9.063 1.00 94.38 366 SER A O 1
ATOM 2962 N N . ASP A 1 367 ? -9.341 2.033 6.977 1.00 95.12 367 ASP A N 1
ATOM 2963 C CA . ASP A 1 367 ? -7.929 1.810 7.310 1.00 95.12 367 ASP A CA 1
ATOM 2964 C C . ASP A 1 367 ? -7.255 3.109 7.763 1.00 95.12 367 ASP A C 1
ATOM 2966 O O . ASP A 1 367 ? -6.457 3.096 8.698 1.00 95.12 367 ASP A O 1
ATOM 2970 N N . ALA A 1 368 ? -7.643 4.244 7.171 1.00 96.62 368 ALA A N 1
ATOM 2971 C CA . ALA A 1 368 ? -7.237 5.571 7.625 1.00 96.62 368 ALA A CA 1
ATOM 2972 C C . ALA A 1 368 ? -7.649 5.820 9.085 1.00 96.62 368 ALA A C 1
ATOM 2974 O O . ALA A 1 368 ? -6.832 6.250 9.897 1.00 96.62 368 ALA A O 1
ATOM 2975 N N . LEU A 1 369 ? -8.900 5.505 9.444 1.00 95.69 369 LEU A N 1
ATOM 2976 C CA . LEU A 1 369 ? -9.363 5.612 10.828 1.00 95.69 369 LEU A CA 1
ATOM 2977 C C . LEU A 1 369 ? -8.595 4.658 11.756 1.00 95.69 369 LEU A C 1
ATOM 2979 O O . LEU A 1 369 ? -8.288 5.028 12.891 1.00 95.69 369 LEU A O 1
ATOM 2983 N N . LEU A 1 370 ? -8.276 3.445 11.286 1.00 94.38 370 LEU A N 1
ATOM 2984 C CA . LEU A 1 370 ? -7.533 2.459 12.074 1.00 94.38 370 LEU A CA 1
ATOM 2985 C C . LEU A 1 370 ? -6.126 2.947 12.391 1.00 94.38 370 LEU A C 1
ATOM 2987 O O . LEU A 1 370 ? -5.690 2.794 13.525 1.00 94.38 370 LEU A O 1
ATOM 2991 N N . GLU A 1 371 ? -5.430 3.538 11.418 1.00 96.12 371 GLU A N 1
ATOM 2992 C CA . GLU A 1 371 ? -4.092 4.103 11.620 1.00 96.12 371 GLU A CA 1
ATOM 2993 C C . GLU A 1 371 ? -4.119 5.228 12.664 1.00 96.12 371 GLU A C 1
ATOM 2995 O O . GLU A 1 371 ? -3.296 5.213 13.575 1.00 96.12 371 GLU A O 1
ATOM 3000 N N . ILE A 1 372 ? -5.107 6.132 12.621 1.00 96.94 372 ILE A N 1
ATOM 3001 C CA . ILE A 1 372 ? -5.262 7.180 13.649 1.00 96.94 372 ILE A CA 1
ATOM 3002 C C . ILE A 1 372 ? -5.500 6.568 15.035 1.00 96.94 372 ILE A C 1
ATOM 3004 O O . ILE A 1 372 ? -4.865 6.958 16.013 1.00 96.94 372 ILE A O 1
ATOM 3008 N N . ILE A 1 373 ? -6.381 5.572 15.143 1.00 95.56 373 ILE A N 1
ATOM 3009 C CA . ILE A 1 373 ? -6.657 4.902 16.422 1.00 95.56 373 ILE A CA 1
ATOM 3010 C C . ILE A 1 373 ? -5.444 4.100 16.913 1.00 95.56 373 ILE A C 1
ATOM 3012 O O . ILE A 1 373 ? -5.167 4.079 18.114 1.00 95.56 373 ILE A O 1
ATOM 3016 N N . ASN A 1 374 ? -4.699 3.460 16.014 1.00 95.25 374 ASN A N 1
ATOM 3017 C CA . ASN A 1 374 ? -3.441 2.796 16.335 1.00 95.25 374 ASN A CA 1
ATOM 3018 C C . ASN A 1 374 ? -2.415 3.794 16.857 1.00 95.25 374 ASN A C 1
ATOM 3020 O O . ASN A 1 374 ? -1.741 3.503 17.842 1.00 95.25 374 ASN A O 1
ATOM 3024 N N . ASP A 1 375 ? -2.312 4.969 16.252 1.00 96.19 375 ASP A N 1
ATOM 3025 C CA . ASP A 1 375 ? -1.406 5.999 16.731 1.00 96.19 375 ASP A CA 1
ATOM 3026 C C . ASP A 1 375 ? -1.788 6.462 18.153 1.00 96.19 375 ASP A C 1
ATOM 3028 O O . ASP A 1 375 ? -0.951 6.444 19.060 1.00 96.19 375 ASP A O 1
ATOM 3032 N N . ILE A 1 376 ? -3.081 6.701 18.409 1.00 95.50 376 ILE A N 1
ATOM 3033 C CA . ILE A 1 376 ? -3.613 7.039 19.741 1.00 95.50 376 ILE A CA 1
ATOM 3034 C C . ILE A 1 376 ? -3.326 5.931 20.779 1.00 95.50 376 ILE A C 1
ATOM 3036 O O . ILE A 1 376 ? -2.796 6.193 21.865 1.00 95.50 376 ILE A O 1
ATOM 3040 N N . ILE A 1 377 ? -3.695 4.680 20.479 1.00 94.69 377 ILE A N 1
ATOM 3041 C CA . ILE A 1 377 ? -3.674 3.560 21.439 1.00 94.69 377 ILE A CA 1
ATOM 3042 C C . ILE A 1 377 ? -2.278 2.945 21.583 1.00 94.69 377 ILE A C 1
ATOM 3044 O O . ILE A 1 377 ? -1.848 2.607 22.687 1.00 94.69 377 ILE A O 1
ATOM 3048 N N . VAL A 1 378 ? -1.595 2.707 20.468 1.00 93.94 378 VAL A N 1
ATOM 3049 C CA . VAL A 1 378 ? -0.407 1.850 20.399 1.00 93.94 378 VAL A CA 1
ATOM 3050 C C . VAL A 1 378 ? 0.874 2.671 20.449 1.00 93.94 378 VAL A C 1
ATOM 3052 O O . VAL A 1 378 ? 1.763 2.333 21.241 1.00 93.94 378 VAL A O 1
ATOM 3055 N N . ALA A 1 379 ? 0.973 3.716 19.623 1.00 93.62 379 ALA A N 1
ATOM 3056 C CA . ALA A 1 379 ? 2.170 4.549 19.524 1.00 93.62 379 ALA A CA 1
ATOM 3057 C C . ALA A 1 379 ? 2.264 5.514 20.712 1.00 93.62 379 ALA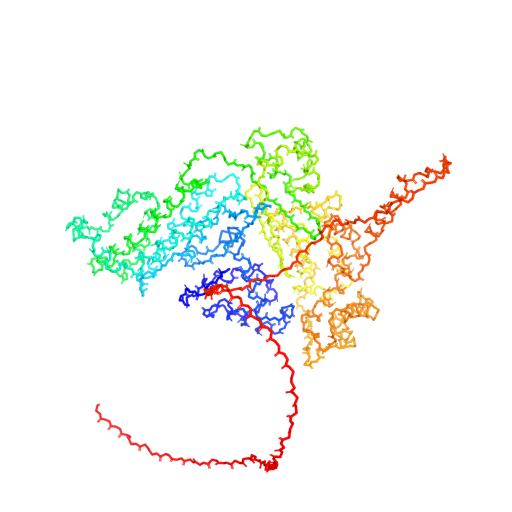 A C 1
ATOM 3059 O O . ALA A 1 379 ? 3.178 5.399 21.534 1.00 93.62 379 ALA A O 1
ATOM 3060 N N . LYS A 1 380 ? 1.259 6.382 20.865 1.00 93.00 380 LYS A N 1
ATOM 3061 C CA . LYS A 1 380 ? 1.197 7.422 21.904 1.00 93.00 380 LYS A CA 1
ATOM 3062 C C . LYS A 1 380 ? 0.682 6.914 23.247 1.00 93.00 380 LYS A C 1
ATOM 3064 O O . LYS A 1 380 ? 0.973 7.510 24.280 1.00 93.00 380 LYS A O 1
ATOM 3069 N N . ARG A 1 381 ? -0.022 5.774 23.254 1.00 92.94 381 ARG A N 1
ATOM 3070 C CA . ARG A 1 381 ? -0.518 5.086 24.466 1.00 92.94 381 ARG A CA 1
ATOM 3071 C C . ARG A 1 381 ? -1.301 6.015 25.383 1.00 92.94 381 ARG A C 1
ATOM 3073 O O . ARG A 1 381 ? -1.139 5.976 26.602 1.00 92.94 381 ARG A O 1
ATOM 3080 N N . VAL A 1 382 ? -2.175 6.804 24.770 1.00 93.06 382 VAL A N 1
ATOM 3081 C CA . VAL A 1 382 ? -2.923 7.897 25.397 1.00 93.06 382 VAL A CA 1
ATOM 3082 C C . VAL A 1 382 ? -3.608 7.462 26.697 1.00 93.06 382 VAL A C 1
ATOM 3084 O O . VAL A 1 382 ? -3.448 8.115 27.718 1.00 93.06 382 VAL A O 1
ATOM 3087 N N . PHE A 1 383 ? -4.245 6.289 26.746 1.00 91.94 383 PHE A N 1
ATOM 3088 C CA . PHE A 1 383 ? -4.903 5.798 27.972 1.00 91.94 383 PHE A CA 1
ATOM 3089 C C . PHE A 1 383 ? -3.961 5.447 29.140 1.00 91.94 383 PHE A C 1
ATOM 3091 O O . PHE A 1 383 ? -4.432 5.070 30.212 1.00 91.94 383 PHE A O 1
ATOM 3098 N N . GLN A 1 384 ? -2.642 5.521 28.958 1.00 91.00 384 GLN A N 1
ATOM 3099 C CA . GLN A 1 384 ? -1.665 5.421 30.046 1.00 91.00 384 GLN A CA 1
ATOM 3100 C C . GLN A 1 384 ? -1.093 6.778 30.463 1.00 91.00 384 GLN A C 1
ATOM 3102 O O . GLN A 1 384 ? -0.480 6.851 31.529 1.00 91.00 384 GLN A O 1
ATOM 3107 N N . THR A 1 385 ? -1.240 7.806 29.625 1.00 87.81 385 THR A N 1
ATOM 3108 C CA . THR A 1 385 ? -0.584 9.108 29.785 1.00 87.81 385 THR A CA 1
ATOM 3109 C C . THR A 1 385 ? -1.547 10.245 30.089 1.00 87.81 385 THR A C 1
ATOM 3111 O O . THR A 1 385 ? -1.093 11.271 30.568 1.00 87.81 385 THR A O 1
ATOM 3114 N N . VAL A 1 386 ? -2.848 10.084 29.857 1.00 86.00 386 VAL A N 1
ATOM 3115 C CA . VAL A 1 386 ? -3.818 11.171 30.051 1.00 86.00 386 VAL A CA 1
ATOM 3116 C C . VAL A 1 386 ? -4.644 11.015 31.310 1.00 86.00 386 VAL A C 1
ATOM 3118 O O . VAL A 1 386 ? -4.966 9.899 31.715 1.00 86.00 386 VAL A O 1
ATOM 3121 N N . GLU A 1 387 ? -5.063 12.130 31.892 1.00 81.00 387 GLU A N 1
ATOM 3122 C CA . GLU A 1 387 ? -6.113 12.148 32.911 1.00 81.00 387 GLU A CA 1
ATOM 3123 C C . GLU A 1 387 ? -7.511 12.291 32.271 1.00 81.00 387 GLU A C 1
ATOM 3125 O O . GLU A 1 387 ? -7.657 12.482 31.062 1.00 81.00 387 GLU A O 1
ATOM 3130 N N . GLN A 1 388 ? -8.568 12.084 33.064 1.00 77.50 388 GLN A N 1
ATOM 3131 C CA . GLN A 1 388 ? -9.946 11.958 32.558 1.00 77.50 388 GLN A CA 1
ATOM 3132 C C . GLN A 1 388 ? -10.452 13.223 31.842 1.00 77.50 388 GLN A C 1
ATOM 3134 O O . GLN A 1 388 ? -11.230 13.116 30.900 1.00 77.50 388 GLN A O 1
ATOM 3139 N N . ASP A 1 389 ? -10.025 14.400 32.291 1.00 79.19 389 ASP A N 1
ATOM 3140 C CA . ASP A 1 389 ? -10.372 15.713 31.739 1.00 79.19 389 ASP A CA 1
ATOM 3141 C C . ASP A 1 389 ? -9.719 15.984 30.376 1.00 79.19 389 ASP A C 1
ATOM 3143 O O . ASP A 1 389 ? -10.284 16.694 29.552 1.00 79.19 389 ASP A O 1
ATOM 3147 N N . GLN A 1 390 ? -8.579 15.356 30.084 1.00 83.31 390 GLN A N 1
ATOM 3148 C CA . GLN A 1 390 ? -7.916 15.472 28.781 1.00 83.31 390 GLN A CA 1
ATOM 3149 C C . GLN A 1 390 ? -8.564 14.605 27.689 1.00 83.31 390 GLN A C 1
ATOM 3151 O O . GLN A 1 390 ? -8.252 14.762 26.507 1.00 83.31 390 GLN A O 1
ATOM 3156 N N . LEU A 1 391 ? -9.470 13.688 28.052 1.00 85.19 391 LEU A N 1
ATOM 3157 C CA . LEU A 1 391 ? -10.188 12.855 27.082 1.00 85.19 391 LEU A CA 1
ATOM 3158 C C . LEU A 1 391 ? -11.130 13.670 26.191 1.00 85.19 391 LEU A C 1
ATOM 3160 O O . LEU A 1 391 ? -11.376 13.273 25.051 1.00 85.19 391 LEU A O 1
ATOM 3164 N N . ASP A 1 392 ? -11.613 14.816 26.674 1.00 87.81 392 ASP A N 1
ATOM 3165 C CA . ASP A 1 392 ? -12.475 15.707 25.896 1.00 87.81 392 ASP A CA 1
ATOM 3166 C C . ASP A 1 392 ? -11.744 16.238 24.651 1.00 87.81 392 ASP A C 1
ATOM 3168 O O . ASP A 1 392 ? -12.346 16.348 23.587 1.00 87.81 392 ASP A O 1
ATOM 3172 N N . HIS A 1 393 ? -10.421 16.422 24.709 1.00 90.62 393 HIS A N 1
ATOM 3173 C CA . HIS A 1 393 ? -9.626 16.823 23.541 1.00 90.62 393 HIS A CA 1
ATOM 3174 C C . HIS A 1 393 ? -9.574 15.749 22.446 1.00 90.62 393 HIS A C 1
ATOM 3176 O O . HIS A 1 393 ? -9.472 16.065 21.261 1.00 90.62 393 HIS A O 1
ATOM 3182 N N . ILE A 1 394 ? -9.693 14.468 22.813 1.00 91.12 394 ILE A N 1
ATOM 3183 C CA . ILE A 1 394 ? -9.823 13.377 21.835 1.00 91.12 394 ILE A CA 1
ATOM 3184 C C . ILE A 1 394 ? -11.181 13.485 21.133 1.00 91.12 394 ILE A C 1
ATOM 3186 O O . ILE A 1 394 ? -11.266 13.302 19.918 1.00 91.12 394 ILE A O 1
ATOM 3190 N N . ALA A 1 395 ? -12.239 13.808 21.883 1.00 89.69 395 ALA A N 1
ATOM 3191 C CA . ALA A 1 395 ? -13.567 14.029 21.323 1.00 89.69 395 ALA A CA 1
ATOM 3192 C C . ALA A 1 395 ? -13.594 15.230 20.370 1.00 89.69 395 ALA A C 1
ATOM 3194 O O . ALA A 1 395 ? -14.058 15.098 19.237 1.00 89.69 395 ALA A O 1
ATOM 3195 N N . GLU A 1 396 ? -13.019 16.358 20.792 1.00 91.44 396 GLU A N 1
ATOM 3196 C CA . GLU A 1 396 ? -12.872 17.568 19.978 1.00 91.44 396 GLU A CA 1
ATOM 3197 C C . GLU A 1 396 ? -12.114 17.285 18.674 1.00 91.44 396 GLU A C 1
ATOM 3199 O O . GLU A 1 396 ? -12.529 17.735 17.601 1.00 91.44 396 GLU A O 1
ATOM 3204 N N . PHE A 1 397 ? -11.043 16.485 18.735 1.00 94.31 397 PHE A N 1
ATOM 3205 C CA . PHE A 1 397 ? -10.330 16.047 17.540 1.00 94.31 397 PHE A CA 1
ATOM 3206 C C . PHE A 1 397 ? -11.246 15.275 16.584 1.00 94.31 397 PHE A C 1
ATOM 3208 O O . PHE A 1 397 ? -11.320 15.639 15.407 1.00 94.31 397 PHE A O 1
ATOM 3215 N N . PHE A 1 398 ? -11.973 14.257 17.061 1.00 93.12 398 PHE A N 1
ATOM 3216 C CA . PHE A 1 398 ? -12.864 13.465 16.206 1.00 93.12 398 PHE A CA 1
ATOM 3217 C C . PHE A 1 398 ? -14.012 14.285 15.615 1.00 93.12 398 PHE A C 1
ATOM 3219 O O . PHE A 1 398 ? -14.353 14.088 14.447 1.00 93.12 398 PHE A O 1
ATOM 3226 N N . ASP A 1 399 ? -14.560 15.244 16.361 1.00 91.75 399 ASP A N 1
ATOM 3227 C CA . ASP A 1 399 ? -15.542 16.187 15.824 1.00 91.75 399 ASP A CA 1
ATOM 3228 C C . ASP A 1 399 ? -14.920 17.079 14.731 1.00 91.75 399 ASP A C 1
ATOM 3230 O O . ASP A 1 399 ? -15.538 17.314 13.690 1.00 91.75 399 ASP A O 1
ATOM 3234 N N . SER A 1 400 ? -13.657 17.498 14.885 1.00 93.81 400 SER A N 1
ATOM 3235 C CA . SER A 1 400 ? -12.947 18.312 13.882 1.00 93.81 400 SER A CA 1
ATOM 3236 C C . SER A 1 400 ? -12.660 17.585 12.557 1.00 93.81 400 SER A C 1
ATOM 3238 O O . SER A 1 400 ? -12.433 18.233 11.526 1.00 93.81 400 SER A O 1
ATOM 3240 N N . VAL A 1 401 ? -12.660 16.245 12.567 1.00 94.56 401 VAL A N 1
ATOM 3241 C CA . VAL A 1 401 ? -12.413 15.396 11.387 1.00 94.56 401 VAL A CA 1
ATOM 3242 C C . VAL A 1 401 ? -13.643 14.597 10.949 1.00 94.56 401 VAL A C 1
ATOM 3244 O O . VAL A 1 401 ? -13.560 13.817 10.001 1.00 94.56 401 VAL A O 1
ATOM 3247 N N . GLU A 1 402 ? -14.808 14.828 11.559 1.00 91.38 402 GLU A N 1
ATOM 3248 C CA . GLU A 1 402 ? -16.054 14.104 11.265 1.00 91.38 402 GLU A CA 1
ATOM 3249 C C . GLU A 1 402 ? -16.423 14.147 9.775 1.00 91.38 402 GLU A C 1
ATOM 3251 O O . GLU A 1 402 ? -16.897 13.165 9.202 1.00 91.38 402 GLU A O 1
ATOM 3256 N N . THR A 1 403 ? -16.163 15.276 9.116 1.00 92.19 403 THR A N 1
ATOM 3257 C CA . THR A 1 403 ? -16.463 15.461 7.688 1.00 92.19 403 THR A CA 1
ATOM 3258 C C . THR A 1 403 ? -15.692 14.507 6.769 1.00 92.19 403 THR A C 1
ATOM 3260 O O . THR A 1 403 ? -16.161 14.247 5.656 1.00 92.19 403 THR A O 1
ATOM 3263 N N . PHE A 1 404 ? -14.572 13.943 7.238 1.00 94.62 404 PHE A N 1
ATOM 3264 C CA . PHE A 1 404 ? -13.792 12.925 6.533 1.00 94.62 404 PHE A CA 1
ATOM 3265 C C . PHE A 1 404 ? -14.255 11.494 6.827 1.00 94.62 404 PHE A C 1
ATOM 3267 O O . PHE A 1 404 ? -14.049 10.629 5.978 1.00 94.62 404 PHE A O 1
ATOM 3274 N N . PHE A 1 405 ? -14.904 11.240 7.972 1.00 94.75 405 PHE A N 1
ATOM 3275 C CA . PHE A 1 405 ? -15.369 9.918 8.435 1.00 94.75 405 PHE A CA 1
ATOM 3276 C C . PHE A 1 405 ? -16.899 9.841 8.479 1.00 94.75 405 PHE A C 1
ATOM 3278 O O . PHE A 1 405 ? -17.539 9.676 9.520 1.00 94.75 405 PHE A O 1
ATOM 3285 N N . ARG A 1 406 ? -17.505 9.994 7.305 1.00 91.88 406 ARG A N 1
ATOM 3286 C CA . ARG A 1 406 ? -18.946 10.142 7.133 1.00 91.88 406 ARG A CA 1
ATOM 3287 C C . ARG A 1 406 ? -19.663 8.800 7.087 1.00 91.88 406 ARG A C 1
ATOM 3289 O O . ARG A 1 406 ? -19.430 7.994 6.196 1.00 91.88 406 ARG A O 1
ATOM 3296 N N . SER A 1 407 ? -20.587 8.599 8.024 1.00 91.31 407 SER A N 1
ATOM 3297 C CA . SER A 1 407 ? -21.391 7.370 8.123 1.00 91.31 407 SER A CA 1
ATOM 3298 C C . SER A 1 407 ? -22.552 7.275 7.128 1.00 91.31 407 SER A C 1
ATOM 3300 O O . SER A 1 407 ? -23.129 6.203 6.967 1.00 91.31 407 SER A O 1
ATOM 3302 N N . ASP A 1 408 ? -22.903 8.376 6.459 1.00 89.88 408 ASP A N 1
ATOM 3303 C CA . ASP A 1 408 ? -23.902 8.395 5.384 1.00 89.88 408 ASP A CA 1
ATOM 3304 C C . ASP A 1 408 ? -23.322 7.972 4.027 1.00 89.88 408 ASP A C 1
ATOM 3306 O O . ASP A 1 408 ? -24.057 7.838 3.049 1.00 89.88 408 ASP A O 1
ATOM 3310 N N . ARG A 1 409 ? -22.008 7.737 3.965 1.00 86.94 409 ARG A N 1
ATOM 3311 C CA . ARG A 1 409 ? -21.328 7.180 2.798 1.00 86.94 409 ARG A CA 1
ATOM 3312 C C . ARG A 1 409 ? -21.166 5.675 2.990 1.00 86.94 409 ARG A C 1
ATOM 3314 O O . ARG A 1 409 ? -20.849 5.231 4.087 1.00 86.94 409 ARG A O 1
ATOM 3321 N N . GLY A 1 410 ? -21.372 4.898 1.924 1.00 91.25 410 GLY A N 1
ATOM 3322 C CA . GLY A 1 410 ? -20.971 3.485 1.876 1.00 91.25 410 GLY A CA 1
ATOM 3323 C C . GLY A 1 410 ? -19.447 3.343 1.927 1.00 91.25 410 GLY A C 1
ATOM 3324 O O . GLY A 1 410 ? -18.768 4.201 2.471 1.00 91.25 410 GLY A O 1
ATOM 3325 N N . ILE A 1 411 ? -18.865 2.306 1.334 1.00 95.62 411 ILE A N 1
ATOM 3326 C CA . ILE A 1 411 ? -17.398 2.180 1.280 1.00 95.62 411 ILE A CA 1
ATOM 3327 C C . ILE A 1 411 ? -16.801 3.340 0.451 1.00 95.62 411 ILE A C 1
ATOM 3329 O O . ILE A 1 411 ? -17.323 3.666 -0.616 1.00 95.62 411 ILE A O 1
ATOM 3333 N N . TYR A 1 412 ? -15.726 3.987 0.911 1.00 96.50 412 TYR A N 1
ATOM 3334 C CA . TYR A 1 412 ? -15.011 5.011 0.127 1.00 96.50 412 TYR A CA 1
ATOM 3335 C C . TYR A 1 412 ? -13.525 5.107 0.487 1.00 96.50 412 TYR A C 1
ATOM 3337 O O . TYR A 1 412 ? -13.064 4.524 1.471 1.00 96.50 412 TYR A O 1
ATOM 3345 N N . PHE A 1 413 ? -12.774 5.857 -0.322 1.00 97.25 413 PHE A N 1
ATOM 3346 C CA . PHE A 1 413 ? -11.368 6.164 -0.064 1.00 97.25 413 PHE A CA 1
ATOM 3347 C C . PHE A 1 413 ? -11.175 7.635 0.315 1.00 97.25 413 PHE A C 1
ATOM 3349 O O . PHE A 1 413 ? -11.925 8.510 -0.114 1.00 97.25 413 PHE A O 1
ATOM 3356 N N . ILE A 1 414 ? -10.142 7.905 1.108 1.00 97.31 414 ILE A N 1
ATOM 3357 C CA . ILE A 1 414 ? -9.683 9.252 1.463 1.00 97.31 414 ILE A CA 1
ATOM 3358 C C . ILE A 1 414 ? -8.387 9.514 0.695 1.00 97.31 414 ILE A C 1
ATOM 3360 O O . ILE A 1 414 ? -7.525 8.633 0.620 1.00 97.31 414 ILE A O 1
ATOM 3364 N N . SER A 1 415 ? -8.250 10.700 0.097 1.00 97.00 415 SER A N 1
ATOM 3365 C CA . SER A 1 415 ? -7.009 11.075 -0.587 1.00 97.00 415 SER A CA 1
ATOM 3366 C C . SER A 1 415 ? -5.847 11.102 0.411 1.00 97.00 415 SER A C 1
ATOM 3368 O O . SER A 1 415 ? -6.031 11.421 1.586 1.00 97.00 415 SER A O 1
ATOM 3370 N N . LEU A 1 416 ? -4.633 10.770 -0.029 1.00 95.38 416 LEU A N 1
ATOM 3371 C CA . LEU A 1 416 ? -3.474 10.764 0.863 1.00 95.38 416 LEU A CA 1
ATOM 3372 C C . LEU A 1 416 ? -3.198 12.169 1.428 1.00 95.38 416 LEU A C 1
ATOM 3374 O O . LEU A 1 416 ? -2.846 12.288 2.592 1.00 95.38 416 LEU A O 1
ATOM 3378 N N . THR A 1 417 ? -3.463 13.225 0.653 1.00 95.81 417 THR A N 1
ATOM 3379 C CA . THR A 1 417 ? -3.359 14.625 1.097 1.00 95.81 417 THR A CA 1
ATOM 3380 C C . THR A 1 417 ? -4.343 14.966 2.220 1.00 95.81 417 THR A C 1
ATOM 3382 O O . THR A 1 417 ? -3.958 15.582 3.218 1.00 95.81 417 THR A O 1
ATOM 3385 N N . ASP A 1 418 ? -5.606 14.550 2.092 1.00 97.31 418 ASP A N 1
ATOM 3386 C CA . ASP A 1 418 ? -6.593 14.726 3.163 1.00 97.31 418 ASP A CA 1
ATOM 3387 C C . ASP A 1 418 ? -6.196 13.910 4.396 1.00 97.31 418 ASP A C 1
ATOM 3389 O O . ASP A 1 418 ? -6.289 14.391 5.524 1.00 97.31 418 ASP A O 1
ATOM 3393 N N . PHE A 1 419 ? -5.699 12.689 4.189 1.00 97.56 419 PHE A N 1
ATOM 3394 C CA . PHE A 1 419 ? -5.273 11.823 5.279 1.00 97.56 419 PHE A CA 1
ATOM 3395 C C . PHE A 1 419 ? -4.048 12.368 6.029 1.00 97.56 419 PHE A C 1
ATOM 3397 O O . PHE A 1 419 ? -4.028 12.358 7.260 1.00 97.56 419 PHE A O 1
ATOM 3404 N N . ASP A 1 420 ? -3.065 12.924 5.322 1.00 96.88 420 ASP A N 1
ATOM 3405 C CA . ASP A 1 420 ? -1.930 13.621 5.932 1.00 96.88 420 ASP A CA 1
ATOM 3406 C C . ASP A 1 420 ? -2.391 14.847 6.734 1.00 96.88 420 ASP A C 1
ATOM 3408 O O . ASP A 1 420 ? -1.891 15.087 7.831 1.00 96.88 420 ASP A O 1
ATOM 3412 N N . SER A 1 421 ? -3.417 15.559 6.259 1.00 97.69 421 SER A N 1
ATOM 3413 C CA . SER A 1 421 ? -4.024 16.673 7.001 1.00 97.69 421 SER A CA 1
ATOM 3414 C C . SER A 1 421 ? -4.722 16.211 8.288 1.00 97.69 421 SER A C 1
ATOM 3416 O O . SER A 1 421 ? -4.652 16.896 9.308 1.00 97.69 421 SER A O 1
ATOM 3418 N N . ILE A 1 422 ? -5.385 15.048 8.270 1.00 98.19 422 ILE A N 1
ATOM 3419 C CA . ILE A 1 422 ? -5.991 14.432 9.465 1.00 98.19 422 ILE A CA 1
ATOM 3420 C C . ILE A 1 422 ? -4.904 14.042 10.473 1.00 98.19 422 ILE A C 1
ATOM 3422 O O . ILE A 1 422 ? -5.031 14.372 11.653 1.00 98.19 422 ILE A O 1
ATOM 3426 N N . LYS A 1 423 ? -3.827 13.387 10.017 1.00 97.50 423 LYS A N 1
ATOM 3427 C CA . LYS A 1 423 ? -2.687 13.020 10.872 1.00 97.50 423 LYS A CA 1
ATOM 3428 C C . LYS A 1 423 ? -2.034 14.251 11.489 1.00 97.50 423 LYS A C 1
ATOM 3430 O O . LYS A 1 423 ? -1.818 14.265 12.692 1.00 97.50 423 LYS A O 1
ATOM 3435 N N . GLN A 1 424 ? -1.798 15.306 10.707 1.00 97.25 424 GLN A N 1
ATOM 3436 C CA . GLN A 1 424 ? -1.213 16.541 11.231 1.00 97.25 424 GLN A CA 1
ATOM 3437 C C . GLN A 1 424 ? -2.096 17.176 12.311 1.00 97.25 424 GLN A C 1
ATOM 3439 O O . GLN A 1 424 ? -1.595 17.549 13.365 1.00 97.25 424 GLN A O 1
ATOM 3444 N N . LYS A 1 425 ? -3.420 17.232 12.104 1.00 97.00 425 LYS A N 1
ATOM 3445 C CA . LYS A 1 425 ? -4.355 17.714 13.136 1.00 97.00 425 LYS A CA 1
ATOM 3446 C C . LYS A 1 425 ? -4.285 16.890 14.420 1.00 97.00 425 LYS A C 1
ATOM 3448 O O . LYS A 1 425 ? -4.389 17.452 15.510 1.00 97.00 425 LYS A O 1
ATOM 3453 N N . TRP A 1 426 ? -4.146 15.570 14.298 1.00 96.75 426 TRP A N 1
ATOM 3454 C CA . TRP A 1 426 ? -3.976 14.698 15.455 1.00 96.75 426 TRP A CA 1
ATOM 3455 C C . TRP A 1 426 ? -2.653 14.979 16.174 1.00 96.75 426 TRP A C 1
ATOM 3457 O O . TRP A 1 426 ? -2.667 15.180 17.385 1.00 96.75 426 TRP A O 1
ATOM 3467 N N . GLU A 1 427 ? -1.538 15.074 15.444 1.00 96.44 427 GLU A N 1
ATOM 3468 C CA . GLU A 1 427 ? -0.230 15.412 16.020 1.00 96.44 427 GLU A CA 1
ATOM 3469 C C . GLU A 1 427 ? -0.249 16.764 16.739 1.00 96.44 427 GLU A C 1
ATOM 3471 O O . GLU A 1 427 ? 0.237 16.871 17.865 1.00 96.44 427 GLU A O 1
ATOM 3476 N N . ASP A 1 428 ? -0.876 17.780 16.143 1.00 95.38 428 ASP A N 1
ATOM 3477 C CA . ASP A 1 428 ? -1.011 19.108 16.744 1.00 95.38 428 ASP A CA 1
ATOM 3478 C C . ASP A 1 428 ? -1.852 19.055 18.029 1.00 95.38 428 ASP A C 1
ATOM 3480 O O . ASP A 1 428 ? -1.480 19.645 19.050 1.00 95.38 428 ASP A O 1
ATOM 3484 N N . THR A 1 429 ? -2.966 18.311 18.009 1.00 94.44 429 THR A N 1
ATOM 3485 C CA . THR A 1 429 ? -3.821 18.100 19.191 1.00 94.44 429 THR A CA 1
ATOM 3486 C C . THR A 1 429 ? -3.043 17.386 20.289 1.00 94.44 429 THR A C 1
ATOM 3488 O O . THR A 1 429 ? -3.049 17.814 21.445 1.00 94.44 429 THR A O 1
ATOM 3491 N N . TYR A 1 430 ? -2.325 16.322 19.929 1.00 93.62 430 TYR A N 1
ATOM 3492 C CA . TYR A 1 430 ? -1.545 15.547 20.874 1.00 93.62 430 TYR A CA 1
ATOM 3493 C C . TYR A 1 430 ? -0.443 16.396 21.508 1.00 93.62 430 TYR A C 1
ATOM 3495 O O . TYR A 1 430 ? -0.357 16.479 22.730 1.00 93.62 430 TYR A O 1
ATOM 3503 N N . ALA A 1 431 ? 0.366 17.077 20.696 1.00 92.75 431 ALA A N 1
ATOM 3504 C CA . ALA A 1 431 ? 1.495 17.868 21.168 1.00 92.75 431 ALA A CA 1
ATOM 3505 C C . ALA A 1 431 ? 1.081 19.052 22.055 1.00 92.75 431 ALA A C 1
ATOM 3507 O O . ALA A 1 431 ? 1.818 19.391 22.979 1.00 92.75 431 ALA A O 1
ATOM 3508 N N . SER A 1 432 ? -0.067 19.681 21.782 1.00 89.00 432 SER A N 1
ATOM 3509 C CA . SER A 1 432 ? -0.499 20.894 22.490 1.00 89.00 432 SER A CA 1
ATOM 3510 C C . SER A 1 432 ? -1.375 20.637 23.717 1.00 89.00 432 SER A C 1
ATOM 3512 O O . SER A 1 432 ? -1.261 21.385 24.687 1.00 89.00 432 SER A O 1
ATOM 3514 N N . MET A 1 433 ? -2.224 19.604 23.693 1.00 84.31 433 MET A N 1
ATOM 3515 C CA . MET A 1 433 ? -3.263 19.404 24.716 1.00 84.31 433 MET A CA 1
ATOM 3516 C C . MET A 1 433 ? -3.105 18.112 25.527 1.00 84.31 433 MET A C 1
ATOM 3518 O O . MET A 1 433 ? -3.702 17.976 26.597 1.00 84.31 433 MET A O 1
ATOM 3522 N N . ILE A 1 434 ? -2.324 17.148 25.029 1.00 84.19 434 ILE A N 1
ATOM 3523 C CA . ILE A 1 434 ? -2.300 15.782 25.571 1.00 84.19 434 ILE A CA 1
ATOM 3524 C C . ILE A 1 434 ? -0.914 15.383 26.084 1.00 84.19 434 ILE A C 1
ATOM 3526 O O . ILE A 1 434 ? -0.801 14.752 27.133 1.00 84.19 434 ILE A O 1
ATOM 3530 N N . LYS A 1 435 ? 0.145 15.712 25.344 1.00 87.31 435 LYS A N 1
ATOM 3531 C CA . LYS A 1 435 ? 1.498 15.217 25.588 1.00 87.31 435 LYS A CA 1
ATOM 3532 C C . LYS A 1 435 ? 2.038 15.717 26.929 1.00 87.31 435 LYS A C 1
ATOM 3534 O O . LYS A 1 435 ? 2.321 16.900 27.093 1.00 87.31 435 LYS A O 1
ATOM 3539 N N . ASP A 1 436 ? 2.292 14.780 27.836 1.00 84.00 436 ASP A N 1
ATOM 3540 C CA . ASP A 1 436 ? 3.040 15.014 29.069 1.00 84.00 436 ASP A CA 1
ATOM 3541 C C . ASP A 1 436 ? 4.245 14.064 29.135 1.00 84.00 436 ASP A C 1
ATOM 3543 O O . ASP A 1 436 ? 4.121 12.860 29.369 1.00 84.00 436 ASP A O 1
ATOM 3547 N N . GLU A 1 437 ? 5.438 14.615 28.908 1.00 81.50 437 GLU A N 1
ATOM 3548 C CA . GLU A 1 437 ? 6.697 13.859 28.917 1.00 81.50 437 GLU A CA 1
ATOM 3549 C C . GLU A 1 437 ? 7.125 13.412 30.324 1.00 81.50 437 GLU A C 1
ATOM 3551 O O . GLU A 1 437 ? 8.014 12.568 30.458 1.00 81.50 437 GLU A O 1
ATOM 3556 N N . SER A 1 438 ? 6.502 13.946 31.380 1.00 81.88 438 SER A N 1
ATOM 3557 C CA . SER A 1 438 ? 6.802 13.551 32.758 1.00 81.88 438 SER A CA 1
ATOM 3558 C C . SER A 1 438 ? 6.233 12.173 33.118 1.00 81.88 438 SER A C 1
ATOM 3560 O O . SER A 1 438 ? 6.708 11.532 34.063 1.00 81.88 438 SER A O 1
ATOM 3562 N N . ILE A 1 439 ? 5.253 11.677 32.353 1.00 82.38 439 ILE A N 1
ATOM 3563 C CA . ILE A 1 439 ? 4.563 10.422 32.646 1.00 82.38 439 ILE A CA 1
ATOM 3564 C C . ILE A 1 439 ? 5.309 9.234 32.033 1.00 82.38 439 ILE A C 1
ATOM 3566 O O . ILE A 1 439 ? 5.414 9.055 30.820 1.00 82.38 439 ILE A O 1
ATOM 3570 N N . LEU A 1 440 ? 5.791 8.349 32.907 1.00 82.94 440 LEU A N 1
ATOM 3571 C CA . LEU A 1 440 ? 6.444 7.109 32.501 1.00 82.94 440 LEU A CA 1
ATOM 3572 C C . LEU A 1 440 ? 5.417 6.058 32.066 1.00 82.94 440 LEU A C 1
ATOM 3574 O O . LEU A 1 440 ? 4.719 5.449 32.882 1.00 82.94 440 LEU A O 1
ATOM 3578 N N . VAL A 1 441 ? 5.400 5.784 30.765 1.00 86.00 441 VAL A N 1
ATOM 3579 C CA . VAL A 1 441 ? 4.585 4.732 30.155 1.00 86.00 441 VAL A CA 1
ATOM 3580 C C . VAL A 1 441 ? 5.051 3.344 30.598 1.00 86.00 441 VAL A C 1
ATOM 3582 O O . VAL A 1 441 ? 6.239 3.010 30.563 1.00 86.00 441 VAL A O 1
ATOM 3585 N N . LYS A 1 442 ? 4.098 2.476 30.949 1.00 89.88 442 LYS A N 1
ATOM 3586 C CA . LYS A 1 442 ? 4.387 1.111 31.399 1.00 89.88 442 LYS A CA 1
ATOM 3587 C C . LYS A 1 442 ? 4.534 0.162 30.206 1.00 89.88 442 LYS A C 1
ATOM 3589 O O . LYS A 1 442 ? 3.855 0.275 29.185 1.00 89.88 442 LYS A O 1
ATOM 3594 N N . SER A 1 443 ? 5.429 -0.813 30.334 1.00 88.00 443 SER A N 1
ATOM 3595 C CA . SER A 1 443 ? 5.636 -1.859 29.330 1.00 88.00 443 SER A CA 1
ATOM 3596 C C . SER A 1 443 ? 4.761 -3.089 29.583 1.00 88.00 443 SER A C 1
ATOM 3598 O O . SER A 1 443 ? 4.318 -3.352 30.706 1.00 88.00 443 SER A O 1
ATOM 3600 N N . PHE A 1 444 ? 4.519 -3.856 28.519 1.00 89.88 444 PHE A N 1
ATOM 3601 C CA . PHE A 1 444 ? 3.895 -5.170 28.627 1.00 89.88 444 PHE A CA 1
ATOM 3602 C C . PHE A 1 444 ? 4.809 -6.130 29.391 1.00 89.88 444 PHE A C 1
ATOM 3604 O O . PHE A 1 444 ? 6.029 -6.139 29.204 1.00 89.88 444 PHE A O 1
ATOM 3611 N N . ARG A 1 445 ? 4.218 -6.973 30.240 1.00 86.50 445 ARG A N 1
ATOM 3612 C CA . ARG A 1 445 ? 4.935 -8.088 30.859 1.00 86.50 445 ARG A CA 1
ATOM 3613 C C . ARG A 1 445 ? 5.162 -9.181 29.826 1.00 86.50 445 ARG A C 1
ATOM 3615 O O . ARG A 1 445 ? 4.310 -9.448 28.985 1.00 86.50 445 ARG A O 1
ATOM 3622 N N . ARG A 1 446 ? 6.305 -9.855 29.933 1.00 85.56 446 ARG A N 1
ATOM 3623 C CA . ARG A 1 446 ? 6.631 -10.992 29.073 1.00 85.56 446 ARG A CA 1
ATOM 3624 C C . ARG A 1 446 ? 5.679 -12.160 29.352 1.00 85.56 446 ARG A C 1
ATOM 3626 O O . ARG A 1 446 ? 5.593 -12.628 30.487 1.00 85.56 446 ARG A O 1
ATOM 3633 N N . VAL A 1 447 ? 5.026 -12.655 28.307 1.00 86.06 447 VAL A N 1
ATOM 3634 C CA . VAL A 1 447 ? 4.273 -13.914 28.312 1.00 86.06 447 VAL A CA 1
ATOM 3635 C C . VAL A 1 447 ? 5.279 -15.065 28.349 1.00 86.06 447 VAL A C 1
ATOM 3637 O O . VAL A 1 447 ? 6.268 -15.070 27.612 1.00 86.06 447 VAL A O 1
ATOM 3640 N N . ARG A 1 448 ? 5.074 -16.000 29.279 1.00 84.44 448 ARG A N 1
ATOM 3641 C CA . ARG A 1 448 ? 5.961 -17.152 29.491 1.00 84.44 448 ARG A CA 1
ATOM 3642 C C . ARG A 1 448 ? 5.619 -18.283 28.519 1.00 84.44 448 ARG A C 1
ATOM 3644 O O . ARG A 1 448 ? 4.555 -18.292 27.907 1.00 84.44 448 ARG A O 1
ATOM 3651 N N . ASN A 1 449 ? 6.511 -19.269 28.435 1.00 77.25 449 ASN A N 1
ATOM 3652 C CA . ASN A 1 449 ? 6.229 -20.524 27.740 1.00 77.25 449 ASN A CA 1
ATOM 3653 C C . ASN A 1 449 ? 4.986 -21.173 28.382 1.00 77.25 449 ASN A C 1
ATOM 3655 O O . ASN A 1 449 ? 4.980 -21.393 29.594 1.00 77.25 449 ASN A O 1
ATOM 3659 N N . GLY A 1 450 ? 3.941 -21.429 27.586 1.00 85.12 450 GLY A N 1
ATOM 3660 C CA . GLY A 1 450 ? 2.630 -21.904 28.062 1.00 85.12 450 GLY A CA 1
ATOM 3661 C C . GLY A 1 450 ? 1.523 -20.839 28.122 1.00 85.12 450 GLY A C 1
ATOM 3662 O O . GLY A 1 450 ? 0.485 -21.078 28.738 1.00 85.12 450 GLY A O 1
ATOM 3663 N N . GLY A 1 451 ? 1.732 -19.672 27.509 1.00 93.00 451 GLY A N 1
ATOM 3664 C CA . GLY A 1 451 ? 0.714 -18.635 27.338 1.00 93.00 451 GLY A CA 1
ATOM 3665 C C . GLY A 1 451 ? 0.367 -17.861 28.610 1.00 93.00 451 GLY A C 1
ATOM 3666 O O . GLY A 1 451 ? 1.189 -17.733 29.520 1.00 93.00 451 GLY A O 1
ATOM 3667 N N . PHE A 1 452 ? -0.838 -17.283 28.662 1.00 95.88 452 PHE A N 1
ATOM 3668 C CA . PHE A 1 452 ? -1.290 -16.443 29.780 1.00 95.88 452 PHE A CA 1
ATOM 3669 C C . PHE A 1 452 ? -2.742 -16.724 30.190 1.00 95.88 452 PHE A C 1
ATOM 3671 O O . PHE A 1 452 ? -3.589 -17.096 29.376 1.00 95.88 452 PHE A O 1
ATOM 3678 N N . SER A 1 453 ? -3.036 -16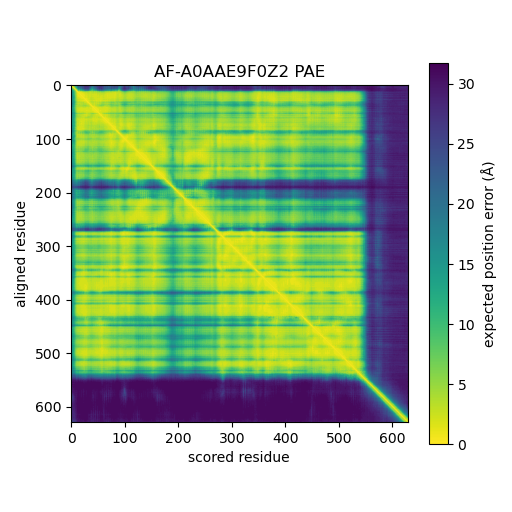.562 31.480 1.00 95.81 453 SER A N 1
ATOM 3679 C CA . SER A 1 453 ? -4.372 -16.731 32.063 1.00 95.81 453 SER A CA 1
ATOM 3680 C C . SER A 1 453 ? -5.244 -15.477 31.944 1.00 95.81 453 SER A C 1
ATOM 3682 O O . SER A 1 453 ? -4.746 -14.378 31.700 1.00 95.81 453 SER A O 1
ATOM 3684 N N . LEU A 1 454 ? -6.547 -15.619 32.215 1.00 96.31 454 LEU A N 1
ATOM 3685 C CA . LEU A 1 454 ? -7.448 -14.475 32.399 1.00 96.31 454 LEU A CA 1
ATOM 3686 C C . LEU A 1 454 ? -6.920 -13.508 33.470 1.00 96.31 454 LEU A C 1
ATOM 3688 O O . LEU A 1 454 ? -7.004 -12.294 33.305 1.00 96.31 454 LEU A O 1
ATOM 3692 N N . GLU A 1 455 ? -6.360 -14.039 34.556 1.00 95.88 455 GLU A N 1
ATOM 3693 C CA . GLU A 1 455 ? -5.842 -13.217 35.648 1.00 95.88 455 GLU A CA 1
ATOM 3694 C C . GLU A 1 455 ? -4.572 -12.466 35.232 1.00 95.88 455 GLU A C 1
ATOM 3696 O O . GLU A 1 455 ? -4.414 -11.296 35.565 1.00 95.88 455 GLU A O 1
ATOM 3701 N N . ASP A 1 456 ? -3.702 -13.079 34.423 1.00 96.06 456 ASP A N 1
ATOM 3702 C CA . ASP A 1 456 ? -2.538 -12.396 33.844 1.00 96.06 456 ASP A CA 1
ATOM 3703 C C . ASP A 1 456 ? -2.969 -11.229 32.946 1.00 96.06 456 ASP A C 1
ATOM 3705 O O . ASP A 1 456 ? -2.418 -10.131 33.053 1.00 96.06 456 ASP A O 1
ATOM 3709 N N . PHE A 1 457 ? -3.992 -11.436 32.109 1.00 96.00 457 PHE A N 1
ATOM 3710 C CA . PHE A 1 457 ? -4.549 -10.386 31.255 1.00 96.00 457 PHE A CA 1
ATOM 3711 C C . PHE A 1 457 ? -5.162 -9.244 32.075 1.00 96.00 457 PHE A C 1
ATOM 3713 O O . PHE A 1 457 ? -4.821 -8.077 31.873 1.00 96.00 457 PHE A O 1
ATOM 3720 N N . LYS A 1 458 ? -6.005 -9.557 33.066 1.00 95.69 458 LYS A N 1
ATOM 3721 C CA . LYS A 1 458 ? -6.582 -8.552 33.973 1.00 95.69 458 LYS A CA 1
ATOM 3722 C C . LYS A 1 458 ? -5.509 -7.779 34.731 1.00 95.69 458 LYS A C 1
ATOM 3724 O O . LYS A 1 458 ? -5.613 -6.561 34.869 1.00 95.69 458 LYS A O 1
ATOM 3729 N N . ASN A 1 459 ? -4.462 -8.460 35.188 1.00 95.12 459 ASN A N 1
ATOM 3730 C CA . ASN A 1 459 ? -3.333 -7.824 35.855 1.00 95.12 459 ASN A CA 1
ATOM 3731 C C . ASN A 1 459 ? -2.553 -6.901 34.918 1.00 95.12 459 ASN A C 1
ATOM 3733 O O . ASN A 1 459 ? -2.118 -5.838 35.360 1.00 95.12 459 ASN A O 1
ATOM 3737 N N . GLN A 1 460 ? -2.418 -7.249 33.636 1.00 95.00 460 GLN A N 1
ATOM 3738 C CA . GLN A 1 460 ? -1.818 -6.367 32.634 1.00 95.00 460 GLN A CA 1
ATOM 3739 C C . GLN A 1 460 ? -2.648 -5.089 32.439 1.00 95.00 460 GLN A C 1
ATOM 3741 O O . GLN A 1 460 ? -2.099 -3.988 32.455 1.00 95.00 460 GLN A O 1
ATOM 3746 N N . LEU A 1 461 ? -3.972 -5.215 32.322 1.00 95.00 461 LEU A N 1
ATOM 3747 C CA . LEU A 1 461 ? -4.874 -4.069 32.180 1.00 95.00 461 LEU A CA 1
ATOM 3748 C C . LEU A 1 461 ? -4.869 -3.168 33.430 1.00 95.00 461 LEU A C 1
ATOM 3750 O O . LEU A 1 461 ? -4.768 -1.945 33.317 1.00 95.00 461 LEU A O 1
ATOM 3754 N N . LYS A 1 462 ? -4.910 -3.766 34.630 1.00 93.69 462 LYS A N 1
ATOM 3755 C CA . LYS A 1 462 ? -4.787 -3.048 35.912 1.00 93.69 462 LYS A CA 1
ATOM 3756 C C . LYS A 1 462 ? -3.429 -2.362 36.039 1.00 93.69 462 LYS A C 1
ATOM 3758 O O . LYS A 1 462 ? -3.365 -1.223 36.486 1.00 93.69 462 LYS A O 1
ATOM 3763 N N . GLN A 1 463 ? -2.346 -3.014 35.607 1.00 93.19 463 GLN A N 1
ATOM 3764 C CA . GLN A 1 463 ? -1.018 -2.405 35.579 1.00 93.19 463 GLN A CA 1
ATOM 3765 C C . GLN A 1 463 ? -1.010 -1.155 34.702 1.00 93.19 463 GLN A C 1
ATOM 3767 O O . GLN A 1 463 ? -0.434 -0.154 35.112 1.00 93.19 463 GLN A O 1
ATOM 3772 N N . PHE A 1 464 ? -1.664 -1.179 33.544 1.00 93.31 464 PHE A N 1
ATOM 3773 C CA . PHE A 1 464 ? -1.823 -0.013 32.671 1.00 93.31 464 PHE A CA 1
ATOM 3774 C C . PHE A 1 464 ? -2.823 1.028 33.191 1.00 93.31 464 PHE A C 1
ATOM 3776 O O . PHE A 1 464 ? -3.076 2.003 32.502 1.00 93.31 464 PHE A O 1
ATOM 3783 N N . ASN A 1 465 ? -3.356 0.862 34.409 1.00 90.81 465 ASN A N 1
ATOM 3784 C CA . ASN A 1 465 ? -4.353 1.743 35.022 1.00 90.81 465 ASN A CA 1
ATOM 3785 C C . ASN A 1 465 ? -5.643 1.891 34.191 1.00 90.81 465 ASN A C 1
ATOM 3787 O O . ASN A 1 465 ? -6.412 2.826 34.400 1.00 90.81 465 ASN A O 1
ATOM 3791 N N . LEU A 1 466 ? -5.934 0.928 33.311 1.00 91.81 466 LEU A N 1
ATOM 3792 C CA . LEU A 1 466 ? -7.087 0.984 32.409 1.00 91.81 466 LEU A CA 1
ATOM 3793 C C . LEU A 1 466 ? -8.431 0.849 33.142 1.00 91.81 466 LEU A C 1
ATOM 3795 O O . LEU A 1 466 ? -9.468 1.183 32.581 1.00 91.81 466 LEU A O 1
ATOM 3799 N N . SER A 1 467 ? -8.432 0.453 34.420 1.00 89.62 467 SER A N 1
ATOM 3800 C CA . SER A 1 467 ? -9.632 0.460 35.271 1.00 89.62 467 SER A CA 1
ATOM 3801 C C . SER A 1 467 ? -10.286 1.825 35.431 1.00 89.62 467 SER A C 1
ATOM 3803 O O . SER A 1 467 ? -11.442 1.884 35.834 1.00 89.62 467 SER A O 1
ATOM 3805 N N . ARG A 1 468 ? -9.551 2.906 35.149 1.00 87.00 468 ARG A N 1
ATOM 3806 C CA . ARG A 1 468 ? -10.083 4.271 35.173 1.00 87.00 468 ARG A CA 1
ATOM 3807 C C . ARG A 1 468 ? -11.095 4.516 34.053 1.00 87.00 468 ARG A C 1
ATOM 3809 O O . ARG A 1 468 ? -12.058 5.238 34.267 1.00 87.00 468 ARG A O 1
ATOM 3816 N N . TYR A 1 469 ? -10.897 3.880 32.900 1.00 86.06 469 TYR A N 1
ATOM 3817 C CA . TYR A 1 469 ? -11.680 4.139 31.688 1.00 86.06 469 TYR A CA 1
ATOM 3818 C C . TYR A 1 469 ? -12.567 2.955 31.289 1.00 86.06 469 TYR A C 1
ATOM 3820 O O . TYR A 1 469 ? -13.554 3.136 30.582 1.00 86.06 469 TYR A O 1
ATOM 3828 N N . PHE A 1 470 ? -12.228 1.739 31.734 1.00 86.50 470 PHE A N 1
ATOM 3829 C CA . PHE A 1 470 ? -12.835 0.505 31.240 1.00 86.50 470 PHE A CA 1
ATOM 3830 C C . PHE A 1 470 ? -13.266 -0.438 32.372 1.00 86.50 470 PHE A C 1
ATOM 3832 O O . PHE A 1 470 ? -12.548 -0.579 33.368 1.00 86.50 470 PHE A O 1
ATOM 3839 N N . PRO A 1 471 ? -14.376 -1.186 32.208 1.00 88.06 471 PRO A N 1
ATOM 3840 C CA . PRO A 1 471 ? -14.788 -2.232 33.141 1.00 88.06 471 PRO A CA 1
ATOM 3841 C C . PRO A 1 471 ? -13.901 -3.479 32.985 1.00 88.06 471 PRO A C 1
ATOM 3843 O O . PRO A 1 471 ? -14.293 -4.489 32.400 1.00 88.06 471 PRO A O 1
ATOM 3846 N N . VAL A 1 472 ? -12.680 -3.407 33.515 1.00 89.81 472 VAL A N 1
ATOM 3847 C CA . VAL A 1 472 ? -11.597 -4.380 33.280 1.00 89.81 472 VAL A CA 1
ATOM 3848 C C . VAL A 1 472 ? -11.969 -5.813 33.636 1.00 89.81 472 VAL A C 1
ATOM 3850 O O . VAL A 1 472 ? -11.544 -6.755 32.969 1.00 89.81 472 VAL A O 1
ATOM 3853 N N . ASP A 1 473 ? -12.754 -5.992 34.697 1.00 88.88 473 ASP A N 1
ATOM 3854 C CA . ASP A 1 473 ? -13.098 -7.322 35.180 1.00 88.88 473 ASP A CA 1
ATOM 3855 C C . ASP A 1 473 ? -14.105 -8.040 34.282 1.00 88.88 473 ASP A C 1
ATOM 3857 O O . ASP A 1 473 ? -13.918 -9.231 34.012 1.00 88.88 473 ASP A O 1
ATOM 3861 N N . GLU A 1 474 ? -15.130 -7.327 33.816 1.00 88.06 474 GLU A N 1
ATOM 3862 C CA . GLU A 1 474 ? -16.172 -7.870 32.942 1.00 88.06 474 GLU A CA 1
ATOM 3863 C C . GLU A 1 474 ? -15.695 -7.905 31.488 1.00 88.06 474 GLU A C 1
ATOM 3865 O O . GLU A 1 474 ? -15.634 -8.973 30.878 1.00 88.06 474 GLU A O 1
ATOM 3870 N N . GLY A 1 475 ? -15.251 -6.761 30.958 1.00 87.56 475 GLY A N 1
ATOM 3871 C CA . GLY A 1 475 ? -14.755 -6.659 29.586 1.00 87.56 475 GLY A CA 1
ATOM 3872 C C . GLY A 1 475 ? -13.531 -7.545 29.352 1.00 87.56 475 GLY A C 1
ATOM 3873 O O . GLY A 1 475 ? -13.426 -8.202 28.318 1.00 87.56 475 GLY A O 1
ATOM 3874 N N . GLY A 1 476 ? -12.640 -7.652 30.347 1.00 91.00 476 GLY A N 1
ATOM 3875 C CA . GLY A 1 476 ? -11.468 -8.518 30.262 1.00 91.00 476 GLY A CA 1
ATOM 3876 C C . GLY A 1 476 ? -11.848 -9.997 30.181 1.00 91.00 476 GLY A C 1
ATOM 3877 O O . GLY A 1 476 ? -11.234 -10.751 29.429 1.00 91.00 476 GLY A O 1
ATOM 3878 N N . ARG A 1 477 ? -12.902 -10.412 30.899 1.00 93.56 477 ARG A N 1
ATOM 3879 C CA . ARG A 1 477 ? -13.439 -11.778 30.822 1.00 93.56 477 ARG A CA 1
ATOM 3880 C C . ARG A 1 477 ? -14.049 -12.064 29.453 1.00 93.56 477 ARG A C 1
ATOM 3882 O O . ARG A 1 477 ? -13.760 -13.116 28.892 1.00 93.56 477 ARG A O 1
ATOM 3889 N N . ILE A 1 478 ? -14.854 -11.147 28.918 1.00 90.94 478 ILE A N 1
ATOM 3890 C CA . ILE A 1 478 ? -15.496 -11.296 27.601 1.00 90.94 478 ILE A CA 1
ATOM 3891 C C . ILE A 1 478 ? -14.436 -11.475 26.507 1.00 90.94 478 ILE A C 1
ATOM 3893 O O . ILE A 1 478 ? -14.461 -12.467 25.779 1.00 90.94 478 ILE A O 1
ATOM 3897 N N . LEU A 1 479 ? -13.462 -10.563 26.446 1.00 92.88 479 LEU A N 1
ATOM 3898 C CA . LEU A 1 479 ? -12.384 -10.591 25.455 1.00 92.88 479 LEU A CA 1
ATOM 3899 C C . LEU A 1 479 ? -11.523 -11.853 25.557 1.00 92.88 479 LEU A C 1
ATOM 3901 O O . LEU A 1 479 ? -11.229 -12.494 24.547 1.00 92.88 479 LEU A O 1
ATOM 3905 N N . TYR A 1 480 ? -11.137 -12.234 26.775 1.00 94.94 480 TYR A N 1
ATOM 3906 C CA . TYR A 1 480 ? -10.338 -13.436 26.988 1.00 94.94 480 TYR A CA 1
ATOM 3907 C C . TYR A 1 480 ? -11.096 -14.699 26.569 1.00 94.94 480 TYR A C 1
ATOM 3909 O O . TYR A 1 480 ? -10.537 -15.528 25.857 1.00 94.94 480 TYR A O 1
ATOM 3917 N N . ASN A 1 481 ? -12.374 -14.821 26.952 1.00 94.00 481 ASN A N 1
ATOM 3918 C CA . ASN A 1 481 ? -13.222 -15.956 26.586 1.00 94.00 481 ASN A CA 1
ATOM 3919 C C . ASN A 1 481 ? -13.399 -16.071 25.066 1.00 94.00 481 ASN A C 1
ATOM 3921 O O . ASN A 1 481 ? -13.291 -17.164 24.513 1.00 94.00 481 ASN A O 1
ATOM 3925 N N . TRP A 1 482 ? -13.605 -14.941 24.384 1.00 94.19 482 TRP A N 1
ATOM 3926 C CA . TRP A 1 482 ? -13.656 -14.891 22.923 1.00 94.19 482 TRP A CA 1
ATOM 3927 C C . TRP A 1 482 ? -12.349 -15.385 22.286 1.00 94.19 482 TRP A C 1
ATOM 3929 O O . TRP A 1 482 ? -12.374 -16.104 21.285 1.00 94.19 482 TRP A O 1
ATOM 3939 N N . LYS A 1 483 ? -11.197 -15.053 22.881 1.00 94.56 483 LYS A N 1
ATOM 3940 C CA . LYS A 1 483 ? -9.888 -15.454 22.356 1.00 94.56 483 LYS A CA 1
ATOM 3941 C C . LYS A 1 483 ? -9.574 -16.927 22.585 1.00 94.56 483 LYS A C 1
ATOM 3943 O O . LYS A 1 483 ? -9.113 -17.590 21.658 1.00 94.56 483 LYS A O 1
ATOM 3948 N N . ILE A 1 484 ? -9.852 -17.455 23.778 1.00 94.94 484 ILE A N 1
ATOM 3949 C CA . ILE A 1 484 ? -9.609 -18.875 24.077 1.00 94.94 484 ILE A CA 1
ATOM 3950 C C . ILE A 1 484 ? -10.534 -19.815 23.296 1.00 94.94 484 ILE A C 1
ATOM 3952 O O . ILE A 1 484 ? -10.185 -20.973 23.090 1.00 94.94 484 ILE A O 1
ATOM 3956 N N . ALA A 1 485 ? -11.680 -19.317 22.818 1.00 93.69 485 ALA A N 1
ATOM 3957 C CA . ALA A 1 485 ? -12.550 -20.054 21.902 1.00 93.69 485 ALA A CA 1
ATOM 3958 C C . ALA A 1 485 ? -11.919 -20.263 20.510 1.00 93.69 485 ALA A C 1
ATOM 3960 O O . ALA A 1 485 ? -12.315 -21.178 19.795 1.00 93.69 485 ALA A O 1
ATOM 3961 N N . GLN A 1 486 ? -10.938 -19.440 20.125 1.00 92.25 486 GLN A N 1
ATOM 3962 C CA . GLN A 1 486 ? -10.228 -19.545 18.843 1.00 92.25 486 GLN A CA 1
ATOM 3963 C C . GLN A 1 486 ? -8.859 -20.206 18.973 1.00 92.25 486 GLN A C 1
ATOM 3965 O O . GLN A 1 486 ? -8.393 -20.862 18.044 1.00 92.25 486 GLN A O 1
ATOM 3970 N N . LYS A 1 487 ? -8.179 -19.987 20.101 1.00 93.75 487 LYS A N 1
ATOM 3971 C CA . LYS A 1 487 ? -6.797 -20.417 20.313 1.00 93.75 487 LYS A CA 1
ATOM 3972 C C . LYS A 1 487 ? -6.630 -20.917 21.747 1.00 93.75 487 LYS A C 1
ATOM 3974 O O . LYS A 1 487 ? -6.939 -20.161 22.665 1.00 93.75 487 LYS A O 1
ATOM 3979 N N . PRO A 1 488 ? -6.133 -22.148 21.973 1.00 93.56 488 PRO A N 1
ATOM 3980 C CA . PRO A 1 488 ? -5.994 -22.684 23.322 1.00 93.56 488 PRO A CA 1
ATOM 3981 C C . PRO A 1 488 ? -5.069 -21.803 24.164 1.00 93.56 488 PRO A C 1
ATOM 3983 O O . PRO A 1 488 ? -4.126 -21.193 23.649 1.00 93.56 488 PRO A O 1
ATOM 3986 N N . ARG A 1 489 ? -5.335 -21.752 25.472 1.00 92.81 489 ARG A N 1
ATOM 3987 C CA . ARG A 1 489 ? -4.636 -20.882 26.427 1.00 92.81 489 ARG A CA 1
ATOM 3988 C C . ARG A 1 489 ? -3.116 -21.024 26.337 1.00 92.81 489 ARG A C 1
ATOM 3990 O O . ARG A 1 489 ? -2.401 -20.027 26.401 1.00 92.81 489 ARG A O 1
ATOM 3997 N N . GLU A 1 490 ? -2.637 -22.253 26.199 1.00 92.94 490 GLU A N 1
ATOM 3998 C CA . GLU A 1 490 ? -1.221 -22.615 26.206 1.00 92.94 490 GLU A CA 1
ATOM 3999 C C . GLU A 1 490 ? -0.474 -22.074 24.982 1.00 92.94 490 GLU A C 1
ATOM 4001 O O . GLU A 1 490 ? 0.743 -21.898 25.028 1.00 92.94 490 GLU A O 1
ATOM 4006 N N . ALA A 1 491 ? -1.210 -21.791 23.903 1.00 93.44 491 ALA A N 1
ATOM 4007 C CA . ALA A 1 491 ? -0.682 -21.252 22.658 1.00 93.44 491 ALA A CA 1
ATOM 4008 C C . ALA A 1 491 ? -0.759 -19.718 22.583 1.00 93.44 491 ALA A C 1
ATOM 4010 O O . ALA A 1 491 ? -0.274 -19.144 21.607 1.00 93.44 491 ALA A O 1
ATOM 4011 N N . LEU A 1 492 ? -1.373 -19.043 23.562 1.00 95.19 492 LEU A N 1
ATOM 4012 C CA . LEU A 1 492 ? -1.499 -17.586 23.536 1.00 95.19 492 LEU A CA 1
ATOM 4013 C C . LEU A 1 492 ? -0.123 -16.906 23.595 1.00 95.19 492 LEU A C 1
ATOM 4015 O O . LEU A 1 492 ? 0.710 -17.228 24.440 1.00 95.19 492 LEU A O 1
ATOM 4019 N N . THR A 1 493 ? 0.115 -15.948 22.704 1.00 93.50 493 THR A N 1
ATOM 4020 C CA . THR A 1 493 ? 1.413 -15.280 22.522 1.00 93.50 493 THR A CA 1
ATOM 4021 C C . THR A 1 493 ? 1.423 -13.862 23.100 1.00 93.50 493 THR A C 1
ATOM 4023 O O . THR A 1 493 ? 0.415 -13.343 23.585 1.00 93.50 493 THR A O 1
ATOM 4026 N N . MET A 1 494 ? 2.579 -13.194 23.026 1.00 92.12 494 MET A N 1
ATOM 4027 C CA . MET A 1 494 ? 2.663 -11.748 23.266 1.00 92.12 494 MET A CA 1
ATOM 4028 C C . MET A 1 494 ? 1.767 -10.954 22.312 1.00 92.12 494 MET A C 1
ATOM 4030 O O . MET A 1 494 ? 1.084 -10.038 22.766 1.00 92.12 494 MET A O 1
ATOM 4034 N N . ALA A 1 495 ? 1.711 -11.331 21.032 1.00 93.25 495 ALA A N 1
ATOM 4035 C CA . ALA A 1 495 ? 0.848 -10.669 20.059 1.00 93.25 495 ALA A CA 1
ATOM 4036 C C . ALA A 1 495 ? -0.628 -10.774 20.454 1.00 93.25 495 ALA A C 1
ATOM 4038 O O . ALA A 1 495 ? -1.359 -9.790 20.353 1.00 93.25 495 ALA A O 1
ATOM 4039 N N . ASP A 1 496 ? -1.048 -11.918 21.006 1.00 94.88 496 ASP A N 1
ATOM 4040 C CA . ASP A 1 496 ? -2.400 -12.089 21.539 1.00 94.88 496 ASP A CA 1
ATOM 4041 C C . ASP A 1 496 ? -2.670 -11.167 22.742 1.00 94.88 496 ASP A C 1
ATOM 4043 O O . ASP A 1 496 ? -3.739 -10.566 22.820 1.00 94.88 496 ASP A O 1
ATOM 4047 N N . MET A 1 497 ? -1.706 -10.994 23.657 1.00 95.31 497 MET A N 1
ATOM 4048 C CA . MET A 1 497 ? -1.826 -10.042 24.773 1.00 95.31 497 MET A CA 1
ATOM 4049 C C . MET A 1 497 ? -1.953 -8.596 24.268 1.00 95.31 497 MET A C 1
ATOM 4051 O O . MET A 1 497 ? -2.830 -7.860 24.722 1.00 95.31 497 MET A O 1
ATOM 4055 N N . HIS A 1 498 ? -1.108 -8.191 23.314 1.00 94.50 498 HIS A N 1
ATOM 4056 C CA . HIS A 1 498 ? -1.183 -6.871 22.680 1.00 94.50 498 HIS A CA 1
ATOM 4057 C C . HIS A 1 498 ? -2.538 -6.654 22.006 1.00 94.50 498 HIS A C 1
ATOM 4059 O O . HIS A 1 498 ? -3.168 -5.621 22.228 1.00 94.50 498 HIS A O 1
ATOM 4065 N N . PHE A 1 499 ? -3.013 -7.644 21.248 1.00 93.81 499 PHE A N 1
ATOM 4066 C CA . PHE A 1 499 ? -4.311 -7.605 20.589 1.00 93.81 499 PHE A CA 1
ATOM 4067 C C . PHE A 1 499 ? -5.455 -7.427 21.594 1.00 93.81 499 PHE A C 1
ATOM 4069 O O . PHE A 1 499 ? -6.287 -6.547 21.408 1.00 93.81 499 PHE A O 1
ATOM 4076 N N . LEU A 1 500 ? -5.497 -8.197 22.687 1.00 94.81 500 LEU A N 1
ATOM 4077 C CA . LEU A 1 500 ? -6.579 -8.074 23.673 1.00 94.81 500 LEU A CA 1
ATOM 4078 C C . LEU A 1 500 ? -6.568 -6.728 24.408 1.00 94.81 500 LEU A C 1
ATOM 4080 O O . LEU A 1 500 ? -7.629 -6.162 24.671 1.00 94.81 500 LEU A O 1
ATOM 4084 N N . VAL A 1 501 ? -5.384 -6.197 24.725 1.00 95.31 501 VAL A N 1
ATOM 4085 C CA . VAL A 1 501 ? -5.250 -4.861 25.327 1.00 95.31 501 VAL A CA 1
ATOM 4086 C C . VAL A 1 501 ? -5.671 -3.765 24.343 1.00 95.31 501 VAL A C 1
ATOM 4088 O O . VAL A 1 501 ? -6.337 -2.810 24.745 1.00 95.31 501 VAL A O 1
ATOM 4091 N N . PHE A 1 502 ? -5.319 -3.898 23.062 1.00 94.38 502 PHE A N 1
ATOM 4092 C CA . PHE A 1 502 ? -5.789 -3.002 22.006 1.00 94.38 502 PHE A CA 1
ATOM 4093 C C . PHE A 1 502 ? -7.315 -3.052 21.884 1.00 94.38 502 PHE A C 1
ATOM 4095 O O . PHE A 1 502 ? -7.957 -2.012 21.959 1.00 94.38 502 PHE A O 1
ATOM 4102 N N . GLN A 1 503 ? -7.904 -4.248 21.804 1.00 92.31 503 GLN A N 1
ATOM 4103 C CA . GLN A 1 503 ? -9.353 -4.432 21.685 1.00 92.31 503 GLN A CA 1
ATOM 4104 C C . GLN A 1 503 ? -10.122 -3.841 22.870 1.00 92.31 503 GLN A C 1
ATOM 4106 O O . GLN A 1 503 ? -11.158 -3.212 22.671 1.00 92.31 503 GLN A O 1
ATOM 4111 N N . MET A 1 504 ? -9.599 -3.969 24.097 1.00 92.06 504 MET A N 1
ATOM 4112 C CA . MET A 1 504 ? -10.180 -3.304 25.268 1.00 92.06 504 MET A CA 1
ATOM 4113 C C . MET A 1 504 ? -10.223 -1.783 25.084 1.00 92.06 504 MET A C 1
ATOM 4115 O O . MET A 1 504 ? -11.256 -1.166 25.320 1.00 92.06 504 MET A O 1
ATOM 4119 N N . GLN A 1 505 ? -9.125 -1.176 24.638 1.00 93.19 505 GLN A N 1
ATOM 4120 C CA . GLN A 1 505 ? -9.050 0.275 24.452 1.00 93.19 505 GLN A CA 1
ATOM 4121 C C . GLN A 1 505 ? -9.872 0.754 23.250 1.00 93.19 505 GLN A C 1
ATOM 4123 O O . GLN A 1 505 ? -10.502 1.806 23.323 1.00 93.19 505 GLN A O 1
ATOM 4128 N N . LEU A 1 506 ? -9.949 -0.043 22.180 1.00 90.81 506 LEU A N 1
ATOM 4129 C CA . LEU A 1 506 ? -10.775 0.235 21.005 1.00 90.81 506 LEU A CA 1
ATOM 4130 C C . LEU A 1 506 ? -12.258 0.400 21.376 1.00 90.81 506 LEU A C 1
ATOM 4132 O O . LEU A 1 506 ? -12.961 1.205 20.763 1.00 90.81 506 LEU A O 1
ATOM 4136 N N . THR A 1 507 ? -12.723 -0.303 22.418 1.00 85.88 507 THR A N 1
ATOM 4137 C CA . THR A 1 507 ? -14.107 -0.177 22.903 1.00 85.88 507 THR A CA 1
ATOM 4138 C C . THR A 1 507 ? -14.466 1.244 23.326 1.00 85.88 507 THR A C 1
ATOM 4140 O O . THR A 1 507 ? -15.619 1.635 23.150 1.00 85.88 507 THR A O 1
ATOM 4143 N N . TYR A 1 508 ? -13.496 2.040 23.798 1.00 86.69 508 TYR A N 1
ATOM 4144 C CA . TYR A 1 508 ? -13.720 3.452 24.111 1.00 86.69 508 TYR A CA 1
ATOM 4145 C C . TYR A 1 508 ? -14.247 4.185 22.885 1.00 86.69 508 TYR A C 1
ATOM 4147 O O . TYR A 1 508 ? -15.283 4.832 22.949 1.00 86.69 508 TYR A O 1
ATOM 4155 N N . PHE A 1 509 ? -13.573 4.041 21.744 1.00 87.25 509 PHE A N 1
ATOM 4156 C CA . PHE A 1 509 ? -13.958 4.769 20.542 1.00 87.25 509 PHE A CA 1
ATOM 4157 C C . PHE A 1 509 ? -15.320 4.322 20.025 1.00 87.25 509 PHE A C 1
ATOM 4159 O O . PHE A 1 509 ? -16.133 5.147 19.621 1.00 87.25 509 PHE A O 1
ATOM 4166 N N . TYR A 1 510 ? -15.586 3.019 20.094 1.00 80.75 510 TYR A N 1
ATOM 4167 C CA . TYR A 1 510 ? -16.848 2.453 19.642 1.00 80.75 510 TYR A CA 1
ATOM 4168 C C . TYR A 1 510 ? -18.048 2.933 20.478 1.00 80.75 510 TYR A C 1
ATOM 4170 O O . TYR A 1 510 ? -19.081 3.288 19.912 1.00 80.75 510 TYR A O 1
ATOM 4178 N N . PHE A 1 511 ? -17.921 2.964 21.811 1.00 78.69 511 PHE A N 1
ATOM 4179 C CA . PHE A 1 511 ? -19.028 3.312 22.710 1.00 78.69 511 PHE A CA 1
ATOM 4180 C C . PHE A 1 511 ? -19.135 4.808 23.014 1.00 78.69 511 PHE A C 1
ATOM 4182 O O . PHE A 1 511 ? -20.247 5.319 23.137 1.00 78.69 511 PHE A O 1
ATOM 4189 N N . THR A 1 512 ? -18.011 5.517 23.117 1.00 80.88 512 THR A N 1
ATOM 4190 C CA . THR A 1 512 ? -17.995 6.961 23.389 1.00 80.88 512 THR A CA 1
ATOM 4191 C C . THR A 1 512 ? -18.375 7.753 22.139 1.00 80.88 512 THR A C 1
ATOM 4193 O O . THR A 1 512 ? -19.153 8.702 22.220 1.00 80.88 512 THR A O 1
ATOM 4196 N N . PHE A 1 513 ? -17.909 7.332 20.958 1.00 83.00 513 PHE A N 1
ATOM 4197 C CA . PHE A 1 513 ? -18.192 8.014 19.696 1.00 83.00 513 PHE A CA 1
ATOM 4198 C C . PHE A 1 513 ? -19.162 7.196 18.842 1.00 83.00 513 PHE A C 1
ATOM 4200 O O . PHE A 1 513 ? -18.768 6.492 17.916 1.00 83.00 513 PHE A O 1
ATOM 4207 N N . ASN A 1 514 ? -20.469 7.348 19.083 1.00 76.69 514 ASN A N 1
ATOM 4208 C CA . ASN A 1 514 ? -21.518 6.676 18.291 1.00 76.69 514 ASN A CA 1
ATOM 4209 C C . ASN A 1 514 ? -21.339 6.877 16.765 1.00 76.69 514 ASN A C 1
ATOM 4211 O O . ASN A 1 514 ? -21.635 5.994 15.960 1.00 76.69 514 ASN A O 1
ATOM 4215 N N . LYS A 1 515 ? -20.796 8.031 16.351 1.00 86.25 515 LYS A N 1
ATOM 4216 C CA . LYS A 1 515 ? -20.449 8.329 14.952 1.00 86.25 515 LYS A CA 1
ATOM 4217 C C . LYS A 1 515 ? -19.432 7.333 14.373 1.00 86.25 515 LYS A C 1
ATOM 4219 O O . LYS A 1 515 ? -19.608 6.908 13.235 1.00 86.25 515 LYS A O 1
ATOM 4224 N N . ILE A 1 516 ? -18.438 6.906 15.159 1.00 89.00 516 ILE A N 1
ATOM 4225 C CA . ILE A 1 516 ? -17.441 5.903 14.757 1.00 89.00 516 ILE A CA 1
ATOM 4226 C C . ILE A 1 516 ? -18.112 4.546 14.541 1.00 89.00 516 ILE A C 1
ATOM 4228 O O . ILE A 1 516 ? -17.916 3.938 13.494 1.00 89.00 516 ILE A O 1
ATOM 4232 N N . GLY A 1 517 ? -18.963 4.090 15.466 1.00 88.19 517 GLY A N 1
ATOM 4233 C CA . GLY A 1 517 ? -19.700 2.829 15.301 1.00 88.19 517 GLY A CA 1
ATOM 4234 C C . GLY A 1 517 ? -20.548 2.802 14.020 1.00 88.19 517 GLY A C 1
ATOM 4235 O O . GLY A 1 517 ? -20.466 1.855 13.232 1.00 88.19 517 GLY A O 1
ATOM 4236 N N . LYS A 1 518 ? -21.295 3.886 13.758 1.00 90.38 518 LYS A N 1
ATOM 4237 C CA . LYS A 1 518 ? -22.070 4.061 12.515 1.00 90.38 518 LYS A CA 1
ATOM 4238 C C . LYS A 1 518 ? -21.180 4.080 11.276 1.00 90.38 518 LYS A C 1
ATOM 4240 O O . LYS A 1 518 ? -21.504 3.439 10.278 1.00 90.38 518 LYS A O 1
ATOM 4245 N N . PHE A 1 519 ? -20.057 4.789 11.340 1.00 93.81 519 PHE A N 1
ATOM 4246 C CA . PHE A 1 519 ? -19.082 4.841 10.259 1.00 93.81 519 PHE A CA 1
ATOM 4247 C C . PHE A 1 519 ? -18.524 3.445 9.946 1.00 93.81 519 PHE A C 1
ATOM 4249 O O . PHE A 1 519 ? -18.613 3.003 8.804 1.00 93.81 519 PHE A O 1
ATOM 4256 N N . LEU A 1 520 ? -18.059 2.687 10.941 1.00 91.81 520 LEU A N 1
ATOM 4257 C CA . LEU A 1 520 ? -17.540 1.329 10.733 1.00 91.81 520 LEU A CA 1
ATOM 4258 C C . LEU A 1 520 ? -18.590 0.384 10.132 1.00 91.81 520 LEU A C 1
ATOM 4260 O O . LEU A 1 520 ? -18.261 -0.470 9.304 1.00 91.81 520 LEU A O 1
ATOM 4264 N N . HIS A 1 521 ? -19.862 0.539 10.513 1.00 91.06 521 HIS A N 1
ATOM 4265 C CA . HIS A 1 521 ? -20.959 -0.198 9.887 1.00 91.06 521 HIS A CA 1
ATOM 4266 C C . HIS A 1 521 ? -21.153 0.197 8.414 1.00 91.06 521 HIS A C 1
ATOM 4268 O O . HIS A 1 521 ? -21.296 -0.679 7.559 1.00 91.06 521 HIS A O 1
ATOM 4274 N N . SER A 1 522 ? -21.103 1.496 8.100 1.00 92.31 522 SER A N 1
ATOM 4275 C CA . SER A 1 522 ? -21.207 2.010 6.726 1.00 92.31 522 SER A CA 1
ATOM 4276 C C . SER A 1 522 ? -20.073 1.510 5.816 1.00 92.31 522 SER A C 1
ATOM 4278 O O . SER A 1 522 ? -20.320 1.149 4.667 1.00 92.31 522 SER A O 1
ATOM 4280 N N . GLN A 1 523 ? -18.864 1.360 6.374 1.00 93.06 523 GLN A N 1
ATOM 4281 C CA . GLN A 1 523 ? -17.687 0.800 5.702 1.00 93.06 523 GLN A CA 1
ATOM 4282 C C . GLN A 1 523 ? -17.675 -0.740 5.657 1.00 93.06 523 GLN A C 1
ATOM 4284 O O . GLN A 1 523 ? -16.756 -1.326 5.091 1.00 93.06 523 GLN A O 1
ATOM 4289 N N . LYS A 1 524 ? -18.679 -1.407 6.248 1.00 91.19 524 LYS A N 1
ATOM 4290 C CA . LYS A 1 524 ? -18.822 -2.875 6.307 1.00 91.19 524 LYS A CA 1
ATOM 4291 C C . LYS A 1 524 ? -17.708 -3.610 7.069 1.00 91.19 524 LYS A C 1
ATOM 4293 O O . LYS A 1 524 ? -17.513 -4.795 6.842 1.00 91.19 524 LYS A O 1
ATOM 4298 N N . VAL A 1 525 ? -17.056 -2.942 8.027 1.00 89.62 525 VAL A N 1
ATOM 4299 C CA . VAL A 1 525 ? -15.955 -3.505 8.847 1.00 89.62 525 VAL A CA 1
ATOM 4300 C C . VAL A 1 525 ? -16.283 -3.616 10.342 1.00 89.62 525 VAL A C 1
ATOM 4302 O O . VAL A 1 525 ? -15.445 -4.032 11.137 1.00 89.62 525 VAL A O 1
ATOM 4305 N N . CYS A 1 526 ? -17.498 -3.245 10.761 1.00 87.94 526 CYS A N 1
ATOM 4306 C CA . CYS A 1 526 ? -17.895 -3.233 12.177 1.00 87.94 526 CYS A CA 1
ATOM 4307 C C . CYS A 1 526 ? -17.686 -4.574 12.912 1.00 87.94 526 CYS A C 1
ATOM 4309 O O . CYS A 1 526 ? -17.276 -4.570 14.070 1.00 87.94 526 CYS A O 1
ATOM 4311 N N . THR A 1 527 ? -17.916 -5.709 12.247 1.00 84.12 527 THR A N 1
ATOM 4312 C CA . THR A 1 527 ? -17.681 -7.049 12.811 1.00 84.12 527 THR A CA 1
ATOM 4313 C C . THR A 1 527 ? -16.218 -7.471 12.761 1.00 84.12 527 THR A C 1
ATOM 4315 O O . THR A 1 527 ? -15.806 -8.295 13.566 1.00 84.12 527 THR A O 1
ATOM 4318 N N . ASP A 1 528 ? -15.431 -6.913 11.843 1.00 84.50 528 ASP A N 1
ATOM 4319 C CA . ASP A 1 528 ? -14.014 -7.255 11.695 1.00 84.50 528 ASP A CA 1
ATOM 4320 C C . ASP A 1 528 ? -13.174 -6.531 12.751 1.00 84.50 528 ASP A C 1
ATOM 4322 O O . ASP A 1 528 ? -12.236 -7.093 13.314 1.00 84.50 528 ASP A O 1
ATOM 4326 N N . TRP A 1 529 ? -13.551 -5.291 13.070 1.00 83.44 529 TRP A N 1
ATOM 4327 C CA . TRP A 1 529 ? -12.890 -4.475 14.085 1.00 83.44 529 TRP A CA 1
ATOM 4328 C C . TRP A 1 529 ? -13.212 -4.911 15.510 1.00 83.44 529 TRP A C 1
ATOM 4330 O O . TRP A 1 529 ? -12.310 -4.985 16.343 1.00 83.44 529 TRP A O 1
ATOM 4340 N N . ALA A 1 530 ? -14.486 -5.208 15.781 1.00 81.75 530 ALA A N 1
ATOM 4341 C CA . ALA A 1 530 ? -14.975 -5.607 17.097 1.00 81.75 530 ALA A CA 1
ATOM 4342 C C . ALA A 1 530 ? -15.691 -6.974 17.033 1.00 81.75 530 ALA A C 1
ATOM 4344 O O . ALA A 1 530 ? -16.888 -7.062 17.307 1.00 81.75 530 ALA A O 1
ATOM 4345 N N . PRO A 1 531 ? -14.977 -8.070 16.713 1.00 81.81 531 PRO A N 1
ATOM 4346 C CA . PRO A 1 531 ? -15.573 -9.391 16.461 1.00 81.81 531 PRO A CA 1
ATOM 4347 C C . PRO A 1 531 ? -16.202 -10.060 17.690 1.00 81.81 531 PRO A C 1
ATOM 4349 O O . PRO A 1 531 ? -16.880 -11.079 17.574 1.00 81.81 531 PRO A O 1
ATOM 4352 N N . PHE A 1 532 ? -15.959 -9.519 18.880 1.00 80.38 532 PHE A N 1
ATOM 4353 C CA . PHE A 1 532 ? -16.563 -9.964 20.135 1.00 80.38 532 PHE A CA 1
ATOM 4354 C C . PHE A 1 532 ? -17.838 -9.180 20.486 1.00 80.38 532 PHE A C 1
ATOM 4356 O O . PHE A 1 532 ? -18.491 -9.503 21.477 1.00 80.38 532 PHE A O 1
ATOM 4363 N N . MET A 1 533 ? -18.182 -8.151 19.705 1.00 80.06 533 MET A N 1
ATOM 4364 C CA . MET A 1 533 ? -19.386 -7.346 19.886 1.00 80.06 533 MET A CA 1
ATOM 4365 C C . MET A 1 533 ? -20.423 -7.659 18.810 1.00 80.06 533 MET A C 1
ATOM 4367 O O . MET A 1 533 ? -20.102 -7.926 17.653 1.00 80.06 533 MET A O 1
ATOM 4371 N N . THR A 1 534 ? -21.697 -7.554 19.175 1.00 79.94 534 THR A N 1
ATOM 4372 C CA . THR A 1 534 ? -22.791 -7.561 18.205 1.00 79.94 534 THR A CA 1
ATOM 4373 C C . THR A 1 534 ? -23.002 -6.156 17.660 1.00 79.94 534 THR A C 1
ATOM 4375 O O . THR A 1 534 ? -23.300 -5.227 18.410 1.00 79.94 534 THR A O 1
ATOM 4378 N N . CYS A 1 535 ? -22.889 -5.989 16.342 1.00 84.69 535 CYS A N 1
ATOM 4379 C CA . CYS A 1 535 ? -23.263 -4.736 15.699 1.00 84.69 535 CYS A CA 1
ATOM 4380 C C . CYS A 1 535 ? -24.795 -4.615 15.669 1.00 84.69 535 CYS A C 1
ATOM 4382 O O . CYS A 1 535 ? -25.477 -5.404 15.005 1.00 84.69 535 CYS A O 1
ATOM 4384 N N . GLU A 1 536 ? -25.338 -3.617 16.368 1.00 82.00 536 GLU A N 1
ATOM 4385 C CA . GLU A 1 536 ? -26.785 -3.374 16.440 1.00 82.00 536 GLU A CA 1
ATOM 4386 C C . GLU A 1 536 ? -27.390 -3.131 15.055 1.00 82.00 536 GLU A C 1
ATOM 4388 O O . GLU A 1 536 ? -28.436 -3.687 14.732 1.00 82.00 536 GLU A O 1
ATOM 4393 N N . TRP A 1 537 ? -26.700 -2.380 14.192 1.00 83.12 537 TRP A N 1
ATOM 4394 C CA . TRP A 1 537 ? -27.163 -2.117 12.827 1.00 83.12 537 TRP A CA 1
ATOM 4395 C C . TRP A 1 537 ? -27.174 -3.370 11.952 1.00 83.12 537 TRP A C 1
ATOM 4397 O O . TRP A 1 537 ? -28.127 -3.568 11.206 1.00 83.12 537 TRP A O 1
ATOM 4407 N N . CYS A 1 538 ? -26.183 -4.258 12.083 1.00 84.25 538 CYS A N 1
ATOM 4408 C CA . CYS A 1 538 ? -26.205 -5.542 11.372 1.00 84.25 538 CYS A CA 1
ATOM 4409 C C . CYS A 1 538 ? -27.342 -6.440 11.870 1.00 84.25 538 CYS A C 1
ATOM 4411 O O . CYS A 1 538 ? -28.013 -7.088 11.074 1.00 84.25 538 CYS A O 1
ATOM 4413 N N . THR A 1 539 ? -27.575 -6.461 13.184 1.00 79.06 539 THR A N 1
ATOM 4414 C CA . THR A 1 539 ? -28.639 -7.271 13.796 1.00 79.06 539 THR A CA 1
ATOM 4415 C C . THR A 1 539 ? -30.015 -6.768 13.370 1.00 79.06 539 THR A C 1
ATOM 4417 O O . THR A 1 539 ? -30.860 -7.553 12.949 1.00 79.06 539 THR A O 1
ATOM 4420 N N . ASN A 1 540 ? -30.222 -5.451 13.396 1.00 74.44 540 ASN A N 1
ATOM 4421 C CA . ASN A 1 540 ? -31.459 -4.828 12.941 1.00 74.44 540 ASN A CA 1
ATOM 4422 C C . ASN A 1 540 ? -31.674 -5.032 11.438 1.00 74.44 540 ASN A C 1
ATOM 4424 O O . ASN A 1 540 ? -32.798 -5.319 11.039 1.00 74.44 540 ASN A O 1
ATOM 4428 N N . GLN A 1 541 ? -30.611 -4.963 10.625 1.00 70.31 541 GLN A N 1
ATOM 4429 C CA . GLN A 1 541 ? -30.687 -5.250 9.193 1.00 70.31 541 GLN A CA 1
ATOM 4430 C C . GLN A 1 541 ? -31.082 -6.708 8.923 1.00 70.31 541 GLN A C 1
ATOM 4432 O O . GLN A 1 541 ? -31.958 -6.961 8.104 1.00 70.31 541 GLN A O 1
ATOM 4437 N N . LEU A 1 542 ? -30.518 -7.667 9.664 1.00 67.56 542 LEU A N 1
ATOM 4438 C CA . LEU A 1 542 ? -30.932 -9.071 9.587 1.00 67.56 542 LEU A CA 1
ATOM 4439 C C . LEU A 1 542 ? -32.411 -9.243 9.954 1.00 67.56 542 LEU A C 1
ATOM 4441 O O . LEU A 1 542 ? -33.130 -9.962 9.262 1.00 67.56 542 LEU A O 1
ATOM 4445 N N . ILE A 1 543 ? -32.892 -8.567 11.001 1.00 66.12 543 ILE A N 1
ATOM 4446 C CA . ILE A 1 543 ? -34.308 -8.608 11.395 1.00 66.12 543 ILE A CA 1
ATOM 4447 C C . ILE A 1 543 ? -35.194 -8.030 10.285 1.00 66.12 543 ILE A C 1
ATOM 4449 O O . ILE A 1 543 ? -36.196 -8.653 9.935 1.00 66.12 543 ILE A O 1
ATOM 4453 N N . THR A 1 544 ? -34.828 -6.888 9.694 1.00 59.59 544 THR A N 1
ATOM 4454 C CA . THR A 1 544 ? -35.591 -6.289 8.589 1.00 59.59 544 THR A CA 1
ATOM 4455 C C . THR A 1 544 ? -35.548 -7.141 7.329 1.00 59.59 544 THR A C 1
ATOM 4457 O O . THR A 1 544 ? -36.589 -7.330 6.713 1.00 59.59 544 THR A O 1
ATOM 4460 N N . ASP A 1 545 ? -34.404 -7.721 6.967 1.00 59.62 545 ASP A N 1
ATOM 4461 C CA . ASP A 1 545 ? -34.272 -8.577 5.783 1.00 59.62 545 ASP A CA 1
ATOM 4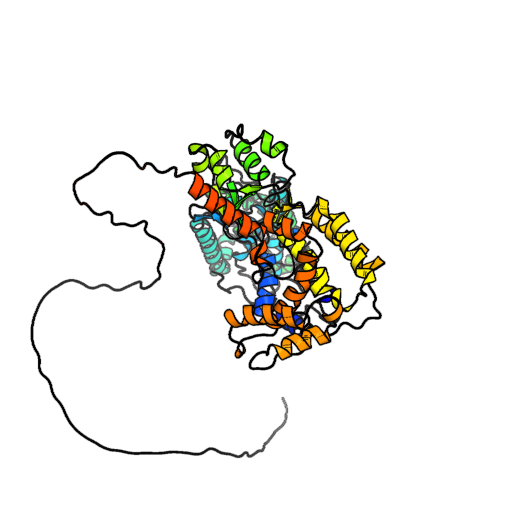462 C C . ASP A 1 545 ? -35.092 -9.869 5.945 1.00 59.62 545 ASP A C 1
ATOM 4464 O O . ASP A 1 545 ? -35.772 -10.306 5.016 1.00 59.62 545 ASP A O 1
ATOM 4468 N N . THR A 1 546 ? -35.119 -10.434 7.157 1.00 55.03 546 THR A N 1
ATOM 4469 C CA . THR A 1 546 ? -35.954 -11.602 7.491 1.00 55.03 546 THR A CA 1
ATOM 4470 C C . THR A 1 546 ? -37.445 -11.238 7.519 1.00 55.03 546 THR A C 1
ATOM 4472 O O . THR A 1 546 ? -38.285 -12.012 7.063 1.00 55.03 546 THR A O 1
ATOM 4475 N N . ALA A 1 547 ? -37.798 -10.039 7.994 1.00 43.59 547 ALA A N 1
ATOM 4476 C CA . ALA A 1 547 ? -39.168 -9.529 7.960 1.00 43.59 547 ALA A CA 1
ATOM 4477 C C . ALA A 1 547 ? -39.640 -9.201 6.530 1.00 43.59 547 ALA A C 1
ATOM 4479 O O . ALA A 1 547 ? -40.793 -9.467 6.203 1.00 43.59 547 ALA A O 1
ATOM 4480 N N . HIS A 1 548 ? -38.760 -8.697 5.659 1.00 40.91 548 HIS A N 1
ATOM 4481 C CA . HIS A 1 548 ? -39.045 -8.450 4.243 1.00 40.91 548 HIS A CA 1
ATOM 4482 C C . HIS A 1 548 ? -39.189 -9.751 3.445 1.00 40.91 548 HIS A C 1
ATOM 4484 O O . HIS A 1 548 ? -40.075 -9.835 2.597 1.00 40.91 548 HIS A O 1
ATOM 4490 N N . LEU A 1 549 ? -38.412 -10.795 3.756 1.00 36.62 549 LEU A N 1
ATOM 4491 C CA . LEU A 1 549 ? -38.630 -12.140 3.207 1.00 36.62 549 LEU A CA 1
ATOM 4492 C C . LEU A 1 549 ? -39.979 -12.732 3.652 1.00 36.62 549 LEU A C 1
ATOM 4494 O O . LEU A 1 549 ? -40.659 -13.364 2.847 1.00 36.62 549 LEU A O 1
ATOM 4498 N N . ASN A 1 550 ? -40.421 -12.442 4.880 1.00 33.91 550 ASN A N 1
ATOM 4499 C CA . ASN A 1 550 ? -41.751 -12.821 5.368 1.00 33.91 550 ASN A CA 1
ATOM 4500 C C . ASN A 1 550 ? -42.894 -11.939 4.823 1.00 33.91 550 ASN A C 1
ATOM 4502 O O . ASN A 1 550 ? -44.054 -12.321 4.944 1.00 33.91 550 ASN A O 1
ATOM 4506 N N . PHE A 1 551 ? -42.596 -10.790 4.203 1.00 28.42 551 PHE A N 1
ATOM 4507 C CA . PHE A 1 551 ? -43.594 -9.891 3.604 1.00 28.42 551 PHE A CA 1
ATOM 4508 C C . PHE A 1 551 ? -43.734 -10.063 2.078 1.00 28.42 551 PHE A C 1
ATOM 4510 O O . PHE A 1 551 ? -44.670 -9.539 1.483 1.00 28.42 551 PHE A O 1
ATOM 4517 N N . VAL A 1 552 ? -42.843 -10.827 1.429 1.00 29.78 552 VAL A N 1
ATOM 4518 C CA . VAL A 1 552 ? -42.926 -11.166 -0.012 1.00 29.78 552 VAL A CA 1
ATOM 4519 C C . VAL A 1 552 ? -43.581 -12.540 -0.256 1.00 29.78 552 VAL A C 1
ATOM 4521 O O . VAL A 1 552 ? -43.730 -12.975 -1.394 1.00 29.78 552 VAL A O 1
ATOM 4524 N N . CYS A 1 553 ? -44.074 -13.210 0.787 1.00 29.66 553 CYS A N 1
ATOM 4525 C CA . CYS A 1 553 ? -44.945 -14.380 0.654 1.00 29.66 553 CYS A CA 1
ATOM 4526 C C . CYS A 1 553 ? -46.262 -14.155 1.406 1.00 29.66 553 CYS A C 1
ATOM 4528 O O . CYS A 1 553 ? -46.436 -14.628 2.527 1.00 29.66 553 CYS A O 1
ATOM 4530 N N . GLU A 1 554 ? -47.215 -13.460 0.777 1.00 23.50 554 GLU A N 1
ATOM 4531 C CA . GLU A 1 554 ? -48.621 -13.657 1.143 1.00 23.50 554 GLU A CA 1
ATOM 4532 C C . GLU A 1 554 ? -49.040 -15.099 0.795 1.00 23.50 554 GLU A C 1
ATOM 4534 O O . GLU A 1 554 ? -48.645 -15.633 -0.249 1.00 23.50 554 GLU A O 1
ATOM 4539 N N . PRO A 1 555 ? -49.827 -15.763 1.657 1.00 28.47 555 PRO A N 1
ATOM 4540 C CA . PRO A 1 555 ? -50.138 -17.171 1.506 1.00 28.47 555 PRO A CA 1
ATOM 4541 C C . PRO A 1 555 ? -51.144 -17.368 0.371 1.00 28.47 555 PRO A C 1
ATOM 4543 O O . PRO A 1 555 ? -52.314 -17.002 0.488 1.00 28.47 555 PRO A O 1
ATOM 4546 N N . VAL A 1 556 ? -50.735 -18.060 -0.694 1.00 27.83 556 VAL A N 1
ATOM 4547 C CA . VAL A 1 556 ? -51.681 -18.713 -1.612 1.00 27.83 556 VAL A CA 1
ATOM 4548 C C . VAL A 1 556 ? -52.242 -19.952 -0.906 1.00 27.83 556 VAL A C 1
ATOM 4550 O O . VAL A 1 556 ? -51.948 -21.093 -1.241 1.00 27.83 556 VAL A O 1
ATOM 4553 N N . ALA A 1 557 ? -53.051 -19.719 0.123 1.00 28.61 557 ALA A N 1
ATOM 4554 C CA . ALA A 1 557 ? -53.913 -20.720 0.725 1.00 28.61 557 ALA A CA 1
ATOM 4555 C C . ALA A 1 557 ? -55.337 -20.476 0.220 1.00 28.61 557 ALA A C 1
ATOM 4557 O O . ALA A 1 557 ? -56.145 -19.826 0.875 1.00 28.61 557 ALA A O 1
ATOM 4558 N N . SER A 1 558 ? -55.630 -20.950 -0.991 1.00 28.31 558 SER A N 1
ATOM 4559 C CA . SER A 1 558 ? -56.941 -21.505 -1.368 1.00 28.31 558 SER A CA 1
ATOM 4560 C C . SER A 1 558 ? -56.992 -21.813 -2.864 1.00 28.31 558 SER A C 1
ATOM 4562 O O . SER A 1 558 ? -57.256 -20.940 -3.686 1.00 28.31 558 SER A O 1
ATOM 4564 N N . ARG A 1 559 ? -56.789 -23.091 -3.204 1.00 28.83 559 ARG A N 1
ATOM 4565 C CA . ARG A 1 559 ? -57.620 -23.872 -4.140 1.00 28.83 559 ARG A CA 1
ATOM 4566 C C . ARG A 1 559 ? -57.099 -25.313 -4.200 1.00 28.83 559 ARG A C 1
ATOM 4568 O O . ARG A 1 559 ? -56.130 -25.602 -4.877 1.00 28.83 559 ARG A O 1
ATOM 4575 N N . LEU A 1 560 ? -57.782 -26.151 -3.422 1.00 26.31 560 LEU A N 1
ATOM 4576 C CA . LEU A 1 560 ? -58.259 -27.494 -3.769 1.00 26.31 560 LEU A CA 1
ATOM 4577 C C . LEU A 1 560 ? -57.269 -28.491 -4.406 1.00 26.31 560 LEU A C 1
ATOM 4579 O O . LEU A 1 560 ? -57.019 -28.455 -5.602 1.00 26.31 560 LEU A O 1
ATOM 4583 N N . SER A 1 561 ? -56.860 -29.427 -3.544 1.00 29.45 561 SER A N 1
ATOM 4584 C CA . SER A 1 561 ? -57.004 -30.890 -3.663 1.00 29.45 561 SER A CA 1
ATOM 4585 C C . SER A 1 561 ? -56.418 -31.644 -4.862 1.00 29.45 561 SER A C 1
ATOM 4587 O O . SER A 1 561 ? -56.864 -31.491 -5.995 1.00 29.45 561 SER A O 1
ATOM 4589 N N . ASP A 1 562 ? -55.602 -32.613 -4.449 1.00 26.73 562 ASP A N 1
ATOM 4590 C CA . ASP A 1 562 ? -55.434 -33.978 -4.942 1.00 26.73 562 ASP A CA 1
ATOM 4591 C C . ASP A 1 562 ? -54.573 -34.264 -6.182 1.00 26.73 562 ASP A C 1
ATOM 4593 O O . ASP A 1 562 ? -54.774 -33.775 -7.289 1.00 26.73 562 ASP A O 1
ATOM 4597 N N . ASP A 1 563 ? -53.673 -35.203 -5.887 1.00 26.16 563 ASP A N 1
ATOM 4598 C CA . ASP A 1 563 ? -52.995 -36.191 -6.709 1.00 26.16 563 ASP A CA 1
ATOM 4599 C C . ASP A 1 563 ? -51.602 -35.910 -7.297 1.00 26.16 563 ASP A C 1
ATOM 4601 O O . ASP A 1 563 ? -51.378 -35.124 -8.213 1.00 26.16 563 ASP A O 1
ATOM 4605 N N . SER A 1 564 ? -50.718 -36.798 -6.830 1.00 29.34 564 SER A N 1
ATOM 4606 C CA . SER A 1 564 ? -49.561 -37.425 -7.470 1.00 29.34 564 SER A CA 1
ATOM 4607 C C . SER A 1 564 ? -48.160 -36.853 -7.227 1.00 29.34 564 SER A C 1
ATOM 4609 O O . SER A 1 564 ? -47.830 -35.696 -7.464 1.00 29.34 564 SER A O 1
ATOM 4611 N N . GLU A 1 565 ? -47.359 -37.780 -6.709 1.00 29.34 565 GLU A N 1
ATOM 4612 C CA . GLU A 1 565 ? -45.936 -37.786 -6.420 1.00 29.34 565 GLU A CA 1
ATOM 4613 C C . GLU A 1 565 ? -45.086 -37.488 -7.666 1.00 29.34 565 GLU A C 1
ATOM 4615 O O . GLU A 1 565 ? -45.219 -38.178 -8.671 1.00 29.34 565 GLU A O 1
ATOM 4620 N N . GLU A 1 566 ? -44.127 -36.563 -7.563 1.00 27.75 566 GLU A N 1
ATOM 4621 C CA . GLU A 1 566 ? -42.755 -36.818 -8.022 1.00 27.75 566 GLU A CA 1
ATOM 4622 C C . GLU A 1 566 ? -41.774 -35.841 -7.357 1.00 27.75 566 GLU A C 1
ATOM 4624 O O . GLU A 1 566 ? -42.007 -34.636 -7.251 1.00 27.75 566 GLU A O 1
ATOM 4629 N N . ALA A 1 567 ? -40.701 -36.412 -6.817 1.00 27.39 567 ALA A N 1
ATOM 4630 C CA . ALA A 1 567 ? -39.751 -35.776 -5.923 1.00 27.39 567 ALA A CA 1
ATOM 4631 C C . ALA A 1 567 ? -38.765 -34.850 -6.650 1.00 27.39 567 ALA A C 1
ATOM 4633 O O . ALA A 1 567 ? -38.262 -35.155 -7.729 1.00 27.39 567 ALA A O 1
ATOM 4634 N N . VAL A 1 568 ? -38.436 -33.749 -5.974 1.00 26.42 568 VAL A N 1
ATOM 4635 C CA . VAL A 1 568 ? -37.334 -32.844 -6.298 1.00 26.42 568 VAL A CA 1
ATOM 4636 C C . VAL A 1 568 ? -36.101 -33.268 -5.491 1.00 26.42 568 VAL A C 1
ATOM 4638 O O . VAL A 1 568 ? -36.079 -33.138 -4.272 1.00 26.42 568 VAL A O 1
ATOM 4641 N N . GLU A 1 569 ? -35.064 -33.718 -6.185 1.00 25.64 569 GLU A N 1
ATOM 4642 C CA . GLU A 1 569 ? -33.646 -33.594 -5.818 1.00 25.64 569 GLU A CA 1
ATOM 4643 C C . GLU A 1 569 ? -32.954 -33.037 -7.075 1.00 25.64 569 GLU A C 1
ATOM 4645 O O . GLU A 1 569 ? -33.330 -33.403 -8.182 1.00 25.64 569 GLU A O 1
ATOM 4650 N N . ALA A 1 570 ? -31.925 -32.201 -7.081 1.00 24.94 570 ALA A N 1
ATOM 4651 C CA . ALA A 1 570 ? -31.136 -31.463 -6.108 1.00 24.94 570 ALA A CA 1
ATOM 4652 C C . ALA A 1 570 ? -30.001 -30.808 -6.940 1.00 24.94 570 ALA A C 1
ATOM 4654 O O . ALA A 1 570 ? -29.786 -31.154 -8.102 1.00 24.94 570 ALA A O 1
ATOM 4655 N N . ALA A 1 571 ? -29.238 -29.930 -6.289 1.00 25.80 571 ALA A N 1
ATOM 4656 C CA . ALA A 1 571 ? -27.852 -29.560 -6.601 1.00 25.80 571 ALA A CA 1
ATOM 4657 C C . ALA A 1 571 ? -27.568 -28.410 -7.600 1.00 25.80 571 ALA A C 1
ATOM 4659 O O . ALA A 1 571 ? -27.314 -28.594 -8.789 1.00 25.80 571 ALA A O 1
ATOM 4660 N N . LEU A 1 572 ? -27.407 -27.213 -7.020 1.00 23.28 572 LEU A N 1
ATOM 4661 C CA . LEU A 1 572 ? -26.156 -26.451 -7.169 1.00 23.28 572 LEU A CA 1
ATOM 4662 C C . LEU A 1 572 ? -24.945 -27.357 -6.849 1.00 23.28 572 LEU A C 1
ATOM 4664 O O . LEU A 1 572 ? -25.039 -28.112 -5.880 1.00 23.28 572 LEU A O 1
ATOM 4668 N N . PRO A 1 573 ? -23.792 -27.235 -7.528 1.00 27.02 573 PRO A N 1
ATOM 4669 C CA . PRO A 1 573 ? -22.529 -27.689 -6.969 1.00 27.02 573 PRO A CA 1
ATOM 4670 C C . PRO A 1 573 ? -21.727 -26.515 -6.390 1.00 27.02 573 PRO A C 1
ATOM 4672 O O . PRO A 1 573 ? -21.390 -25.556 -7.089 1.00 27.02 573 PRO A O 1
ATOM 4675 N N . GLU A 1 574 ? -21.418 -26.639 -5.100 1.00 24.52 574 GLU A N 1
ATOM 4676 C CA . GLU A 1 574 ? -20.303 -25.975 -4.431 1.00 24.52 574 GLU A CA 1
ATOM 4677 C C . GLU A 1 574 ? -18.953 -26.591 -4.855 1.00 24.52 574 GLU A C 1
ATOM 4679 O O . GLU A 1 574 ? -18.850 -27.783 -5.133 1.00 24.52 574 GLU A O 1
ATOM 4684 N N . ALA A 1 575 ? -17.967 -25.697 -4.926 1.00 25.38 575 ALA A N 1
ATOM 4685 C CA . ALA A 1 575 ? -16.532 -25.770 -4.630 1.00 25.38 575 ALA A CA 1
ATOM 4686 C C . ALA A 1 575 ? -15.735 -27.104 -4.584 1.00 25.38 575 ALA A C 1
ATOM 4688 O O . ALA A 1 575 ? -16.079 -28.050 -3.890 1.00 25.38 575 ALA A O 1
ATOM 4689 N N . GLU A 1 576 ? -14.566 -27.020 -5.244 1.00 28.52 576 GLU A N 1
ATOM 4690 C CA . GLU A 1 576 ? -13.200 -27.334 -4.756 1.00 28.52 576 GLU A CA 1
ATOM 4691 C C . GLU A 1 576 ? -12.855 -28.744 -4.231 1.00 28.52 576 GLU A C 1
ATOM 4693 O O . GLU A 1 576 ? -13.375 -29.185 -3.219 1.00 28.52 576 GLU A O 1
ATOM 4698 N N . ASP A 1 577 ? -11.841 -29.386 -4.840 1.00 24.56 577 ASP A N 1
ATOM 4699 C CA . ASP A 1 577 ? -10.599 -29.726 -4.119 1.00 24.56 577 ASP A CA 1
ATOM 4700 C C . ASP A 1 577 ? -9.470 -30.279 -5.028 1.00 24.56 577 ASP A C 1
ATOM 4702 O O . ASP A 1 577 ? -9.648 -31.198 -5.823 1.00 24.56 577 ASP A O 1
ATOM 4706 N N . GLN A 1 578 ? -8.292 -29.678 -4.841 1.00 26.05 578 GLN A N 1
ATOM 4707 C CA . GLN A 1 578 ? -6.967 -30.288 -4.653 1.00 26.05 578 GLN A CA 1
ATOM 4708 C C . GLN A 1 578 ? -6.256 -31.174 -5.715 1.00 26.05 578 GLN A C 1
ATOM 4710 O O . GLN A 1 578 ? -6.561 -32.338 -5.940 1.00 26.05 578 GLN A O 1
ATOM 4715 N N . VAL A 1 579 ? -5.115 -30.605 -6.145 1.00 25.44 579 VAL A N 1
ATOM 4716 C CA . VAL A 1 579 ? -3.731 -31.128 -6.005 1.00 25.44 579 VAL A CA 1
ATOM 4717 C C . VAL A 1 579 ? -3.121 -31.988 -7.131 1.00 25.44 579 VAL A C 1
ATOM 4719 O O . VAL A 1 579 ? -3.493 -33.122 -7.406 1.00 25.44 579 VAL A O 1
ATOM 4722 N N . LEU A 1 580 ? -2.094 -31.362 -7.725 1.00 25.05 580 LEU A N 1
ATOM 4723 C CA . LEU A 1 580 ? -0.800 -31.874 -8.198 1.00 25.05 580 LEU A CA 1
ATOM 4724 C C . LEU A 1 580 ? -0.479 -33.345 -7.846 1.00 25.05 580 LEU A C 1
ATOM 4726 O O . LEU A 1 580 ? -0.355 -33.676 -6.675 1.00 25.05 580 LEU A O 1
ATOM 4730 N N . ASP A 1 581 ? -0.215 -34.188 -8.849 1.00 23.86 581 ASP A N 1
ATOM 4731 C CA . ASP A 1 581 ? 1.109 -34.816 -8.989 1.00 23.86 581 ASP A CA 1
ATOM 4732 C C . ASP A 1 581 ? 1.248 -35.714 -10.233 1.00 23.86 581 ASP A C 1
ATOM 4734 O O . ASP A 1 581 ? 0.356 -36.467 -10.622 1.00 23.86 581 ASP A O 1
ATOM 4738 N N . ASN A 1 582 ? 2.476 -35.675 -10.755 1.00 22.80 582 ASN A N 1
ATOM 4739 C CA . ASN A 1 582 ? 3.182 -36.673 -11.561 1.00 22.80 582 ASN A CA 1
ATOM 4740 C C . ASN A 1 582 ? 3.104 -36.649 -13.097 1.00 22.80 582 ASN A C 1
ATOM 4742 O O . ASN A 1 582 ? 2.292 -37.283 -13.771 1.00 22.80 582 ASN A O 1
ATOM 4746 N N . VAL A 1 583 ? 4.163 -36.031 -13.627 1.00 24.03 583 VAL A N 1
ATOM 4747 C CA . VAL A 1 583 ? 4.854 -36.367 -14.871 1.00 24.03 583 VAL A CA 1
ATOM 4748 C C . VAL A 1 583 ? 5.462 -37.783 -14.795 1.00 24.03 583 VAL A C 1
ATOM 4750 O O . VAL A 1 583 ? 6.073 -38.180 -13.808 1.00 24.03 583 VAL A O 1
ATOM 4753 N N . THR A 1 584 ? 5.349 -38.497 -15.920 1.00 23.62 584 THR A N 1
ATOM 4754 C CA . THR A 1 584 ? 6.079 -39.706 -16.365 1.00 23.62 584 THR A CA 1
ATOM 4755 C C . THR A 1 584 ? 5.869 -41.042 -15.636 1.00 23.62 584 THR A C 1
ATOM 4757 O O . THR A 1 584 ? 6.507 -41.356 -14.642 1.00 23.62 584 THR A O 1
ATOM 4760 N N . SER A 1 585 ? 5.169 -41.972 -16.294 1.00 24.80 585 SER A N 1
ATOM 4761 C CA . SER A 1 585 ? 5.854 -43.046 -17.037 1.00 24.80 585 SER A CA 1
ATOM 4762 C C . SER A 1 585 ? 4.883 -43.937 -17.828 1.00 24.80 585 SER A C 1
ATOM 4764 O O . SER A 1 585 ? 3.803 -44.329 -17.400 1.00 24.80 585 SER A O 1
ATOM 4766 N N . THR A 1 586 ? 5.316 -44.251 -19.042 1.00 22.06 586 THR A N 1
ATOM 4767 C CA . THR A 1 586 ? 4.834 -45.295 -19.952 1.00 22.06 586 THR A CA 1
ATOM 4768 C C . THR A 1 586 ? 4.661 -46.672 -19.294 1.00 22.06 586 THR A C 1
ATOM 4770 O O . THR A 1 586 ? 5.620 -47.160 -18.703 1.00 22.06 586 THR A O 1
ATOM 4773 N N . LYS A 1 587 ? 3.546 -47.379 -19.571 1.00 24.69 587 LYS A N 1
ATOM 4774 C CA . LYS A 1 587 ? 3.533 -48.708 -20.245 1.00 24.69 587 LYS A CA 1
ATOM 4775 C C . LYS A 1 587 ? 2.129 -49.336 -20.389 1.00 24.69 587 LYS A C 1
ATOM 4777 O O . LYS A 1 587 ? 1.435 -49.634 -19.432 1.00 24.69 587 LYS A O 1
ATOM 4782 N N . GLN A 1 588 ? 1.778 -49.563 -21.655 1.00 25.70 588 GLN A N 1
ATOM 4783 C CA . GLN A 1 588 ? 1.140 -50.742 -22.266 1.00 25.70 588 GLN A CA 1
ATOM 4784 C C . GLN A 1 588 ? 0.216 -51.680 -21.449 1.00 25.70 588 GLN A C 1
ATOM 4786 O O . GLN A 1 588 ? 0.641 -52.448 -20.599 1.00 25.70 588 GLN A O 1
ATOM 4791 N N . LYS A 1 589 ? -1.035 -51.744 -21.931 1.00 21.39 589 LYS A N 1
ATOM 4792 C CA . LYS A 1 589 ? -1.805 -52.933 -22.369 1.00 21.39 589 LYS A CA 1
ATOM 4793 C C . LYS A 1 589 ? -1.570 -54.303 -21.682 1.00 21.39 589 LYS A C 1
ATOM 4795 O O . LYS A 1 589 ? -0.546 -54.941 -21.875 1.00 21.39 589 LYS A O 1
ATOM 4800 N N . LYS A 1 590 ? -2.732 -54.854 -21.283 1.00 24.08 590 LYS A N 1
ATOM 4801 C CA . LYS A 1 590 ? -3.264 -56.228 -21.491 1.00 24.08 590 LYS A CA 1
ATOM 4802 C C . LYS A 1 590 ? -3.181 -57.256 -20.339 1.00 24.08 590 LYS A C 1
ATOM 4804 O O . LYS A 1 590 ? -2.190 -57.934 -20.147 1.00 24.08 590 LYS A O 1
ATOM 4809 N N . LYS A 1 591 ? -4.400 -57.540 -19.849 1.00 23.45 591 LYS A N 1
ATOM 4810 C CA . LYS A 1 591 ? -5.098 -58.848 -19.782 1.00 23.45 591 LYS A CA 1
ATOM 4811 C C . LYS A 1 591 ? -4.672 -59.909 -18.741 1.00 23.45 591 LYS A C 1
ATOM 4813 O O . LYS A 1 591 ? -3.691 -60.611 -18.912 1.00 23.45 591 LYS A O 1
ATOM 4818 N N . ARG A 1 592 ? -5.689 -60.215 -17.914 1.00 22.47 592 ARG A N 1
ATOM 4819 C CA . ARG A 1 592 ? -6.232 -61.547 -17.545 1.00 22.47 592 ARG A CA 1
ATOM 4820 C C . ARG A 1 592 ? -5.423 -62.425 -16.566 1.00 22.47 592 ARG A C 1
ATOM 4822 O O . ARG A 1 592 ? -4.531 -63.149 -16.972 1.00 22.47 592 ARG A O 1
ATOM 4829 N N . SER A 1 593 ? -6.000 -62.600 -15.368 1.00 23.69 593 SER A N 1
ATOM 4830 C CA . SER A 1 593 ? -6.777 -63.799 -14.965 1.00 23.69 593 SER A CA 1
ATOM 4831 C C . SER A 1 593 ? -6.363 -64.451 -13.631 1.00 23.69 593 SER A C 1
ATOM 4833 O O . SER A 1 593 ? -5.260 -64.950 -13.494 1.00 23.69 593 SER A O 1
ATOM 4835 N N . LYS A 1 594 ? -7.364 -64.553 -12.738 1.00 24.94 594 LYS A N 1
ATOM 4836 C CA . LYS A 1 594 ? -7.727 -65.657 -11.816 1.00 24.94 594 LYS A CA 1
ATOM 4837 C C . LYS A 1 594 ? -6.695 -66.273 -10.837 1.00 24.94 594 LYS A C 1
ATOM 4839 O O . LYS A 1 594 ? -5.815 -67.015 -11.244 1.00 24.94 594 LYS A O 1
ATOM 4844 N N . LYS A 1 595 ? -7.136 -66.253 -9.563 1.00 24.70 595 LYS A N 1
ATOM 4845 C CA . LYS A 1 595 ? -7.458 -67.395 -8.657 1.00 24.70 595 LYS A CA 1
ATOM 4846 C C . LYS A 1 595 ? -6.557 -67.660 -7.421 1.00 24.70 595 LYS A C 1
ATOM 4848 O O . LYS A 1 595 ? -5.467 -68.188 -7.540 1.00 24.70 595 LYS A O 1
ATOM 4853 N N . THR A 1 596 ? -7.215 -67.528 -6.254 1.00 24.77 596 THR A N 1
ATOM 4854 C CA . THR A 1 596 ? -7.251 -68.421 -5.054 1.00 24.77 596 THR A CA 1
ATOM 4855 C C . THR A 1 596 ? -6.054 -68.535 -4.084 1.00 24.77 596 THR A C 1
ATOM 4857 O O . THR A 1 596 ? -5.106 -69.256 -4.346 1.00 24.77 596 THR A O 1
ATOM 4860 N N . LYS A 1 597 ? -6.226 -67.932 -2.891 1.00 24.56 597 LYS A N 1
ATOM 4861 C CA . LYS A 1 597 ? -6.420 -68.540 -1.540 1.00 24.56 597 LYS A CA 1
ATOM 4862 C C . LYS A 1 597 ? -5.479 -69.678 -1.063 1.00 24.56 597 LYS A C 1
ATOM 4864 O O . LYS A 1 597 ? -5.636 -70.798 -1.536 1.00 24.56 597 LYS A O 1
ATOM 4869 N N . LYS A 1 598 ? -4.692 -69.419 -0.001 1.00 24.42 598 LYS A N 1
ATOM 4870 C CA . LYS A 1 598 ? -4.614 -70.093 1.339 1.00 24.42 598 LYS A CA 1
ATOM 4871 C C . LYS A 1 598 ? -3.245 -69.768 1.987 1.00 24.42 598 LYS A C 1
ATOM 4873 O O . LYS A 1 598 ? -2.242 -69.958 1.320 1.00 24.42 598 LYS A O 1
ATOM 4878 N N . THR A 1 599 ? -3.153 -69.015 3.086 1.00 23.56 599 THR A N 1
ATOM 4879 C CA . THR A 1 599 ? -3.266 -69.344 4.536 1.00 23.56 599 THR A CA 1
ATOM 4880 C C . THR A 1 599 ? -2.070 -70.094 5.153 1.00 23.56 599 THR A C 1
ATOM 4882 O O . THR A 1 599 ? -1.721 -71.161 4.667 1.00 23.56 599 THR A O 1
ATOM 4885 N N . GLU A 1 600 ? -1.616 -69.541 6.296 1.00 24.69 600 GLU A N 1
ATOM 4886 C CA . GLU A 1 600 ? -0.903 -70.141 7.454 1.00 24.69 600 GLU A CA 1
ATOM 4887 C C . GLU A 1 600 ? 0.577 -70.544 7.303 1.00 24.69 600 GLU A C 1
ATOM 4889 O O . GLU A 1 600 ? 0.977 -71.016 6.252 1.00 24.69 600 GLU A O 1
ATOM 4894 N N . LYS A 1 601 ? 1.453 -70.509 8.322 1.00 24.33 601 LYS A N 1
ATOM 4895 C CA . LYS A 1 601 ? 1.612 -69.851 9.648 1.00 24.33 601 LYS A CA 1
ATOM 4896 C C . LYS A 1 601 ? 2.900 -70.466 10.250 1.00 24.33 601 LYS A C 1
ATOM 4898 O O . LYS A 1 601 ? 3.191 -71.615 9.937 1.00 24.33 601 LYS A O 1
ATOM 4903 N N . ALA A 1 602 ? 3.526 -69.749 11.191 1.00 24.45 602 ALA A N 1
ATOM 4904 C CA . ALA A 1 602 ? 4.486 -70.233 12.204 1.00 24.45 602 ALA A CA 1
ATOM 4905 C C . ALA A 1 602 ? 5.933 -70.464 11.692 1.00 24.45 602 ALA A C 1
ATOM 4907 O O . ALA A 1 602 ? 6.126 -70.818 10.540 1.00 24.45 602 ALA A O 1
ATOM 4908 N N . GLU A 1 603 ? 7.008 -70.244 12.456 1.00 24.72 603 GLU A N 1
ATOM 4909 C CA . GLU A 1 603 ? 7.162 -70.191 13.915 1.00 24.72 603 GLU A CA 1
ATOM 4910 C C . GLU A 1 603 ? 8.578 -69.683 14.287 1.00 24.72 603 GLU A C 1
ATOM 4912 O O . GLU A 1 603 ? 9.509 -69.931 13.526 1.00 24.72 603 GLU A O 1
ATOM 4917 N N . SER A 1 604 ? 8.709 -69.091 15.491 1.00 24.28 604 SER A N 1
ATOM 4918 C CA . SER A 1 604 ? 9.885 -69.086 16.412 1.00 24.28 604 SER A CA 1
ATOM 4919 C C . SER A 1 604 ? 11.215 -68.433 15.956 1.00 24.28 604 SER A C 1
ATOM 4921 O O . SER A 1 604 ? 11.583 -68.533 14.798 1.00 24.28 604 SER A O 1
ATOM 4923 N N . SER A 1 605 ? 12.031 -67.772 16.787 1.00 26.44 605 SER A N 1
ATOM 4924 C CA . SER A 1 605 ? 12.089 -67.600 18.250 1.00 26.44 605 SER A CA 1
ATOM 4925 C C . SER A 1 605 ? 13.146 -66.536 18.628 1.00 26.44 605 SER A C 1
ATOM 4927 O O . SER A 1 605 ? 14.067 -66.291 17.854 1.00 26.44 605 SER A O 1
ATOM 4929 N N . GLU A 1 606 ? 12.986 -66.004 19.852 1.00 25.53 606 GLU A N 1
ATOM 4930 C CA . GLU A 1 606 ? 14.022 -65.604 20.844 1.00 25.53 606 GLU A CA 1
ATOM 4931 C C . GLU A 1 606 ? 14.900 -64.365 20.560 1.00 25.53 606 GLU A C 1
ATOM 4933 O O . GLU A 1 606 ? 15.612 -64.284 19.568 1.00 25.53 606 GLU A O 1
ATOM 4938 N N . GLU A 1 607 ? 14.698 -63.264 21.306 1.00 25.64 607 GLU A N 1
ATOM 4939 C CA . GLU A 1 607 ? 15.278 -62.921 22.641 1.00 25.64 607 GLU A CA 1
ATOM 4940 C C . GLU A 1 607 ? 16.727 -62.394 22.510 1.00 25.64 607 GLU A C 1
ATOM 4942 O O . GLU A 1 607 ? 17.526 -62.962 21.783 1.00 25.64 607 GLU A O 1
ATOM 4947 N N . SER A 1 608 ? 17.188 -61.300 23.130 1.00 26.09 608 SER A N 1
ATOM 4948 C CA . SER A 1 608 ? 16.724 -60.504 24.276 1.00 26.09 608 SER A CA 1
ATOM 4949 C C . SER A 1 608 ? 17.615 -59.241 24.435 1.00 26.09 608 SER A C 1
ATOM 4951 O O . SER A 1 608 ? 18.797 -59.316 24.114 1.00 26.09 608 SER A O 1
ATOM 4953 N N . SER A 1 609 ? 17.031 -58.127 24.925 1.00 25.61 609 SER A N 1
ATOM 4954 C CA . SER A 1 609 ? 17.493 -57.186 25.996 1.00 25.61 609 SER A CA 1
ATOM 4955 C C . SER A 1 609 ? 18.990 -56.788 26.125 1.00 25.61 609 SER A C 1
ATOM 4957 O O . SER A 1 609 ? 19.860 -57.634 26.008 1.00 25.61 609 SER A O 1
ATOM 4959 N N . GLU A 1 610 ? 19.445 -55.596 26.539 1.00 26.45 610 GLU A N 1
ATOM 4960 C CA . GLU A 1 610 ? 18.879 -54.392 27.178 1.00 26.45 610 GLU A CA 1
ATOM 4961 C C . GLU A 1 610 ? 20.036 -53.365 27.413 1.00 26.45 610 GLU A C 1
ATOM 4963 O O . GLU A 1 610 ? 21.179 -53.785 27.544 1.00 26.45 610 GLU A O 1
ATOM 4968 N N . THR A 1 611 ? 19.711 -52.054 27.470 1.00 25.84 611 THR A N 1
ATOM 4969 C CA . THR A 1 611 ? 20.210 -50.915 28.324 1.00 25.84 611 THR A CA 1
ATOM 4970 C C . THR A 1 611 ? 21.668 -50.866 28.858 1.00 25.84 611 THR A C 1
ATOM 4972 O O . THR A 1 611 ? 22.234 -51.887 29.192 1.00 25.84 611 THR A O 1
ATOM 4975 N N . SER A 1 612 ? 22.364 -49.762 29.186 1.00 25.84 612 SER A N 1
ATOM 4976 C CA . SER A 1 612 ? 22.209 -48.290 29.266 1.00 25.84 612 SER A CA 1
ATOM 4977 C C . SER A 1 612 ? 23.587 -47.681 29.663 1.00 25.84 612 SER A C 1
ATOM 4979 O O . SER A 1 612 ? 24.404 -48.405 30.229 1.00 25.84 612 SER A O 1
ATOM 4981 N N . SER A 1 613 ? 23.810 -46.364 29.468 1.00 24.06 613 SER A N 1
ATOM 4982 C CA . SER A 1 613 ? 24.450 -45.378 30.405 1.00 24.06 613 SER A CA 1
ATOM 4983 C C . SER A 1 613 ? 25.494 -44.444 29.753 1.00 24.06 613 SER A C 1
ATOM 4985 O O . SER A 1 613 ? 26.375 -44.893 29.034 1.00 24.06 613 SER A O 1
ATOM 4987 N N . ASN A 1 614 ? 25.407 -43.144 30.073 1.00 25.11 614 ASN A N 1
ATOM 4988 C CA . ASN A 1 614 ? 26.323 -42.018 29.751 1.00 25.11 614 ASN A CA 1
ATOM 4989 C C . ASN A 1 614 ? 27.312 -41.737 30.940 1.00 25.11 614 ASN A C 1
ATOM 4991 O O . ASN A 1 614 ? 27.142 -42.370 31.980 1.00 25.11 614 ASN A O 1
ATOM 4995 N N . PRO A 1 615 ? 28.157 -40.666 30.935 1.00 52.53 615 PRO A N 1
ATOM 4996 C CA . PRO A 1 615 ? 29.561 -40.466 30.478 1.00 52.53 615 PRO A CA 1
ATOM 4997 C C . PRO A 1 615 ? 30.481 -40.153 31.723 1.00 52.53 615 PRO A C 1
ATOM 4999 O O . PRO A 1 615 ? 30.166 -40.729 32.764 1.00 52.53 615 PRO A O 1
ATOM 5002 N N . PRO A 1 616 ? 31.492 -39.226 31.804 1.00 44.22 616 PRO A N 1
ATOM 5003 C CA . PRO A 1 616 ? 32.388 -38.491 30.863 1.00 44.22 616 PRO A CA 1
ATOM 5004 C C . PRO A 1 616 ? 33.905 -38.470 31.282 1.00 44.22 616 PRO A C 1
ATOM 5006 O O . PRO 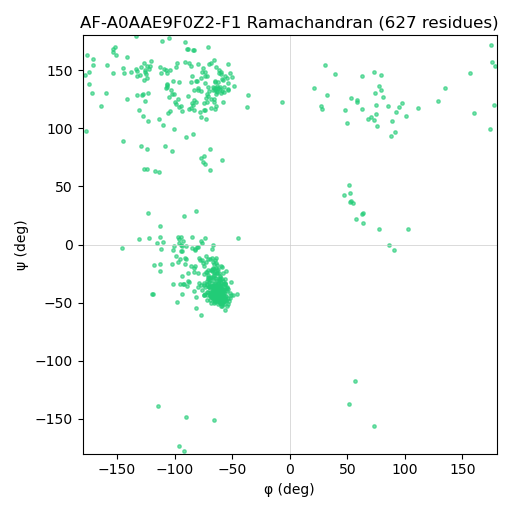A 1 616 ? 34.240 -38.974 32.345 1.00 44.22 616 PRO A O 1
ATOM 5009 N N . LEU A 1 617 ? 34.812 -37.837 30.495 1.00 25.58 617 LEU A N 1
ATOM 5010 C CA . LEU A 1 617 ? 35.846 -36.830 30.906 1.00 25.58 617 LEU A CA 1
ATOM 5011 C C . LEU A 1 617 ? 37.076 -36.685 29.969 1.00 25.58 617 LEU A C 1
ATOM 5013 O O . LEU A 1 617 ? 37.557 -37.618 29.339 1.00 25.58 617 LEU A O 1
ATOM 5017 N N . THR A 1 618 ? 37.551 -35.438 29.960 1.00 25.78 618 THR A N 1
ATOM 5018 C CA . THR A 1 618 ? 38.680 -34.728 29.323 1.00 25.78 618 THR A CA 1
ATOM 5019 C C . THR A 1 618 ? 40.098 -35.293 29.502 1.00 25.78 618 THR A C 1
ATOM 5021 O O . THR A 1 618 ? 40.409 -35.800 30.576 1.00 25.78 618 THR A O 1
ATOM 5024 N N . ASN A 1 619 ? 41.015 -34.987 28.562 1.00 27.03 619 ASN A N 1
ATOM 5025 C CA . ASN A 1 619 ? 42.362 -34.500 28.916 1.00 27.03 619 ASN A CA 1
ATOM 5026 C C . ASN A 1 619 ? 43.094 -33.720 27.799 1.00 27.03 619 ASN A C 1
ATOM 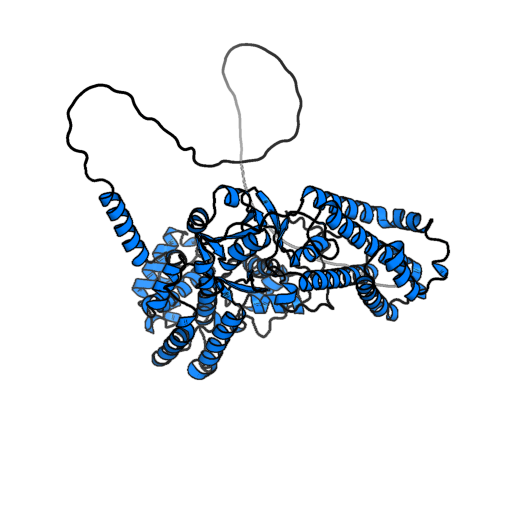5028 O O . ASN A 1 619 ? 42.800 -33.866 26.617 1.00 27.03 619 ASN A O 1
ATOM 5032 N N . GLN A 1 620 ? 44.002 -32.851 28.256 1.00 26.67 620 GLN A N 1
ATOM 5033 C CA . GLN A 1 620 ? 44.678 -31.724 27.597 1.00 26.67 620 GLN A CA 1
ATOM 5034 C C . GLN A 1 620 ? 46.035 -32.052 26.912 1.00 26.67 620 GLN A C 1
ATOM 5036 O O . GLN A 1 620 ? 46.549 -33.157 27.053 1.00 26.67 620 GLN A O 1
ATOM 5041 N N . LEU A 1 621 ? 46.643 -30.976 26.359 1.00 25.73 621 LEU A N 1
ATOM 5042 C CA . LEU A 1 621 ? 48.082 -30.648 26.158 1.00 25.73 621 LEU A CA 1
ATOM 5043 C C . LEU A 1 621 ? 48.710 -31.141 24.835 1.00 25.73 621 LEU A C 1
ATOM 5045 O O . LEU A 1 621 ? 48.809 -32.334 24.597 1.00 25.73 621 LEU A O 1
ATOM 5049 N N . SER A 1 622 ? 48.994 -30.284 23.841 1.00 25.19 622 SER A N 1
ATOM 5050 C CA . SER A 1 622 ? 49.955 -29.157 23.718 1.00 25.19 622 SER A CA 1
ATOM 5051 C C . SER A 1 622 ? 51.367 -29.581 23.286 1.00 25.19 622 SER A C 1
ATOM 5053 O O . SER A 1 622 ? 52.069 -30.227 24.056 1.00 25.19 622 SER A O 1
ATOM 5055 N N . SER A 1 623 ? 51.828 -29.077 22.137 1.00 26.17 623 SER A N 1
ATOM 5056 C CA . SER A 1 623 ? 53.225 -28.655 21.945 1.00 26.17 623 SER A CA 1
ATOM 5057 C C . SER A 1 623 ? 53.362 -27.776 20.697 1.00 26.17 623 SER A C 1
ATOM 5059 O O . SER A 1 623 ? 53.082 -28.203 19.579 1.00 26.17 623 SER A O 1
ATOM 5061 N N . THR A 1 624 ? 53.804 -26.549 20.940 1.00 27.70 624 THR A N 1
ATOM 5062 C CA . THR A 1 624 ? 54.186 -25.488 20.003 1.00 27.70 624 THR A CA 1
ATOM 5063 C C . THR A 1 624 ? 55.652 -25.652 19.585 1.00 27.70 624 THR A C 1
ATOM 5065 O O . THR A 1 624 ? 56.474 -25.881 20.467 1.00 27.70 624 THR A O 1
ATOM 5068 N N . VAL A 1 625 ? 56.002 -25.425 18.308 1.00 27.03 625 VAL A N 1
ATOM 5069 C CA . VAL A 1 625 ? 57.351 -24.983 17.867 1.00 27.03 625 VAL A CA 1
ATOM 5070 C C . VAL A 1 625 ? 57.227 -24.030 16.659 1.00 27.03 625 VAL A C 1
ATOM 5072 O O . VAL A 1 625 ? 57.086 -24.454 15.522 1.00 27.03 625 VAL A O 1
ATOM 5075 N N . VAL A 1 626 ? 57.095 -22.736 16.957 1.00 29.67 626 VAL A N 1
ATOM 5076 C CA . VAL A 1 626 ? 58.008 -21.607 16.651 1.00 29.67 626 VAL A CA 1
ATOM 5077 C C . VAL A 1 626 ? 58.939 -21.661 15.405 1.00 29.67 626 VAL A C 1
ATOM 5079 O O . VAL A 1 626 ? 59.914 -22.401 15.393 1.00 29.67 626 VAL A O 1
ATOM 5082 N N . LEU A 1 627 ? 58.656 -20.702 14.504 1.00 28.39 627 LEU A N 1
ATOM 5083 C CA . LEU A 1 627 ? 59.491 -19.726 13.754 1.00 28.39 627 LEU A CA 1
ATOM 5084 C C . LEU A 1 627 ? 60.346 -20.055 12.507 1.00 28.39 627 LEU A C 1
ATOM 5086 O O . LEU A 1 627 ? 61.170 -20.963 12.473 1.00 28.39 627 LEU A O 1
ATOM 5090 N N . ASP A 1 628 ? 60.180 -19.087 11.591 1.00 27.16 628 ASP A N 1
ATOM 5091 C CA . ASP A 1 628 ? 61.071 -18.462 10.604 1.00 27.16 628 ASP A CA 1
ATOM 5092 C C . ASP A 1 628 ? 61.441 -19.195 9.309 1.00 27.16 628 ASP A C 1
ATOM 5094 O O . ASP A 1 628 ? 62.379 -19.990 9.243 1.00 27.16 628 ASP A O 1
ATOM 5098 N N . SER A 1 629 ? 60.775 -18.781 8.222 1.00 37.09 629 SER A N 1
ATOM 5099 C CA . SER A 1 629 ? 61.359 -18.012 7.099 1.00 37.09 629 SER A CA 1
ATOM 5100 C C . SER A 1 629 ? 60.255 -17.351 6.278 1.00 37.09 629 SER A C 1
ATOM 5102 O O . SER A 1 629 ? 59.271 -18.062 5.973 1.00 37.09 629 SER A O 1
#

pLDDT: mean 77.51, std 22.92, range [21.39, 98.19]

Radius of gyration: 32.4 Å; Cα contacts (8 Å, |Δi|>4): 679; chains: 1; bounding box: 120×91×73 Å

Organism: Caenorhabditis briggsae (NCBI:txid6238)

Mean predicted aligned error: 12.8 Å

Sequence (629 aa):
MLSPQSNGRNLLTPENFMKIVKRCIPEELIPSNWICDQPDILSNAEELLRAARGKLGMFESDVELFKTISDFLGVAGCADLLQFDVNHLYKTAPIMHLSLKGVPFLYKVDVYSYALLFVPCPFENWQSDVVQFALKNYWRFMENQLRSHLNSHCEMVQLHVDDFSRFVEKLNGYANDFSMKACGMFEDLPIYLDSYKLEDYQVYWTTMLELDVAGSEEVHKVINSYSDKYPFEENKHDYTVMLTWIGVVAKLFGKLITENSMNLLPFHQNVQEKPTVRLFTNGKVNFVIADELLMSLKSKNMDVSKFEEDVQSMPRLSTFDFRDVARKVSLEDMKNIEFIRVKLPSSKLVAVPIPSPDGGYCVLASDALLEIINDIIVAKRVFQTVEQDQLDHIAEFFDSVETFFRSDRGIYFISLTDFDSIKQKWEDTYASMIKDESILVKSFRRVRNGGFSLEDFKNQLKQFNLSRYFPVDEGGRILYNWKIAQKPREALTMADMHFLVFQMQLTYFYFTFNKIGKFLHSQKVCTDWAPFMTCEWCTNQLITDTAHLNFVCEPVASRLSDDSEEAVEAALPEAEDQVLDNVTSTKQKKKRSKKTKKTEKAESSEESSETSSNPPLTNQLSSTVVLDS

Foldseek 3Di:
DDDPPDDQAEQADQVLLVLLCVQFPPPLQFDPPQGRDDRYLLVSLQSRCVNSVCLVLLQQDSVSSSCSSLVLLQFQVSCVVSVGDLQDHHAGDHDWFAWPVRFTKGQLLCPLSNLLVLQDQLDDDPLSVLLRSLLSQLSVVQSVVQLVPDLWSRDMWTDPVVLSVVLSVVNVVCSVCVVVVVVVVCVPVPPCLLVDDLVVLLVCCVPVLVDDSVSSVSSSVSVVVCCVVVPCNNCSVSVSSSSVSSSVSVSSVLCSCQVVQICTPPNHDPDLAFQEWEWEDDPPWIKTFLVSVVVSCVVNVHDQPQCPVVNVPDDHQAIDTVVVVPVRHDPVSVVRYTYIYDYQDDGQAAFRWHIGSNHAIWGWLVRLVNNLLSCCCSSLNQLLQFDPVLVVLVVVLCVVCLVSLFLVGATGIDTVVVSVVSVVSSVVSCVPRRDDPVGDQDHADAADQQADDLVSLLVRCVVSVVVVPFPSNVLSVLLVVVVCVPPPRRPHHSSNSVVSSSLRVVVCCVVVPVSNLSSCVSHVCNCVSNVSDDNPVVVVVVVVVVVVVVVVDDDPPDDDDDDDDDDDDDDDDDDDDDDDDDDDDDDDDDDDDDDDDDDDDDDDDDDDDDDDDDDDDDDDDDDDDDDDD

Solvent-accessible surface area (backbone atoms only — not comparable to full-atom values): 37598 Å² total; per-residue (Å²): 140,83,77,94,81,65,82,91,63,51,57,46,44,50,68,48,46,49,49,48,46,61,66,56,40,56,68,80,48,52,45,93,86,65,76,66,79,54,75,36,68,56,57,38,30,39,49,49,51,59,66,25,72,58,67,56,28,66,44,84,41,42,69,54,46,30,46,59,55,52,56,51,35,28,31,78,48,35,58,68,78,61,63,45,63,81,94,46,75,68,64,72,48,63,58,77,32,37,26,84,84,69,49,44,28,32,44,55,69,30,50,56,60,49,52,57,75,62,61,79,73,79,50,61,77,71,58,31,51,53,46,52,51,23,47,49,43,27,44,50,47,50,42,52,57,32,54,76,70,46,82,25,56,55,46,65,38,75,52,59,62,70,60,52,49,51,51,43,51,50,48,49,56,47,42,77,42,29,80,65,48,49,59,59,63,47,70,75,43,66,91,50,68,88,75,54,53,79,73,52,51,53,53,44,39,41,70,75,51,69,42,58,64,70,40,46,49,45,27,51,53,47,54,58,72,42,31,84,83,53,43,52,90,85,38,48,67,59,52,53,54,46,55,48,51,51,42,52,53,53,42,54,49,53,46,54,36,50,79,65,54,34,85,42,63,92,54,63,53,98,64,90,70,62,36,63,38,62,32,36,58,58,90,94,46,46,30,30,47,39,64,44,49,52,52,31,36,51,79,67,75,46,88,49,84,74,44,50,67,59,50,73,73,46,65,82,54,33,50,36,47,48,72,54,46,63,72,53,38,53,78,68,56,59,70,54,44,44,44,31,43,42,80,70,69,85,56,98,49,37,55,57,58,43,53,22,69,86,46,53,41,23,25,49,44,66,40,49,53,47,22,55,49,34,40,44,56,68,49,66,30,41,75,62,59,53,59,82,79,52,50,56,57,57,51,53,50,51,63,76,46,36,89,79,58,50,44,92,41,60,53,41,41,38,45,45,70,60,48,51,52,52,52,50,53,48,52,53,47,37,66,75,69,53,68,53,89,86,59,82,74,82,79,84,78,84,63,51,95,59,19,63,52,71,66,55,53,41,50,52,42,52,71,48,51,38,60,80,83,41,64,46,75,60,55,43,47,54,56,45,54,59,47,45,75,77,43,56,50,55,73,42,47,52,24,52,54,45,49,54,56,47,53,60,57,50,46,51,52,44,68,74,34,58,63,50,42,45,20,33,48,32,52,67,39,42,57,76,77,39,68,91,51,85,56,64,68,61,53,51,46,51,52,50,56,54,50,49,60,61,66,74,55,76,81,91,82,83,82,81,86,87,87,85,90,81,86,90,81,82,78,83,84,81,81,89,84,86,81,91,85,83,85,84,79,92,81,82,90,85,84,87,84,89,87,84,91,84,84,88,80,90,79,88,81,82,90,78,90,80,91,87,88,86,91,91,88,88,86,86,87,91,87,89,83,87,88,88,135